Protein AF-A0A4Q3YI59-F1 (afdb_monomer)

Foldseek 3Di:
DDDQDQQDQPPVPPRHRCCVPVVVPPPPPPVQPPVVVLVVVLVVQLVVLLVVLQCLAQAQFDAFDWDDDPQKIWTDQAPDIDIDNLPLWVLVVLLVQLCVLLPVVLLVVQVPDDLVPHQLLVVLVVVVVVQVVVQVDDPSDDDDDFCFLSSLLNSLQSVLLSLQRRADVSVVVSNVLSVQCSDPDQQSNQQSSVLSVVSSLLNSLPWHWDAPVSDDDPFFAAGIWTADVVPRAIEGEHEEEDRPPDDPPPDPDDPPQLVLQCLLVQVVVRLLGDDDHAYEYEYESADLDDDDPVPLCDRNNVSNVCSLQVCLCPADPVRHGRDKHWYKYWYQNSSVGRGDGPRFIDIFIAINPPQLGGPPHDDPALVSVVVSCVVCVSVVSSVVSSVRHRDNGTHRRSDQNCVSVQPPHDPAAAQQDWDWDDPVPRHTFIWGFHDWDADLVQQKIWTWTQGPVRDTDIDIDHHDPSLSVSCVSSVQCSNSGGDDDDDDQDDLNSQLVVQCVVPQPPDLVVLLVVCVVPPCSVVSVVDDSNVSSSVSSSVVSVVVVVVVVVVVVVVVPPPPD

Solvent-accessible surface area (backbone atoms only — not comparable to full-atom values): 31770 Å² total; per-residue (Å²): 134,83,84,81,54,63,80,37,75,28,91,86,72,76,82,37,37,15,46,76,47,91,55,33,73,72,78,72,71,64,75,64,49,72,67,56,51,49,49,54,55,47,53,52,38,32,52,51,15,38,50,52,40,25,34,56,39,63,20,63,33,87,72,69,47,66,52,78,56,96,79,23,34,36,39,55,44,51,95,45,79,46,75,39,73,78,45,87,37,36,57,49,44,30,55,54,51,39,50,56,67,62,30,60,70,57,50,52,59,38,66,73,41,59,68,90,75,25,55,69,68,58,35,22,47,54,49,33,52,49,56,58,57,75,68,67,66,60,93,90,57,91,80,86,76,84,68,21,13,15,42,47,54,43,49,48,53,20,46,22,47,46,48,39,20,42,43,83,78,27,44,65,54,33,55,51,39,45,53,34,56,67,42,90,49,64,62,51,20,48,42,37,52,52,44,37,51,53,54,32,45,41,31,27,40,38,35,49,78,47,61,48,75,82,51,95,67,98,61,66,65,39,56,28,38,39,29,36,77,92,80,65,52,54,28,27,32,30,68,41,60,57,67,82,79,86,68,86,75,94,53,98,61,81,76,60,64,57,74,69,54,48,49,37,65,48,49,56,59,49,61,71,41,52,68,95,43,55,38,32,39,41,36,37,47,64,42,74,74,78,83,57,95,90,50,89,73,44,71,69,52,39,38,44,50,52,32,49,62,73,43,70,82,46,58,44,97,86,67,47,67,60,75,54,28,44,36,36,41,35,29,54,20,14,79,72,35,46,78,41,72,79,54,52,82,44,75,45,59,35,38,40,86,38,84,75,42,43,87,85,50,82,67,95,44,68,64,52,49,53,52,36,49,61,76,40,40,68,60,52,42,37,54,49,28,56,71,59,41,66,62,78,49,53,45,58,77,37,60,61,66,46,68,79,72,45,86,89,53,83,78,78,69,39,58,73,42,75,43,80,37,78,67,83,83,87,49,70,43,64,22,30,28,74,45,72,51,72,45,76,91,81,34,32,33,44,33,37,22,41,31,90,88,68,51,75,48,77,50,74,43,84,50,54,75,54,53,49,52,41,31,74,76,35,60,38,35,54,36,46,30,70,48,92,68,90,76,85,60,83,48,68,66,45,33,26,51,56,40,33,74,72,42,57,84,54,52,52,69,56,54,49,58,76,41,66,86,43,93,57,43,77,63,58,72,71,53,53,52,64,60,47,32,47,54,51,21,47,54,50,30,50,51,57,50,54,50,54,53,51,55,51,57,56,64,76,68,51,92,89,115

Nearest PDB structures (foldseek):
  8jvz-assembly2_B  TM=8.384E-01  e=2.147E-02  synthetic construct
  5vyw-assembly1_C  TM=3.481E-01  e=7.918E-02  Lactococcus lactis
  5vyw-assembly1_B  TM=2.806E-01  e=1.202E-01  Lactococcus lactis
  7zz3-assembly1_C  TM=2.684E-01  e=2.026E-01  Lactococcus lactis

Sequence (561 aa):
MGKVGRNQACKCGSGKRYKHCCGKVMETTSSLSPEFNIGIQQSRREMEALRHRREQQQGFGRPIISNEVAGRRVVAVGKRLYHSAKWHTFHDFLREYLLGSLGPDWVNAEQAKPVKERHPILRWYAQAVKTAKELQAAEGAMISGPMTGAIQAFLNLGYNIYLIAHHGDGQAMADIYLRRLRSARTDDFIGALFETYAAAAFLKAGFELTYEETARHSTTCVEFVAKWPKTGECFSVEVKSRVHEGGPSVSDEPPNEVKRLRVGTKLVKALSKNASHTRVVMIEVNIPDRLTEQHKLEGWTLAALAQIRGNETAIQADGSLYPPAYVFVTNHSFHNDLNGTGGNLQALATGFRIEDFGPDVRYSGYGAVLAARERHSAMMALIESIKTHYEIPTTFNGELPGSLFASGILPPLRIGQRYLIPDGDGGEVAGRLISATVEQETRLAYGIYELADGRKVIATNPLSEQEIEDYRRYPATYFGVLVNTVEKAHTFVEKCDFLFNTYQHSTREKLLGFLANASDLENLRTLEQRELAIIFCERMANSMQTEAEKSKKSNEFDPDR

Secondary structure (DSSP, 8-state):
-PPPPTTSBPTTSSSSBGGGTTT----------HHHHHHHHHHHHHHHHHHHHHHHHH-SSSPPEEEEETTEEEEEETTEEEEESS-SSHHHHHHHHHHHHH-HHHHHHHHTS-GGGS-HHHHHHHHHHHHHHHTTPPTT-------BHHHHHHHHHHHHHHHHHHSTTTHHHHHHHHHHTT-S-HHHHHHHHHHHHHHHHHHHTT-EEEEGGGS--SS---SEEEE-TTT--EEEEEEEE----------SSPP-HHHHH-HHHHHHHHHTS--SSEEEEEEE---S----TT-TT-HHHHHHHHHHHHTTT-B-TTSPBPPPEEEEEEEEGGGT-SS-B---EEEEEEEES-TTSSTT---SSHHHHHHHHHHTHHHHHHHHHHHHS-SPPSSSSS--GGGGT-TTSPPPP-TT-EEEEE-SSS-EEEEEEEEEEEETTTTEEEEEEEETTS-EEEEEEEPPHHHHHHHHHSTTTTTSS---------SHHHHHHHHHHHHTTS-HHHHHHHTTT-TTHHHHTTS-HHHHHHHHHHHHHHHHHHHHHHHHHHHTT-TT-

Structure (mmCIF, N/CA/C/O backbone):
data_AF-A0A4Q3YI59-F1
#
_entry.id   AF-A0A4Q3YI59-F1
#
loop_
_atom_site.group_PDB
_atom_site.id
_atom_site.type_symbol
_atom_site.label_atom_id
_atom_site.label_alt_id
_atom_site.label_comp_id
_atom_site.label_asym_id
_atom_site.label_entity_id
_atom_site.label_seq_id
_atom_site.pdbx_PDB_ins_code
_atom_site.Cartn_x
_atom_site.Cartn_y
_atom_site.Cartn_z
_atom_site.occupancy
_atom_site.B_iso_or_equiv
_atom_site.auth_seq_id
_atom_site.auth_comp_id
_atom_site.auth_asym_id
_atom_site.auth_atom_id
_atom_site.pdbx_PDB_model_num
ATOM 1 N N . MET A 1 1 ? -60.946 -21.778 -13.168 1.00 45.41 1 MET A N 1
ATOM 2 C CA . MET A 1 1 ? -61.173 -20.559 -12.353 1.00 45.41 1 MET A CA 1
ATOM 3 C C . MET A 1 1 ? -60.005 -19.598 -12.554 1.00 45.41 1 MET A C 1
ATOM 5 O O . MET A 1 1 ? -58.875 -19.981 -12.285 1.00 45.41 1 MET A O 1
ATOM 9 N N . GLY A 1 2 ? -60.245 -18.395 -13.086 1.00 51.94 2 GLY A N 1
ATOM 10 C CA . GLY A 1 2 ? -59.177 -17.432 -13.400 1.00 51.94 2 GLY A CA 1
ATOM 11 C C . GLY A 1 2 ? -58.513 -16.833 -12.152 1.00 51.94 2 GLY A C 1
ATOM 12 O O . GLY A 1 2 ? -59.209 -16.465 -11.200 1.00 51.94 2 GLY A O 1
ATOM 13 N N . LYS A 1 3 ? -57.174 -16.733 -12.162 1.00 63.88 3 LYS A N 1
ATOM 14 C CA . LYS A 1 3 ? -56.370 -16.081 -11.111 1.00 63.88 3 LYS A CA 1
ATOM 15 C C . LYS A 1 3 ? -56.792 -14.611 -10.977 1.00 63.88 3 LYS A C 1
ATOM 17 O O . LYS A 1 3 ? -56.779 -13.875 -11.958 1.00 63.88 3 LYS A O 1
ATOM 22 N N . VAL A 1 4 ? -57.172 -14.187 -9.771 1.00 77.00 4 VAL A N 1
ATOM 23 C CA . VAL A 1 4 ? -57.539 -12.789 -9.484 1.00 77.00 4 VAL A CA 1
ATOM 24 C C . VAL A 1 4 ? -56.286 -11.921 -9.507 1.00 77.00 4 VAL A C 1
ATOM 26 O O . VAL A 1 4 ? -55.299 -12.232 -8.839 1.00 77.00 4 VAL A O 1
ATOM 29 N N . GLY A 1 5 ? -56.318 -10.830 -10.271 1.00 77.81 5 GLY A N 1
ATOM 30 C CA . GLY A 1 5 ? -55.197 -9.900 -10.367 1.00 77.81 5 GLY A CA 1
ATOM 31 C C . GLY A 1 5 ? -54.966 -9.149 -9.053 1.00 77.81 5 GLY A C 1
ATOM 32 O O . GLY A 1 5 ? -55.907 -8.687 -8.412 1.00 77.81 5 GLY A O 1
ATOM 33 N N . ARG A 1 6 ? -53.699 -8.957 -8.664 1.00 82.06 6 ARG A N 1
ATOM 34 C CA . ARG A 1 6 ? -53.288 -8.362 -7.374 1.00 82.06 6 ARG A CA 1
ATOM 35 C C . ARG A 1 6 ? -53.929 -6.988 -7.070 1.00 82.06 6 ARG A C 1
ATOM 37 O O . ARG A 1 6 ? -54.169 -6.669 -5.906 1.00 82.06 6 ARG A O 1
ATOM 44 N N . ASN A 1 7 ? -54.230 -6.190 -8.098 1.00 86.19 7 ASN A N 1
ATOM 45 C CA . ASN A 1 7 ? -54.866 -4.868 -7.976 1.00 86.19 7 ASN A CA 1
ATOM 46 C C . ASN A 1 7 ? -56.390 -4.863 -8.221 1.00 86.19 7 ASN A C 1
ATOM 48 O O . ASN A 1 7 ? -56.994 -3.800 -8.101 1.00 86.19 7 ASN A O 1
ATOM 52 N N . GLN A 1 8 ? -57.011 -5.999 -8.554 1.00 88.38 8 GLN A N 1
ATOM 53 C CA . GLN A 1 8 ? -58.461 -6.091 -8.771 1.00 88.38 8 GLN A CA 1
ATOM 54 C C . GLN A 1 8 ? -59.232 -6.061 -7.446 1.00 88.38 8 GLN A C 1
ATOM 56 O O . GLN A 1 8 ? -58.658 -6.307 -6.383 1.00 88.38 8 GLN A O 1
ATOM 61 N N . ALA A 1 9 ? -60.530 -5.760 -7.501 1.00 87.19 9 ALA A N 1
ATOM 62 C CA . ALA A 1 9 ? -61.409 -5.816 -6.337 1.00 87.19 9 ALA A CA 1
ATOM 63 C C . ALA A 1 9 ? -61.421 -7.227 -5.724 1.00 87.19 9 ALA A C 1
ATOM 65 O O . ALA A 1 9 ? -61.448 -8.238 -6.430 1.00 87.19 9 ALA A O 1
ATOM 66 N N . CYS A 1 10 ? -61.357 -7.298 -4.396 1.00 83.75 10 CYS A N 1
ATOM 67 C CA . CYS A 1 10 ? -61.338 -8.561 -3.677 1.00 83.75 10 CYS A CA 1
ATOM 68 C C . CYS A 1 10 ? -62.706 -9.250 -3.765 1.00 83.75 10 CYS A C 1
ATOM 70 O O . CYS A 1 10 ? -63.736 -8.638 -3.489 1.00 83.75 10 CYS A O 1
ATOM 72 N N . LYS A 1 11 ? -62.717 -10.549 -4.085 1.00 87.75 11 LYS A N 1
ATOM 73 C CA . LYS A 1 11 ? -63.950 -11.335 -4.271 1.00 87.75 11 LYS A CA 1
ATOM 74 C C . LYS A 1 11 ? -64.749 -11.594 -2.987 1.00 87.75 11 LYS A C 1
ATOM 76 O O . LYS A 1 11 ? -65.856 -12.102 -3.075 1.00 87.75 11 LYS A O 1
ATOM 81 N N . CYS A 1 12 ? -64.224 -11.240 -1.814 1.00 84.44 12 CYS A N 1
ATOM 82 C CA . CYS A 1 12 ? -64.929 -11.396 -0.537 1.00 84.44 12 CYS A CA 1
ATOM 83 C C . CYS A 1 12 ? -65.966 -10.294 -0.249 1.00 84.44 12 CYS A C 1
ATOM 85 O O . CYS A 1 12 ? -66.532 -10.273 0.837 1.00 84.44 12 CYS A O 1
ATOM 87 N N . GLY A 1 13 ? -66.179 -9.348 -1.173 1.00 79.94 13 GLY A N 1
ATOM 88 C CA . GLY A 1 13 ? -67.168 -8.275 -1.009 1.00 79.94 13 GLY A CA 1
ATOM 89 C C . GLY A 1 13 ? -66.713 -7.107 -0.126 1.00 79.94 13 GLY A C 1
ATOM 90 O O . GLY A 1 13 ? -67.493 -6.205 0.142 1.00 79.94 13 GLY A O 1
ATOM 91 N N . SER A 1 14 ? -65.444 -7.064 0.290 1.00 83.06 14 SER A N 1
ATOM 92 C CA . SER A 1 14 ? -64.923 -6.032 1.205 1.00 83.06 14 SER A CA 1
ATOM 93 C C . SER A 1 14 ? -64.719 -4.639 0.591 1.00 83.06 14 SER A C 1
ATOM 95 O O . SER A 1 14 ? -64.258 -3.734 1.285 1.00 83.06 14 SER A O 1
ATOM 97 N N . GLY A 1 15 ? -64.941 -4.468 -0.717 1.00 81.81 15 GLY A N 1
ATOM 98 C CA . GLY A 1 15 ? -64.668 -3.222 -1.452 1.00 81.81 15 GLY A CA 1
ATOM 99 C C . GLY A 1 15 ? -63.179 -2.862 -1.611 1.00 81.81 15 GLY A C 1
ATOM 100 O O . GLY A 1 15 ? -62.844 -1.899 -2.297 1.00 81.81 15 GLY A O 1
ATOM 101 N N . LYS A 1 16 ? -62.251 -3.629 -1.020 1.00 86.69 16 LYS A N 1
ATOM 102 C CA . LYS A 1 16 ? -60.798 -3.386 -1.085 1.00 86.69 16 LYS A CA 1
ATOM 103 C C . LYS A 1 16 ? -60.151 -4.102 -2.276 1.00 86.69 16 LYS A C 1
ATOM 105 O O . LYS A 1 16 ? -60.629 -5.139 -2.731 1.00 86.69 16 LYS A O 1
ATOM 110 N N . ARG A 1 17 ? -59.001 -3.598 -2.749 1.00 86.31 17 ARG A N 1
ATOM 111 C CA . ARG A 1 17 ? -58.145 -4.314 -3.723 1.00 86.31 17 ARG A CA 1
ATOM 112 C C . ARG A 1 17 ? -57.607 -5.613 -3.107 1.00 86.31 17 ARG A C 1
ATOM 114 O O . ARG A 1 17 ? -57.258 -5.622 -1.927 1.00 86.31 17 ARG A O 1
ATOM 121 N N . TYR A 1 18 ? -57.484 -6.681 -3.900 1.00 83.88 18 TYR A N 1
ATOM 122 C CA . TYR A 1 18 ? -57.118 -8.032 -3.451 1.00 83.88 18 TYR A CA 1
ATOM 123 C C . TYR A 1 18 ? -55.855 -8.044 -2.574 1.00 83.88 18 TYR A C 1
ATOM 125 O O . TYR A 1 18 ? -55.892 -8.588 -1.473 1.00 83.88 18 TYR A O 1
ATOM 133 N N . LYS A 1 19 ? -54.784 -7.336 -2.970 1.00 83.25 19 LYS A N 1
ATOM 134 C CA . LYS A 1 19 ? -53.527 -7.215 -2.192 1.00 83.25 19 LYS A CA 1
ATOM 135 C C . LYS A 1 19 ? -53.633 -6.536 -0.822 1.00 83.25 19 LYS A C 1
ATOM 137 O O . LYS A 1 19 ? -52.689 -6.596 -0.047 1.00 83.25 19 LYS A O 1
ATOM 142 N N . HIS A 1 20 ? -54.731 -5.841 -0.546 1.00 81.81 20 HIS A N 1
ATOM 143 C CA . HIS A 1 20 ? -54.987 -5.161 0.727 1.00 81.81 20 HIS A CA 1
ATOM 144 C C . HIS A 1 20 ? -56.126 -5.832 1.514 1.00 81.81 20 HIS A C 1
ATOM 146 O O . HIS A 1 20 ? -56.619 -5.265 2.489 1.00 81.81 20 HIS A O 1
ATOM 152 N N . CYS A 1 21 ? -56.562 -7.022 1.086 1.00 85.31 21 CYS A N 1
ATOM 153 C CA . CYS A 1 21 ? -57.615 -7.810 1.720 1.00 85.31 21 CYS A CA 1
ATOM 154 C C . CYS A 1 21 ? -57.213 -9.294 1.776 1.00 85.31 21 CYS A C 1
ATOM 156 O O . CYS A 1 21 ? -56.219 -9.605 2.413 1.00 85.31 21 CYS A O 1
ATOM 158 N N . CYS A 1 22 ? -57.920 -10.213 1.112 1.00 79.94 22 CYS A N 1
ATOM 159 C CA . CYS A 1 22 ? -57.625 -11.652 1.181 1.00 79.94 22 CYS A CA 1
ATOM 160 C C . CYS A 1 22 ? -56.297 -12.049 0.516 1.00 79.94 22 CYS A C 1
ATOM 162 O O . CYS A 1 22 ? -55.749 -13.097 0.824 1.00 79.94 22 CYS A O 1
ATOM 164 N N . GLY A 1 23 ? -55.780 -11.220 -0.393 1.00 73.56 23 GLY A N 1
ATOM 165 C CA . GLY A 1 23 ? -54.437 -11.348 -0.960 1.00 73.56 23 GLY A CA 1
ATOM 166 C C . GLY A 1 23 ? -53.395 -10.496 -0.239 1.00 73.56 23 GLY A C 1
ATOM 167 O O . GLY A 1 23 ? -52.283 -10.346 -0.750 1.00 73.56 23 GLY A O 1
ATOM 168 N N . LYS A 1 24 ? -53.750 -9.884 0.901 1.00 70.56 24 LYS A N 1
ATOM 169 C CA . LYS A 1 24 ? -52.776 -9.277 1.802 1.00 70.56 24 LYS A CA 1
ATOM 170 C C . LYS A 1 24 ? -51.967 -10.435 2.360 1.00 70.56 24 LYS A C 1
ATOM 172 O O . LYS A 1 24 ? -52.458 -11.190 3.192 1.00 70.56 24 LYS A O 1
ATOM 177 N N . VAL A 1 25 ? -50.740 -10.584 1.865 1.00 57.12 25 VAL A N 1
ATOM 178 C CA . VAL A 1 25 ? -49.710 -11.317 2.595 1.00 57.12 25 VAL A CA 1
ATOM 179 C C . VAL A 1 25 ? -49.698 -10.633 3.950 1.00 57.12 25 VAL A C 1
ATOM 181 O O . VAL A 1 25 ? -49.393 -9.440 4.021 1.00 57.12 25 VAL A O 1
ATOM 184 N N . MET A 1 26 ? -50.185 -11.316 4.990 1.00 49.00 26 MET A N 1
ATOM 185 C CA . MET A 1 26 ? -49.885 -10.871 6.336 1.00 49.00 26 MET A CA 1
ATOM 186 C C . MET A 1 26 ? -48.372 -10.752 6.320 1.00 49.00 26 MET A C 1
ATOM 188 O O . MET A 1 26 ? -47.682 -11.747 6.105 1.00 49.00 26 MET A O 1
ATOM 192 N N . GLU A 1 27 ? -47.858 -9.533 6.459 1.00 45.59 27 GLU A N 1
ATOM 193 C CA . GLU A 1 27 ? -46.579 -9.385 7.113 1.00 45.59 27 GLU A CA 1
ATOM 194 C C . GLU A 1 27 ? -46.813 -10.062 8.456 1.00 45.59 27 GLU A C 1
ATOM 196 O O . GLU A 1 27 ? -47.285 -9.464 9.417 1.00 45.59 27 GLU A O 1
ATOM 201 N N . THR A 1 28 ? -46.545 -11.363 8.508 1.00 42.84 28 THR A N 1
ATOM 202 C CA . THR A 1 28 ? -45.880 -11.922 9.652 1.00 42.84 28 THR A CA 1
ATOM 203 C C . THR A 1 28 ? -44.616 -11.086 9.765 1.00 42.84 28 THR A C 1
ATOM 205 O O . THR A 1 28 ? -43.535 -11.487 9.349 1.00 42.84 28 THR A O 1
ATOM 208 N N . THR A 1 29 ? -44.744 -9.919 10.392 1.00 43.03 29 THR A N 1
ATOM 209 C CA . THR A 1 29 ? -43.855 -9.573 11.478 1.00 43.03 29 THR A CA 1
ATOM 210 C C . THR A 1 29 ? -43.982 -10.723 12.475 1.00 43.03 29 THR A C 1
ATOM 212 O O . THR A 1 29 ? -44.585 -10.592 13.535 1.00 43.03 29 THR A O 1
ATOM 215 N N . SER A 1 30 ? -43.448 -11.900 12.122 1.00 47.31 30 SER A N 1
ATOM 216 C CA . SER A 1 30 ? -42.771 -12.697 13.114 1.00 47.31 30 SER A CA 1
ATOM 217 C C . SER A 1 30 ? -41.765 -11.702 13.650 1.00 47.31 30 SER A C 1
ATOM 219 O O . SER A 1 30 ? -40.824 -11.335 12.941 1.00 47.31 30 SER A O 1
ATOM 221 N N . SER A 1 31 ? -42.053 -11.132 14.817 1.00 50.84 31 SER A N 1
ATOM 222 C CA . SER A 1 31 ? -41.021 -10.526 15.631 1.00 50.84 31 SER A CA 1
ATOM 223 C C . SER A 1 31 ? -39.961 -11.609 15.717 1.00 50.84 31 SER A C 1
ATOM 225 O O . SER A 1 31 ? -40.160 -12.620 16.394 1.00 50.84 31 SER A O 1
ATOM 227 N N . LEU A 1 32 ? -38.934 -11.488 14.879 1.00 55.88 32 LEU A N 1
ATOM 228 C CA . LEU A 1 32 ? -37.821 -12.413 14.869 1.00 55.88 32 LEU A CA 1
ATOM 229 C C . LEU A 1 32 ? -37.371 -12.514 16.322 1.00 55.88 32 LEU A C 1
ATOM 231 O O . LEU A 1 32 ? -37.331 -11.483 17.007 1.00 55.88 32 LEU A O 1
ATOM 235 N N . SER A 1 33 ? -37.135 -13.730 16.818 1.00 71.31 33 SER A N 1
ATOM 236 C CA . SER A 1 33 ? -36.744 -13.878 18.217 1.00 71.31 33 SER A CA 1
ATOM 237 C C . SER A 1 33 ? -35.526 -12.984 18.496 1.00 71.31 33 SER A C 1
ATOM 239 O O . SER A 1 33 ? -34.732 -12.725 17.578 1.00 71.31 33 SER A O 1
ATOM 241 N N . PRO A 1 34 ? -35.364 -12.468 19.725 1.00 73.75 34 PRO A N 1
ATOM 242 C CA . PRO A 1 34 ? -34.174 -11.709 20.096 1.00 73.75 34 PRO A CA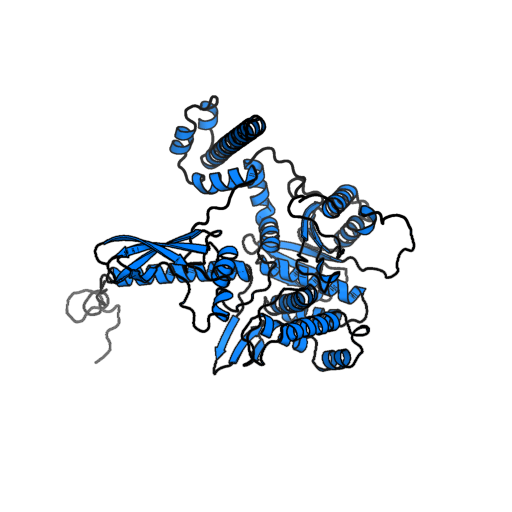 1
ATOM 243 C C . PRO A 1 34 ? -32.877 -12.403 19.648 1.00 73.75 34 PRO A C 1
ATOM 245 O O . PRO A 1 34 ? -31.994 -11.752 19.097 1.00 73.75 34 PRO A O 1
ATOM 248 N N . GLU A 1 35 ? -32.810 -13.734 19.749 1.00 75.88 35 GLU A N 1
ATOM 249 C CA . GLU A 1 35 ? -31.688 -14.563 19.295 1.00 75.88 35 GLU A CA 1
ATOM 250 C C . GLU A 1 35 ? -31.458 -14.486 17.782 1.00 75.88 35 GLU A C 1
ATOM 252 O O . GLU A 1 35 ? -30.315 -14.380 17.337 1.00 75.88 35 GLU A O 1
ATOM 257 N N . PHE A 1 36 ? -32.522 -14.502 16.977 1.00 76.75 36 PHE A N 1
ATOM 258 C CA . PHE A 1 36 ? -32.402 -14.396 15.525 1.00 76.75 36 PHE A CA 1
ATOM 259 C C . PHE A 1 36 ? -31.937 -12.998 15.092 1.00 76.75 36 PHE A C 1
ATOM 261 O O . PHE A 1 36 ? -31.089 -12.869 14.208 1.00 76.75 36 PHE A O 1
ATOM 268 N N . ASN A 1 37 ? -32.430 -11.940 15.746 1.00 78.81 37 ASN A N 1
ATOM 269 C CA . ASN A 1 37 ? -31.964 -10.572 15.495 1.00 78.81 37 ASN A CA 1
ATOM 270 C C . ASN A 1 37 ? -30.491 -10.385 15.887 1.00 78.81 37 ASN A C 1
ATOM 272 O O . ASN A 1 37 ? -29.738 -9.763 15.134 1.00 78.81 37 ASN A O 1
ATOM 276 N N . ILE A 1 38 ? -30.071 -10.958 17.021 1.00 80.69 38 ILE A N 1
ATOM 277 C CA . ILE A 1 38 ? -28.662 -10.997 17.435 1.00 80.69 38 ILE A CA 1
ATOM 278 C C . ILE A 1 38 ? -27.824 -11.713 16.368 1.00 80.69 38 ILE A C 1
ATOM 280 O O . ILE A 1 38 ? -26.792 -11.185 15.965 1.00 80.69 38 ILE A O 1
ATOM 284 N N . GLY A 1 39 ? -28.289 -12.853 15.845 1.00 83.50 39 GLY A N 1
ATOM 285 C CA . GLY A 1 39 ? -27.609 -13.586 14.772 1.00 83.50 39 GLY A CA 1
ATOM 286 C C . GLY A 1 39 ? -27.416 -12.763 13.491 1.00 83.50 39 GLY A C 1
ATOM 287 O O . GLY A 1 39 ? -26.325 -12.752 12.923 1.00 83.50 39 GLY A O 1
ATOM 288 N N . ILE A 1 40 ? -28.433 -12.004 13.062 1.00 85.44 40 ILE A N 1
ATOM 289 C CA . ILE A 1 40 ? -28.316 -11.103 11.900 1.00 85.44 40 ILE A CA 1
ATOM 290 C C . ILE A 1 40 ? -27.303 -9.985 12.163 1.00 85.44 40 ILE A C 1
ATOM 292 O O . ILE A 1 40 ? -26.471 -9.692 11.302 1.00 85.44 40 ILE A O 1
ATOM 296 N N . GLN A 1 41 ? -27.382 -9.327 13.323 1.00 86.44 41 GLN A N 1
ATOM 297 C CA . GLN A 1 41 ? -26.454 -8.247 13.671 1.00 86.44 41 GLN A CA 1
ATOM 298 C C . GLN A 1 41 ? -25.014 -8.757 13.756 1.00 86.44 41 GLN A C 1
ATOM 300 O O . GLN A 1 41 ? -24.104 -8.096 13.258 1.00 86.44 41 G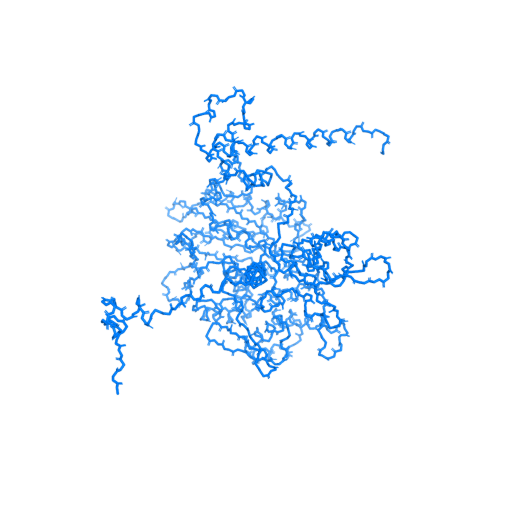LN A O 1
ATOM 305 N N . GLN A 1 42 ? -24.825 -9.945 14.323 1.00 88.06 42 GLN A N 1
ATOM 306 C CA . GLN A 1 42 ? -23.535 -10.611 14.411 1.00 88.06 42 GLN A CA 1
ATOM 307 C C . GLN A 1 42 ? -22.964 -10.906 13.019 1.00 88.06 42 GLN A C 1
ATOM 309 O O . GLN A 1 42 ? -21.855 -10.480 12.716 1.00 88.06 42 GLN A O 1
ATOM 314 N N . SER A 1 43 ? -23.749 -11.524 12.132 1.00 88.62 43 SER A N 1
ATOM 315 C CA . SER A 1 43 ? -23.317 -11.815 10.759 1.00 88.62 43 SER A CA 1
ATOM 316 C C . SER A 1 43 ? -22.923 -10.548 9.986 1.00 88.62 43 SER A C 1
ATOM 318 O O . SER A 1 43 ? -21.939 -10.548 9.247 1.00 88.62 43 SER A O 1
ATOM 320 N N . ARG A 1 44 ? -23.635 -9.429 10.193 1.00 89.06 44 ARG A N 1
ATOM 321 C CA . ARG A 1 44 ? -23.263 -8.130 9.604 1.00 89.06 44 ARG A CA 1
ATOM 322 C C . ARG A 1 44 ? -21.909 -7.629 10.107 1.00 89.06 44 ARG A C 1
ATOM 324 O O . ARG A 1 44 ? -21.095 -7.217 9.286 1.00 89.06 44 ARG A O 1
ATOM 331 N N . ARG A 1 45 ? -21.666 -7.687 11.421 1.00 90.88 45 ARG A N 1
ATOM 332 C CA . ARG A 1 45 ? -20.385 -7.281 12.031 1.00 90.88 45 ARG A CA 1
ATOM 333 C C . ARG A 1 45 ? -19.224 -8.152 11.554 1.00 90.88 45 ARG A C 1
ATOM 335 O O . ARG A 1 45 ? -18.142 -7.634 11.300 1.00 90.88 45 ARG A O 1
ATOM 342 N N . GLU A 1 46 ? -19.458 -9.452 11.385 1.00 90.81 46 GLU A N 1
ATOM 343 C CA . GLU A 1 46 ? -18.463 -10.389 10.853 1.00 90.81 46 GLU A CA 1
ATOM 344 C C . GLU A 1 46 ? -18.120 -10.095 9.389 1.00 90.81 46 GLU A C 1
ATOM 346 O O . GLU A 1 46 ? -16.947 -10.063 9.018 1.00 90.81 46 GLU A O 1
ATOM 351 N N . MET A 1 47 ? -19.129 -9.816 8.558 1.00 90.31 47 MET A N 1
ATOM 352 C CA . MET A 1 47 ? -18.916 -9.422 7.163 1.00 90.31 47 MET A CA 1
ATOM 353 C C . MET A 1 47 ? -18.157 -8.096 7.044 1.00 90.31 47 MET A C 1
ATOM 355 O O . MET A 1 47 ? -17.290 -7.957 6.180 1.00 90.31 47 MET A O 1
ATOM 359 N N . GLU A 1 48 ? -18.463 -7.126 7.905 1.00 93.00 48 GLU A N 1
ATOM 360 C CA . GLU A 1 48 ? -17.756 -5.846 7.966 1.00 93.00 48 GLU A CA 1
ATOM 361 C C . GLU A 1 48 ? -16.289 -6.029 8.375 1.00 93.00 48 GLU A C 1
ATOM 363 O O . GLU A 1 48 ? -15.399 -5.520 7.694 1.00 93.00 48 GLU A O 1
ATOM 368 N N . ALA A 1 49 ? -16.022 -6.826 9.413 1.00 92.44 49 ALA A N 1
ATOM 369 C CA . ALA A 1 49 ? -14.664 -7.132 9.853 1.00 92.44 49 ALA A CA 1
ATOM 370 C C . ALA A 1 49 ? -13.858 -7.885 8.787 1.00 92.44 49 ALA A C 1
ATOM 372 O O . ALA A 1 49 ? -12.697 -7.555 8.548 1.00 92.44 49 ALA A O 1
ATOM 373 N N . LEU A 1 50 ? -14.470 -8.857 8.101 1.00 91.88 50 LEU A N 1
ATOM 374 C CA . LEU A 1 50 ? -13.827 -9.574 6.999 1.00 91.88 50 LEU A CA 1
ATOM 375 C C . LEU A 1 50 ? -13.502 -8.632 5.837 1.00 91.88 50 LEU A C 1
ATOM 377 O O . LEU A 1 50 ? -12.398 -8.680 5.295 1.00 91.88 50 LEU A O 1
ATOM 381 N N . ARG A 1 51 ? -14.438 -7.748 5.468 1.00 92.88 51 ARG A N 1
ATOM 382 C CA . ARG A 1 51 ? -14.201 -6.738 4.434 1.00 92.88 51 ARG A CA 1
ATOM 383 C C . ARG A 1 51 ? -13.051 -5.810 4.823 1.00 92.88 51 ARG A C 1
ATOM 385 O O . ARG A 1 51 ? -12.184 -5.579 3.986 1.00 92.88 51 ARG A O 1
ATOM 392 N N . HIS A 1 52 ? -13.039 -5.321 6.062 1.00 92.94 52 HIS A N 1
ATOM 393 C CA . HIS A 1 52 ? -11.992 -4.443 6.579 1.00 92.94 52 HIS A CA 1
ATOM 394 C C . HIS A 1 52 ? -10.624 -5.133 6.556 1.00 92.94 52 HIS A C 1
ATOM 396 O O . HIS A 1 52 ? -9.665 -4.584 6.022 1.00 92.94 52 HIS A O 1
ATOM 402 N N . ARG A 1 53 ? -10.538 -6.380 7.038 1.00 93.00 53 ARG A N 1
ATOM 403 C CA . ARG A 1 53 ? -9.286 -7.148 7.012 1.00 93.00 53 ARG A CA 1
ATOM 404 C C . ARG A 1 53 ? -8.811 -7.427 5.590 1.00 93.00 53 ARG A C 1
ATOM 406 O O . ARG A 1 53 ? -7.625 -7.308 5.303 1.00 93.00 53 ARG A O 1
ATOM 413 N N . ARG A 1 54 ? -9.726 -7.773 4.682 1.00 94.50 54 ARG A N 1
ATOM 414 C CA . ARG A 1 54 ? -9.410 -7.945 3.259 1.00 94.50 54 ARG A CA 1
ATOM 415 C C . ARG A 1 54 ? -8.845 -6.657 2.664 1.00 94.50 54 ARG A C 1
ATOM 417 O O . ARG A 1 54 ? -7.870 -6.737 1.930 1.00 94.50 54 ARG A O 1
ATOM 424 N N . GLU A 1 55 ? -9.440 -5.502 2.958 1.00 94.56 55 GLU A N 1
ATOM 425 C CA . GLU A 1 55 ? -8.930 -4.200 2.505 1.00 94.56 55 GLU A CA 1
ATOM 426 C C . GLU A 1 55 ? -7.533 -3.935 3.075 1.00 94.56 55 GLU A C 1
ATOM 428 O O . GLU A 1 55 ? -6.634 -3.630 2.305 1.00 94.56 55 GLU A O 1
ATOM 433 N N . GLN A 1 56 ? -7.308 -4.194 4.365 1.00 92.25 56 GLN A N 1
ATOM 434 C CA . GLN A 1 56 ? -5.988 -4.077 4.993 1.00 92.25 56 GLN A CA 1
ATOM 435 C C . GLN A 1 56 ? -4.939 -5.030 4.386 1.00 92.25 56 GLN A C 1
ATOM 437 O O . GLN A 1 56 ? -3.764 -4.693 4.316 1.00 92.25 56 GLN A O 1
ATOM 442 N N . GLN A 1 57 ? -5.335 -6.228 3.944 1.00 92.62 57 GLN A N 1
ATOM 443 C CA . GLN A 1 57 ? -4.422 -7.188 3.312 1.00 92.62 57 GLN A CA 1
ATOM 444 C C . GLN A 1 57 ? -4.160 -6.873 1.834 1.00 92.62 57 GLN A C 1
ATOM 446 O O . GLN A 1 57 ? -3.029 -6.951 1.369 1.00 92.62 57 GLN A O 1
ATOM 451 N N . GLN A 1 58 ? -5.212 -6.584 1.068 1.00 95.06 58 GLN A N 1
ATOM 452 C CA . GLN A 1 58 ? -5.185 -6.581 -0.401 1.00 95.06 58 GLN A CA 1
ATOM 453 C C . GLN A 1 58 ? -5.204 -5.169 -1.004 1.00 95.06 58 GLN A C 1
ATOM 455 O O . GLN A 1 58 ? -4.946 -5.010 -2.198 1.00 95.06 58 GLN A O 1
ATOM 460 N N . GLY A 1 59 ? -5.504 -4.151 -0.201 1.00 95.62 59 GLY A N 1
ATOM 461 C CA . GLY A 1 59 ? -5.782 -2.794 -0.644 1.00 95.62 59 GLY A CA 1
ATOM 462 C C . GLY A 1 59 ? -7.234 -2.570 -1.075 1.00 95.62 59 GLY A C 1
ATOM 463 O O . GLY A 1 59 ? -8.115 -3.430 -0.967 1.00 95.62 59 GLY A O 1
ATOM 464 N N . PHE A 1 60 ? -7.477 -1.371 -1.597 1.00 95.75 60 PHE A N 1
ATOM 465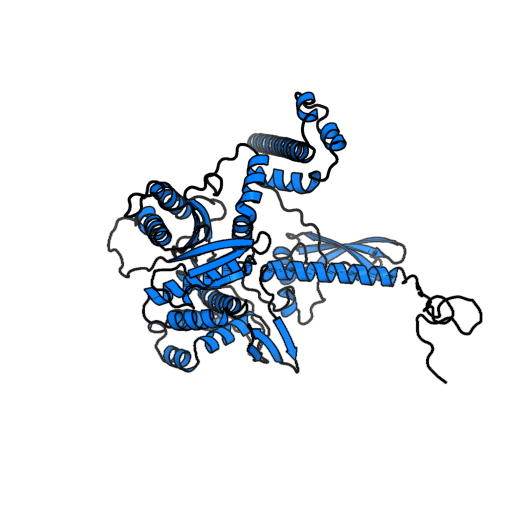 C CA . PHE A 1 60 ? -8.790 -0.885 -2.030 1.00 95.75 60 PHE A CA 1
ATOM 466 C C . PHE A 1 60 ? -9.128 -1.230 -3.482 1.00 95.75 60 PHE A C 1
ATOM 468 O O . PHE A 1 60 ? -10.234 -0.944 -3.943 1.00 95.75 60 PHE A O 1
ATOM 475 N N . GLY A 1 61 ? -8.187 -1.846 -4.198 1.00 92.56 61 GLY A N 1
ATOM 476 C CA . GLY A 1 61 ? -8.414 -2.382 -5.530 1.00 92.56 61 GLY A CA 1
ATOM 477 C C . GLY A 1 61 ? -9.436 -3.522 -5.552 1.00 92.56 61 GLY A C 1
ATOM 478 O O . GLY A 1 61 ? -10.013 -3.945 -4.540 1.00 92.56 61 GLY A O 1
ATOM 479 N N . ARG A 1 62 ? -9.652 -4.053 -6.752 1.00 93.94 62 ARG A N 1
ATOM 480 C CA . ARG A 1 62 ? -10.471 -5.236 -6.985 1.00 93.94 62 ARG A CA 1
ATOM 481 C C . ARG A 1 62 ? -9.922 -6.407 -6.147 1.00 93.94 62 ARG A C 1
ATOM 483 O O . ARG A 1 62 ? -8.731 -6.705 -6.245 1.00 93.94 62 ARG A O 1
ATOM 490 N N . PRO A 1 63 ? -10.769 -7.060 -5.328 1.00 95.19 63 PRO A N 1
ATOM 491 C CA . PRO A 1 63 ? -10.343 -8.140 -4.442 1.00 95.19 63 PRO A CA 1
ATOM 492 C C . PRO A 1 63 ? -9.800 -9.331 -5.220 1.00 95.19 63 PRO A C 1
ATOM 494 O O . PRO A 1 63 ? -10.175 -9.553 -6.371 1.00 95.19 63 PRO A O 1
ATOM 497 N N . ILE A 1 64 ? -9.009 -10.168 -4.554 1.00 97.12 64 ILE A N 1
ATOM 498 C CA . ILE A 1 64 ? -8.673 -11.488 -5.082 1.00 97.12 64 ILE A CA 1
ATOM 499 C C . ILE A 1 64 ? -9.960 -12.308 -5.233 1.00 97.12 64 ILE A C 1
ATOM 501 O O . ILE A 1 64 ? -10.693 -12.537 -4.272 1.00 97.12 64 ILE A O 1
ATOM 505 N N . ILE A 1 65 ? -10.244 -12.750 -6.460 1.00 96.25 65 ILE A N 1
ATOM 506 C CA . ILE A 1 65 ? -11.421 -13.567 -6.772 1.00 96.25 65 ILE A CA 1
ATOM 507 C C . ILE A 1 65 ? -10.973 -15.019 -6.865 1.00 96.25 65 ILE A C 1
ATOM 509 O O . ILE A 1 65 ? -10.283 -15.408 -7.810 1.00 96.25 65 ILE A O 1
ATOM 513 N N . SER A 1 66 ? -11.364 -15.817 -5.876 1.00 96.75 6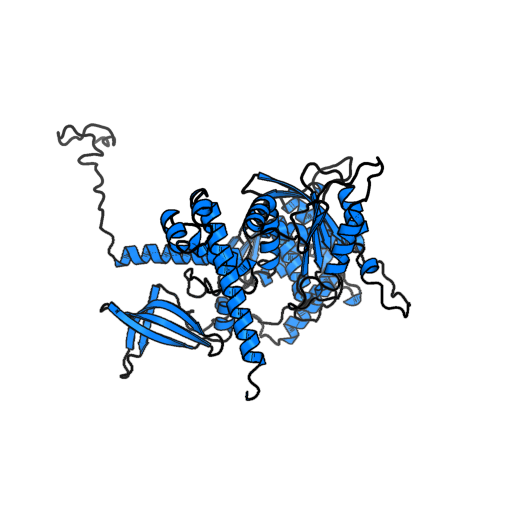6 SER A N 1
ATOM 514 C CA . SER A 1 66 ? -10.925 -17.201 -5.737 1.00 96.75 66 SER A CA 1
ATOM 515 C C . SER A 1 66 ? -11.987 -18.068 -5.066 1.00 96.75 66 SER A C 1
ATOM 517 O O . SER A 1 66 ? -12.743 -17.578 -4.227 1.00 96.75 66 SER A O 1
ATOM 519 N N . ASN A 1 67 ? -12.051 -19.351 -5.430 1.00 95.25 67 ASN A N 1
ATOM 520 C CA . ASN A 1 67 ? -12.923 -20.342 -4.793 1.00 95.25 67 ASN A CA 1
ATOM 521 C C . ASN A 1 67 ? -12.325 -21.757 -4.893 1.00 95.25 67 ASN A C 1
ATOM 523 O O . ASN A 1 67 ? -11.476 -22.008 -5.749 1.00 95.25 67 ASN A O 1
ATOM 527 N N . GLU A 1 68 ? -12.766 -22.685 -4.047 1.00 93.75 68 GLU A N 1
ATOM 528 C CA . GLU A 1 68 ? -12.449 -24.110 -4.180 1.00 93.75 68 GLU A CA 1
ATOM 529 C C . GLU A 1 68 ? -13.594 -24.856 -4.858 1.00 93.75 68 GLU A C 1
ATOM 531 O O . GLU A 1 68 ? -14.749 -24.779 -4.444 1.00 93.75 68 GLU A O 1
ATOM 536 N N . VAL A 1 69 ? -13.270 -25.596 -5.917 1.00 92.56 69 VAL A N 1
ATOM 537 C CA . VAL A 1 69 ? -14.228 -26.398 -6.682 1.00 92.56 69 VAL A CA 1
ATOM 538 C C . VAL A 1 69 ? -13.611 -27.767 -6.934 1.00 92.56 69 VAL A C 1
ATOM 540 O O . VAL A 1 69 ? -12.535 -27.864 -7.520 1.00 92.56 69 VAL A O 1
ATOM 543 N N . ALA A 1 70 ? -14.287 -28.829 -6.482 1.00 91.50 70 ALA A N 1
ATOM 544 C CA . ALA A 1 70 ? -13.853 -30.221 -6.656 1.00 91.50 70 ALA A CA 1
ATOM 545 C C . ALA A 1 70 ? -12.388 -30.478 -6.227 1.00 91.50 70 ALA A C 1
ATOM 547 O O . ALA A 1 70 ? -11.616 -31.104 -6.952 1.00 91.50 70 ALA A O 1
ATOM 548 N N . GLY A 1 71 ? -11.989 -29.948 -5.064 1.00 91.06 71 GLY A N 1
ATOM 549 C CA . GLY A 1 71 ? -10.633 -30.114 -4.522 1.00 91.06 71 GLY A CA 1
ATOM 550 C C . GLY A 1 71 ? -9.550 -29.312 -5.253 1.00 91.06 71 GLY A C 1
ATOM 551 O O . GLY A 1 71 ? -8.363 -29.578 -5.081 1.00 91.06 71 GLY A O 1
ATOM 552 N N . ARG A 1 72 ? -9.932 -28.343 -6.095 1.00 95.69 72 ARG A N 1
ATOM 553 C CA . ARG A 1 72 ? -9.006 -27.446 -6.791 1.00 95.69 72 ARG A CA 1
ATOM 554 C C . ARG A 1 72 ? -9.316 -26.000 -6.451 1.00 95.69 72 ARG A C 1
ATOM 556 O O . ARG A 1 72 ? -10.465 -25.570 -6.518 1.00 95.69 72 ARG A O 1
ATOM 563 N N . ARG A 1 73 ? -8.271 -25.232 -6.173 1.00 96.62 73 ARG A N 1
ATOM 564 C CA . ARG A 1 73 ? -8.344 -23.780 -6.050 1.00 96.62 73 ARG A CA 1
ATOM 565 C C . ARG A 1 73 ? -8.459 -23.178 -7.446 1.00 96.62 73 ARG A C 1
ATOM 567 O O . ARG A 1 73 ? -7.628 -23.471 -8.302 1.00 96.62 73 ARG A O 1
ATOM 574 N N . VAL A 1 74 ? -9.469 -22.347 -7.674 1.00 97.94 74 VAL A N 1
ATOM 575 C CA . VAL A 1 74 ? -9.693 -21.585 -8.910 1.00 97.94 74 VAL A CA 1
ATOM 576 C C . VAL A 1 74 ? -9.501 -20.106 -8.603 1.00 97.94 74 VAL A C 1
ATOM 578 O O . VAL A 1 74 ? -10.108 -19.602 -7.664 1.00 97.94 74 VAL A O 1
ATOM 581 N N . VAL A 1 75 ? -8.688 -19.408 -9.394 1.00 98.25 75 VAL A N 1
ATOM 582 C CA . VAL A 1 75 ? -8.381 -17.978 -9.241 1.00 98.25 75 VAL A CA 1
ATOM 583 C C . VAL A 1 75 ? -8.685 -17.257 -10.549 1.00 98.25 75 VAL A C 1
ATOM 585 O O . VAL A 1 75 ? -8.244 -17.686 -11.618 1.00 98.25 75 VAL A O 1
ATOM 588 N N . ALA A 1 76 ? -9.429 -16.155 -10.479 1.00 97.31 76 ALA A N 1
ATOM 589 C CA . ALA A 1 76 ? -9.711 -15.319 -11.639 1.00 97.31 76 ALA A CA 1
ATOM 590 C C . ALA A 1 76 ? -8.694 -14.177 -11.764 1.00 97.31 76 ALA A C 1
ATOM 592 O O . ALA A 1 76 ? -8.447 -13.433 -10.815 1.00 97.31 76 ALA A O 1
ATOM 593 N N . VAL A 1 77 ? -8.153 -13.987 -12.966 1.00 97.50 77 VAL A N 1
ATOM 594 C CA . VAL A 1 77 ? -7.273 -12.867 -13.319 1.00 97.50 77 VAL A CA 1
ATOM 595 C C . VAL A 1 77 ? -7.865 -12.159 -14.528 1.00 97.50 77 VAL A C 1
ATOM 597 O O . VAL A 1 77 ? -7.823 -12.671 -15.648 1.00 97.50 77 VAL A O 1
ATOM 600 N N . GLY A 1 78 ? -8.482 -11.001 -14.299 1.00 94.25 78 GLY A N 1
ATOM 601 C CA . GLY A 1 78 ? -9.181 -10.264 -15.346 1.00 94.25 78 GLY A CA 1
ATOM 602 C C . GLY A 1 78 ? -10.325 -11.103 -15.918 1.00 94.25 78 GLY A C 1
ATOM 603 O O . GLY A 1 78 ? -11.325 -11.336 -15.238 1.00 94.25 78 GLY A O 1
ATOM 604 N N . LYS A 1 79 ? -10.162 -11.565 -17.163 1.00 93.31 79 LYS A N 1
ATOM 605 C CA . LYS A 1 79 ? -11.112 -12.436 -17.885 1.00 93.31 79 LYS A CA 1
ATOM 606 C C . LYS A 1 79 ? -10.652 -13.906 -17.958 1.00 93.31 79 LYS A C 1
ATOM 608 O O . LYS A 1 79 ? -11.326 -14.720 -18.579 1.00 93.31 79 LYS A O 1
ATOM 613 N N . ARG A 1 80 ? -9.501 -14.250 -17.367 1.00 95.06 80 ARG A N 1
ATOM 614 C CA . ARG A 1 80 ? -8.893 -15.593 -17.397 1.00 95.06 80 ARG A CA 1
ATOM 615 C C . ARG A 1 80 ? -9.116 -16.323 -16.070 1.00 95.06 80 ARG A C 1
ATOM 617 O O . ARG A 1 80 ? -9.138 -15.694 -15.013 1.00 95.06 80 ARG A O 1
ATOM 624 N N . LEU A 1 81 ? -9.244 -17.648 -16.126 1.00 96.31 81 LEU A N 1
ATOM 625 C CA . LEU A 1 81 ? -9.338 -18.522 -14.953 1.00 96.31 81 LEU A CA 1
ATOM 626 C C . LEU A 1 81 ? -8.120 -19.440 -14.888 1.00 96.31 81 LEU A C 1
ATOM 628 O O . LEU A 1 81 ? -7.7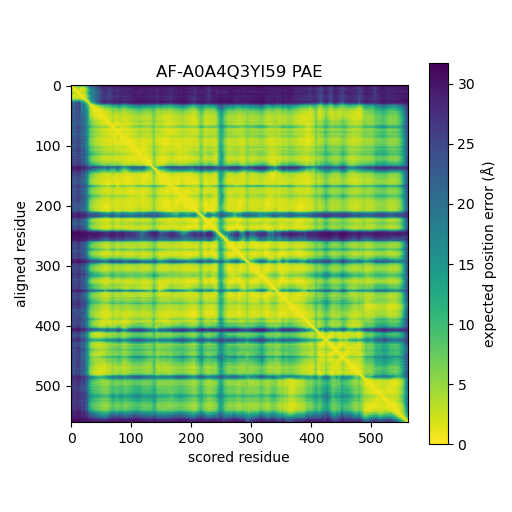55 -20.077 -15.874 1.00 96.31 81 LEU A O 1
ATOM 632 N N . TYR A 1 82 ? -7.531 -19.527 -13.706 1.00 97.69 82 TYR A N 1
ATOM 633 C CA . TYR A 1 82 ? -6.394 -20.379 -13.385 1.00 97.69 82 TYR A CA 1
ATOM 634 C C . TYR A 1 82 ? -6.829 -21.361 -12.303 1.00 97.69 82 TYR A C 1
ATOM 636 O O . TYR A 1 82 ? -7.666 -21.015 -11.470 1.00 97.69 82 TYR A O 1
ATOM 644 N N . HIS A 1 83 ? -6.308 -22.589 -12.305 1.00 97.19 83 HIS A N 1
ATOM 645 C CA . HIS A 1 83 ? -6.721 -23.580 -11.313 1.00 97.19 83 HIS A CA 1
ATOM 646 C C . HIS A 1 83 ? -5.648 -24.627 -10.999 1.00 97.19 83 HIS A C 1
ATOM 648 O O . HIS A 1 83 ? -5.048 -25.203 -11.905 1.00 97.19 83 HIS A O 1
ATOM 654 N N . SER A 1 84 ? -5.478 -24.957 -9.719 1.00 96.56 84 SER A N 1
ATOM 655 C CA . SER A 1 84 ? -4.548 -25.992 -9.255 1.00 96.56 84 SER A CA 1
ATOM 656 C C . SER A 1 84 ? -5.026 -26.618 -7.948 1.00 96.56 84 SER A C 1
ATOM 658 O O . SER A 1 84 ? -5.664 -25.962 -7.130 1.00 96.56 84 SER A O 1
ATOM 660 N N . ALA A 1 85 ? -4.704 -27.894 -7.737 1.00 94.38 85 ALA A N 1
ATOM 661 C CA . ALA A 1 85 ? -4.906 -28.564 -6.448 1.00 94.38 85 ALA A CA 1
ATOM 662 C C . ALA A 1 85 ? -3.796 -28.233 -5.431 1.00 94.38 85 ALA A C 1
ATOM 664 O O . ALA A 1 85 ? -3.916 -28.573 -4.263 1.00 94.38 85 ALA A O 1
ATOM 665 N N . LYS A 1 86 ? -2.708 -27.587 -5.878 1.00 92.06 86 LYS A N 1
ATOM 666 C CA . LYS A 1 86 ? -1.508 -27.312 -5.071 1.00 92.06 86 LYS A CA 1
ATOM 667 C C . LYS A 1 86 ? -1.472 -25.901 -4.477 1.00 92.06 86 LYS A C 1
ATOM 669 O O . LYS A 1 86 ? -0.475 -25.524 -3.871 1.00 92.06 86 LYS A O 1
ATOM 674 N N . TRP A 1 87 ? -2.497 -25.082 -4.717 1.00 93.81 87 TRP A N 1
ATOM 675 C CA . TRP A 1 87 ? -2.535 -23.707 -4.214 1.00 93.81 87 TRP A CA 1
ATOM 676 C C . TRP A 1 87 ? -3.266 -23.651 -2.881 1.00 93.81 87 TRP A C 1
ATOM 678 O O . TRP A 1 87 ? -4.486 -23.482 -2.839 1.00 93.81 87 TRP A O 1
ATOM 688 N N . HIS A 1 88 ? -2.493 -23.780 -1.807 1.00 89.38 88 HIS A N 1
ATOM 689 C CA . HIS A 1 88 ? -2.976 -23.610 -0.438 1.00 89.38 88 HIS A CA 1
ATOM 690 C C . HIS A 1 88 ? -2.921 -22.138 -0.022 1.00 89.38 88 HIS A C 1
ATOM 692 O O . HIS A 1 88 ? -3.830 -21.639 0.636 1.00 89.38 88 HIS A O 1
ATOM 698 N N . THR A 1 89 ? -1.895 -21.421 -0.483 1.00 92.44 89 THR A N 1
ATOM 699 C CA . THR A 1 89 ? -1.698 -19.990 -0.229 1.00 92.44 89 THR A CA 1
ATOM 700 C C . THR A 1 89 ? -1.794 -19.175 -1.516 1.00 92.44 89 THR A C 1
ATOM 702 O O . THR A 1 89 ? -1.617 -19.689 -2.626 1.00 92.44 89 THR A O 1
ATOM 705 N N . PHE A 1 90 ? -2.020 -17.867 -1.388 1.00 95.94 90 PHE A N 1
ATOM 706 C CA . PHE A 1 90 ? -1.927 -16.965 -2.535 1.00 95.94 90 PHE A CA 1
ATOM 707 C C . PHE A 1 90 ? -0.495 -16.908 -3.092 1.00 95.94 90 PHE A C 1
ATOM 709 O O . PHE A 1 90 ? -0.313 -16.779 -4.301 1.00 95.94 90 PHE A O 1
ATOM 716 N N . HIS A 1 91 ? 0.527 -17.104 -2.251 1.00 95.06 91 HIS A N 1
ATOM 717 C CA . HIS A 1 91 ? 1.928 -17.177 -2.684 1.00 95.06 91 HIS A CA 1
ATOM 718 C C . HIS A 1 91 ? 2.192 -18.371 -3.615 1.00 95.06 91 HIS A C 1
ATOM 720 O O . HIS A 1 91 ? 2.945 -18.230 -4.581 1.00 95.06 91 HIS A O 1
ATOM 726 N N . ASP A 1 92 ? 1.539 -19.518 -3.389 1.00 94.06 92 ASP A N 1
ATOM 727 C CA . ASP A 1 92 ? 1.626 -20.673 -4.295 1.00 94.06 92 ASP A CA 1
ATOM 728 C C . ASP A 1 92 ? 1.093 -20.346 -5.685 1.00 94.06 92 ASP A C 1
ATOM 730 O O . ASP A 1 92 ? 1.741 -20.653 -6.691 1.00 94.06 92 ASP A O 1
ATOM 734 N N . PHE A 1 93 ? -0.064 -19.680 -5.726 1.00 97.75 93 PHE A N 1
ATOM 735 C CA . PHE A 1 93 ? -0.649 -19.193 -6.966 1.00 97.75 93 PHE A CA 1
ATOM 736 C C . PHE A 1 93 ? 0.279 -18.188 -7.654 1.00 97.75 93 PHE A C 1
ATOM 738 O O . PHE A 1 93 ? 0.587 -18.372 -8.828 1.00 97.75 93 PHE A O 1
ATOM 745 N N . LEU A 1 94 ? 0.769 -17.162 -6.947 1.00 98.19 94 LEU A N 1
ATOM 746 C CA . LEU A 1 94 ? 1.625 -16.121 -7.531 1.00 98.19 94 LEU A CA 1
ATOM 747 C C . LEU A 1 94 ? 2.899 -16.696 -8.156 1.00 98.19 94 LEU A C 1
ATOM 749 O O . LEU A 1 94 ? 3.314 -16.249 -9.228 1.00 98.19 94 LEU A O 1
ATOM 753 N N . ARG A 1 95 ? 3.500 -17.704 -7.513 1.00 95.94 95 ARG A N 1
ATOM 754 C CA . ARG A 1 95 ? 4.693 -18.385 -8.026 1.00 95.94 95 ARG A CA 1
ATOM 755 C C . ARG A 1 95 ? 4.428 -19.051 -9.372 1.00 95.94 95 ARG A C 1
ATOM 757 O O . ARG A 1 95 ? 5.183 -18.834 -10.319 1.00 95.94 95 ARG A O 1
ATOM 764 N N . GLU A 1 96 ? 3.375 -19.858 -9.460 1.00 96.50 96 GLU A N 1
ATOM 765 C CA . GLU A 1 96 ? 3.020 -20.560 -10.698 1.00 96.50 96 GLU A CA 1
ATOM 766 C C . GLU A 1 96 ? 2.513 -19.586 -11.770 1.00 96.50 96 GLU A C 1
ATOM 768 O O . GLU A 1 96 ? 2.911 -19.678 -12.932 1.00 96.50 96 GLU A O 1
ATOM 773 N N . TYR A 1 97 ? 1.707 -18.602 -11.368 1.00 98.25 97 TYR A N 1
ATOM 774 C CA . TYR A 1 97 ? 1.164 -17.567 -12.238 1.00 98.25 97 TYR A CA 1
ATOM 775 C C . TYR A 1 97 ? 2.268 -16.751 -12.916 1.00 98.25 97 TYR A C 1
ATOM 777 O O . TYR A 1 97 ? 2.220 -16.572 -14.134 1.00 98.25 97 TYR A O 1
ATOM 785 N N . LEU A 1 98 ? 3.285 -16.293 -12.174 1.00 98.31 98 LEU A N 1
ATOM 786 C CA . LEU A 1 98 ? 4.386 -15.521 -12.752 1.00 98.31 98 LEU A CA 1
ATOM 787 C C . LEU A 1 98 ? 5.209 -16.359 -13.739 1.00 98.31 98 LEU A C 1
ATOM 789 O O . LEU A 1 98 ? 5.468 -15.902 -14.852 1.00 98.31 98 LEU A O 1
ATOM 793 N N . LEU A 1 99 ? 5.592 -17.587 -13.368 1.00 97.62 99 LEU A N 1
ATOM 794 C CA . LEU A 1 99 ? 6.353 -18.474 -14.258 1.00 97.62 99 LEU A CA 1
ATOM 795 C C . LEU A 1 99 ? 5.570 -18.797 -15.537 1.00 97.62 99 LEU A C 1
ATOM 797 O O . LEU A 1 99 ? 6.126 -18.719 -16.630 1.00 97.62 99 LEU A O 1
ATOM 801 N N . GLY A 1 100 ? 4.274 -19.097 -15.413 1.00 97.25 100 GLY A N 1
ATOM 802 C CA . GLY A 1 100 ? 3.399 -19.321 -16.562 1.00 97.25 100 GLY A CA 1
ATOM 803 C C . GLY A 1 100 ? 3.266 -18.079 -17.447 1.00 97.25 100 GLY A C 1
ATOM 804 O O . GLY A 1 100 ? 3.326 -18.186 -18.670 1.00 97.25 100 GLY A O 1
ATOM 805 N N . SER A 1 101 ? 3.164 -16.895 -16.838 1.00 97.50 101 SER A N 1
ATOM 806 C CA . SER A 1 101 ? 3.019 -15.615 -17.547 1.00 97.50 101 SER A CA 1
ATOM 807 C C . SER A 1 101 ? 4.286 -15.188 -18.298 1.00 97.50 101 SER A C 1
ATOM 809 O O . SER A 1 101 ? 4.195 -14.581 -19.362 1.00 97.50 101 SER A O 1
ATOM 811 N N . LEU A 1 102 ? 5.477 -15.531 -17.795 1.00 97.62 102 LEU A N 1
ATOM 812 C CA . LEU A 1 102 ? 6.749 -15.306 -18.503 1.00 97.62 102 LEU A CA 1
ATOM 813 C C . LEU A 1 102 ? 6.902 -16.216 -19.740 1.00 97.62 102 LEU A C 1
ATOM 815 O O . LEU A 1 102 ? 7.679 -15.919 -20.653 1.00 97.62 102 LEU A O 1
ATOM 819 N N . GLY A 1 103 ? 6.122 -17.293 -19.805 1.00 96.44 103 GLY A N 1
ATOM 820 C CA . GLY A 1 103 ? 6.127 -18.267 -20.887 1.00 96.44 103 GLY A CA 1
ATOM 821 C C . GLY A 1 103 ? 7.058 -19.448 -20.580 1.00 96.44 103 GLY A C 1
ATOM 822 O O . GLY A 1 103 ? 8.241 -19.236 -20.294 1.00 96.44 103 GLY A O 1
ATOM 823 N N . PRO A 1 104 ? 6.558 -20.695 -20.665 1.00 94.56 104 PRO A N 1
ATOM 824 C CA . PRO A 1 104 ? 7.292 -21.883 -20.228 1.00 94.56 104 PRO A CA 1
ATOM 825 C C . PRO A 1 104 ? 8.600 -22.094 -20.997 1.00 94.56 104 PRO A C 1
ATOM 827 O O . PRO A 1 104 ? 9.606 -22.430 -20.382 1.00 94.56 104 PRO A O 1
ATOM 830 N N . ASP A 1 105 ? 8.629 -21.827 -22.304 1.00 97.19 105 ASP A N 1
ATOM 831 C CA . ASP A 1 105 ? 9.837 -21.999 -23.122 1.00 97.19 105 ASP A CA 1
ATOM 832 C C . ASP A 1 105 ? 10.972 -21.074 -22.672 1.00 97.19 105 ASP A C 1
ATOM 834 O O . ASP A 1 105 ? 12.116 -21.505 -22.535 1.00 97.19 105 ASP A O 1
ATOM 838 N N . TRP A 1 106 ? 10.649 -19.810 -22.375 1.00 97.88 106 TRP A N 1
ATOM 839 C CA . TRP A 1 106 ? 11.627 -18.845 -21.874 1.00 97.88 106 TRP A CA 1
ATOM 840 C C . TRP A 1 106 ? 12.122 -19.239 -20.480 1.00 97.88 106 TRP A C 1
ATOM 842 O O . TRP A 1 106 ? 13.325 -19.243 -20.229 1.00 97.88 106 TRP A O 1
ATOM 852 N N . VAL A 1 107 ? 11.209 -19.640 -19.589 1.00 97.69 107 VAL A N 1
ATOM 853 C CA . VAL A 1 107 ? 11.561 -20.110 -18.240 1.00 97.69 107 VAL A CA 1
ATOM 854 C C . VAL A 1 107 ? 12.477 -21.333 -18.308 1.00 97.69 107 VAL A C 1
ATOM 856 O O . VAL A 1 107 ? 13.498 -21.359 -17.623 1.00 97.69 107 VAL A O 1
ATOM 859 N N . ASN A 1 108 ? 12.156 -22.321 -19.143 1.00 97.31 108 ASN A N 1
ATOM 860 C CA . ASN A 1 108 ? 12.955 -23.536 -19.307 1.00 97.31 108 ASN A CA 1
ATOM 861 C C . ASN A 1 108 ? 14.345 -23.223 -19.879 1.00 97.31 108 ASN A C 1
ATOM 863 O O . ASN A 1 108 ? 15.345 -23.735 -19.373 1.00 97.31 108 ASN A O 1
ATOM 867 N N . ALA A 1 109 ? 14.423 -22.335 -20.875 1.00 97.69 109 ALA A N 1
ATOM 868 C CA . ALA A 1 109 ? 15.691 -21.885 -21.443 1.00 97.69 109 ALA A CA 1
ATOM 869 C C . ALA A 1 109 ? 16.572 -21.171 -20.403 1.00 97.69 109 ALA A C 1
ATOM 871 O O . ALA A 1 109 ? 17.774 -21.422 -20.338 1.00 97.69 109 ALA A O 1
ATOM 872 N N . GLU A 1 110 ? 15.993 -20.322 -19.548 1.00 97.44 110 GLU A N 1
ATOM 873 C CA . GLU A 1 110 ? 16.724 -19.692 -18.445 1.00 97.44 110 GLU A CA 1
ATOM 874 C C . GLU A 1 110 ? 17.148 -20.705 -17.374 1.00 97.44 110 GLU A C 1
ATOM 876 O O . GLU A 1 110 ? 18.268 -20.645 -16.874 1.00 97.44 110 GLU A O 1
ATOM 881 N N . GLN A 1 111 ? 16.300 -21.673 -17.019 1.00 96.06 111 GLN A N 1
ATOM 882 C CA . GLN A 1 111 ? 16.650 -22.690 -16.022 1.00 96.06 111 GLN A CA 1
ATOM 883 C C . GLN A 1 111 ? 17.789 -23.612 -16.477 1.00 96.06 111 GLN A C 1
ATOM 885 O O . GLN A 1 111 ? 18.559 -24.067 -15.628 1.00 96.06 111 GLN A O 1
ATOM 890 N N . ALA A 1 112 ? 17.945 -23.837 -17.783 1.00 97.12 112 ALA A N 1
ATOM 891 C CA . ALA A 1 112 ? 19.062 -24.601 -18.337 1.00 97.12 112 ALA A CA 1
ATOM 892 C C . ALA A 1 112 ? 20.428 -23.908 -18.153 1.00 97.12 112 ALA A C 1
ATOM 894 O O . ALA A 1 112 ? 21.462 -24.575 -18.184 1.00 97.12 112 ALA A O 1
ATOM 895 N N . LYS A 1 113 ? 20.455 -22.588 -17.923 1.00 97.75 113 LYS A N 1
ATOM 896 C CA . LYS A 1 113 ? 21.696 -21.829 -17.706 1.00 97.75 113 LYS A CA 1
ATOM 897 C C . LYS A 1 113 ? 22.238 -22.006 -16.279 1.00 97.75 113 LYS A C 1
ATOM 899 O O . LYS A 1 113 ? 21.447 -22.171 -15.334 1.00 97.75 113 LYS A O 1
ATOM 904 N N . PRO A 1 114 ? 23.564 -21.872 -16.071 1.00 97.00 114 PRO A N 1
ATOM 905 C CA . PRO A 1 114 ? 24.147 -21.704 -14.742 1.00 97.00 114 PRO A CA 1
ATOM 906 C C . PRO A 1 114 ? 23.489 -20.544 -13.985 1.00 97.00 114 PRO A C 1
ATOM 908 O O . PRO A 1 114 ? 23.222 -19.498 -14.568 1.00 97.00 114 PRO A O 1
ATOM 911 N N . VAL A 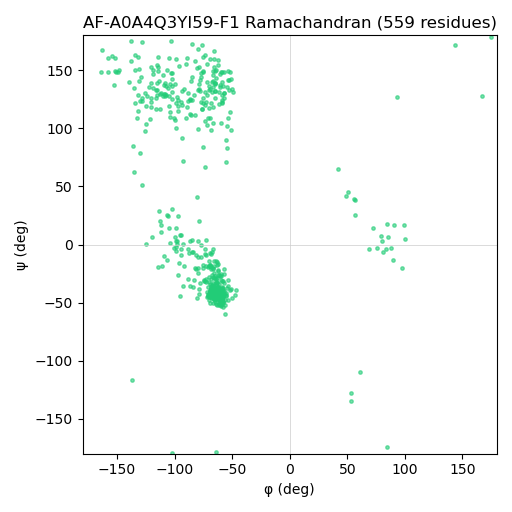1 115 ? 23.265 -20.684 -12.670 1.00 93.69 115 VAL A N 1
ATOM 912 C CA . VAL A 1 115 ? 22.501 -19.700 -11.865 1.00 93.69 115 VAL A CA 1
ATOM 913 C C . VAL A 1 115 ? 23.004 -18.261 -12.043 1.00 93.69 115 VAL A C 1
ATOM 915 O O . VAL A 1 115 ? 22.194 -17.346 -12.118 1.00 93.69 115 VAL A O 1
ATOM 918 N N . LYS A 1 116 ? 24.321 -18.045 -12.148 1.00 92.50 116 LYS A N 1
ATOM 919 C CA . LYS A 1 116 ? 24.911 -16.704 -12.315 1.00 92.50 116 LYS A CA 1
ATOM 920 C C . LYS A 1 116 ? 24.581 -16.044 -13.663 1.00 92.50 116 LYS A C 1
ATOM 922 O O . LYS A 1 116 ? 24.567 -14.821 -13.725 1.00 92.50 116 LYS A O 1
ATOM 927 N N . GLU A 1 117 ? 24.303 -16.838 -14.694 1.00 95.06 117 GLU A N 1
ATOM 928 C CA . GLU A 1 117 ? 24.000 -16.395 -16.065 1.00 95.06 117 GLU A CA 1
ATOM 929 C C . GLU A 1 117 ? 22.496 -16.263 -16.332 1.00 95.06 117 GLU A C 1
ATOM 931 O O . GLU A 1 117 ? 22.088 -15.755 -17.377 1.00 95.06 117 GLU A O 1
ATOM 936 N N . ARG A 1 118 ? 21.657 -16.725 -15.397 1.00 95.88 118 ARG A N 1
ATOM 937 C CA . ARG A 1 118 ? 20.203 -16.598 -15.503 1.00 95.88 118 ARG A CA 1
ATOM 938 C C . ARG A 1 118 ? 19.771 -15.142 -15.414 1.00 95.88 118 ARG A C 1
ATOM 940 O O . ARG A 1 118 ? 20.338 -14.349 -14.657 1.00 95.88 118 ARG A O 1
ATOM 947 N N . HIS A 1 119 ? 18.674 -14.839 -16.093 1.00 97.00 119 HIS A N 1
ATOM 948 C CA . HIS A 1 119 ? 17.938 -13.596 -15.938 1.00 97.00 119 HIS A CA 1
ATOM 949 C C . HIS A 1 119 ? 17.628 -13.314 -14.449 1.00 97.00 119 HIS A C 1
ATOM 951 O O . HIS A 1 119 ? 17.304 -14.257 -13.713 1.00 97.00 119 HIS A O 1
ATOM 957 N N . PRO A 1 120 ? 17.674 -12.047 -13.976 1.00 96.12 120 PRO A N 1
ATOM 958 C CA . PRO A 1 120 ? 17.464 -11.699 -12.566 1.00 96.12 120 PRO A CA 1
ATOM 959 C C . PRO A 1 120 ? 16.239 -12.350 -11.911 1.00 96.12 120 PRO A C 1
ATOM 961 O O . PRO A 1 120 ? 16.358 -12.912 -10.825 1.00 96.12 120 PRO A O 1
ATOM 964 N N . ILE A 1 121 ? 15.093 -12.379 -12.600 1.00 97.88 121 ILE A N 1
ATOM 965 C CA . ILE A 1 121 ? 13.861 -13.026 -12.106 1.00 97.88 121 ILE A CA 1
ATOM 966 C C . ILE A 1 121 ? 14.097 -14.503 -11.740 1.00 97.88 121 ILE A C 1
ATOM 968 O O . ILE A 1 121 ? 13.654 -14.981 -10.697 1.00 97.88 121 ILE A O 1
ATOM 972 N N . LEU A 1 122 ? 14.833 -15.232 -12.579 1.00 97.69 122 LEU A N 1
ATOM 973 C CA . LEU A 1 122 ? 15.110 -16.659 -12.403 1.00 97.69 122 LEU A CA 1
ATOM 974 C C . LEU A 1 122 ? 16.230 -16.910 -11.385 1.00 97.69 122 LEU A C 1
ATOM 976 O O . LEU A 1 122 ? 16.298 -17.995 -10.804 1.00 97.69 122 LEU A O 1
ATOM 980 N N . ARG A 1 123 ? 17.066 -15.902 -11.108 1.00 96.38 123 ARG A N 1
ATOM 981 C CA . ARG A 1 123 ? 17.984 -15.903 -9.961 1.00 96.38 123 ARG A CA 1
ATOM 982 C C . ARG A 1 123 ? 17.232 -15.748 -8.645 1.00 96.38 123 ARG A C 1
ATOM 984 O O . ARG A 1 123 ? 17.508 -16.507 -7.719 1.00 96.38 123 ARG A O 1
ATOM 991 N N . TRP A 1 124 ? 16.265 -14.828 -8.575 1.00 97.00 124 TRP A N 1
ATOM 992 C CA . TRP A 1 124 ? 15.389 -14.684 -7.407 1.00 97.00 124 TRP A CA 1
ATOM 993 C C . TRP A 1 124 ? 14.623 -15.979 -7.145 1.00 97.00 124 TRP A C 1
ATOM 995 O O . TRP A 1 124 ? 14.656 -16.494 -6.032 1.00 97.00 124 TRP A O 1
ATOM 1005 N N . TYR A 1 125 ? 14.035 -16.567 -8.192 1.00 96.25 125 TYR A N 1
ATOM 1006 C CA . TYR A 1 125 ? 13.343 -17.850 -8.095 1.00 96.25 125 TYR A CA 1
ATOM 1007 C C . TYR A 1 125 ? 14.249 -18.976 -7.579 1.00 96.25 125 TYR A C 1
ATOM 1009 O O . TYR A 1 125 ? 13.886 -19.686 -6.644 1.00 96.25 125 TYR A O 1
ATOM 1017 N N . ALA A 1 126 ? 15.448 -19.134 -8.153 1.00 94.81 126 ALA A N 1
ATOM 1018 C CA . ALA A 1 126 ? 16.384 -20.176 -7.734 1.00 94.81 126 ALA A CA 1
ATOM 1019 C C . ALA A 1 126 ? 16.794 -20.031 -6.259 1.00 94.81 126 ALA A C 1
ATOM 1021 O O . ALA A 1 126 ? 16.858 -21.028 -5.540 1.00 94.81 126 ALA A O 1
ATOM 1022 N N . GLN A 1 127 ? 17.031 -18.797 -5.806 1.00 93.94 127 GLN A N 1
ATOM 1023 C CA . GLN A 1 127 ? 17.362 -18.508 -4.413 1.00 93.94 127 GLN A CA 1
ATOM 1024 C C . GLN A 1 127 ? 16.167 -18.769 -3.481 1.00 93.94 127 GLN A C 1
ATOM 1026 O O . GLN A 1 127 ? 16.339 -19.417 -2.455 1.00 93.94 127 GLN A O 1
ATOM 1031 N N . ALA A 1 128 ? 14.955 -18.357 -3.862 1.00 90.50 128 ALA A N 1
ATOM 1032 C CA . ALA A 1 128 ? 13.734 -18.624 -3.100 1.00 90.50 128 ALA A CA 1
ATOM 1033 C C . ALA A 1 128 ? 13.473 -20.132 -2.928 1.00 90.50 128 ALA A C 1
ATOM 1035 O O . ALA A 1 128 ? 13.183 -20.596 -1.826 1.00 90.50 128 ALA A O 1
ATOM 1036 N N . VAL A 1 129 ? 13.640 -20.921 -3.998 1.00 88.94 129 VAL A N 1
ATOM 1037 C CA . VAL A 1 129 ? 13.519 -22.389 -3.945 1.00 88.94 129 VAL A CA 1
ATOM 1038 C C . VAL A 1 129 ? 14.589 -23.004 -3.045 1.00 88.94 129 VAL A C 1
ATOM 1040 O O . VAL A 1 129 ? 14.296 -23.949 -2.314 1.00 88.94 129 VAL A O 1
ATOM 1043 N N . LYS A 1 130 ? 15.823 -22.486 -3.079 1.00 90.31 130 LYS A N 1
ATOM 1044 C CA . LYS A 1 130 ? 16.896 -22.942 -2.189 1.00 90.31 130 LYS A CA 1
ATOM 1045 C C . LYS A 1 130 ? 16.523 -22.714 -0.720 1.00 90.31 130 LYS A C 1
ATOM 1047 O O . LYS A 1 130 ? 16.565 -23.670 0.046 1.00 90.31 130 LYS A O 1
ATOM 1052 N N . THR A 1 131 ? 16.080 -21.507 -0.362 1.00 87.00 131 THR A N 1
ATOM 1053 C CA . THR A 1 131 ? 15.626 -21.183 1.001 1.00 87.00 131 THR A CA 1
ATOM 1054 C C . THR A 1 131 ? 14.481 -22.094 1.448 1.00 87.00 131 THR A C 1
ATOM 1056 O O . THR A 1 131 ? 14.525 -22.639 2.545 1.00 87.00 131 THR A O 1
ATOM 1059 N N . ALA A 1 132 ? 13.487 -22.337 0.587 1.00 81.94 132 ALA A N 1
ATOM 1060 C CA . ALA A 1 132 ? 12.379 -23.237 0.913 1.00 81.94 132 ALA A CA 1
ATOM 1061 C C . ALA A 1 132 ? 12.836 -24.688 1.166 1.00 81.94 132 ALA A C 1
ATOM 1063 O O . ALA A 1 132 ? 12.310 -25.349 2.056 1.00 81.94 132 ALA A O 1
ATOM 1064 N N . LYS A 1 133 ? 13.832 -25.186 0.416 1.00 84.00 133 LYS A N 1
ATOM 1065 C CA . LYS A 1 133 ? 14.406 -26.530 0.622 1.00 84.00 133 LYS A CA 1
ATOM 1066 C C . LYS A 1 133 ? 15.196 -26.643 1.927 1.00 84.00 133 LYS A C 1
ATOM 1068 O O . LYS A 1 133 ? 15.146 -27.685 2.572 1.00 84.00 133 LYS A O 1
ATOM 1073 N N . GLU A 1 134 ? 15.922 -25.594 2.309 1.00 84.88 134 GLU A N 1
ATOM 1074 C CA . GLU A 1 134 ? 16.711 -25.557 3.550 1.00 84.88 134 GLU A CA 1
ATOM 1075 C C . GLU A 1 134 ? 15.834 -25.614 4.809 1.00 84.88 134 GLU A C 1
ATOM 1077 O O . GLU A 1 134 ? 16.283 -26.123 5.831 1.00 84.88 134 GLU A O 1
ATOM 1082 N N . LEU A 1 135 ? 14.568 -25.193 4.721 1.00 81.31 135 LEU A N 1
ATOM 1083 C CA . LEU A 1 135 ? 13.583 -25.298 5.806 1.00 81.31 135 LEU A CA 1
ATOM 1084 C C . LEU A 1 135 ? 13.071 -26.740 6.054 1.00 81.31 135 LEU A C 1
ATOM 1086 O O . LEU A 1 135 ? 12.210 -26.929 6.906 1.00 81.31 135 LEU A O 1
ATOM 1090 N N . GLN A 1 136 ? 13.601 -27.752 5.345 1.00 64.56 136 GLN A N 1
ATOM 1091 C CA . GLN A 1 136 ? 13.355 -29.196 5.548 1.00 64.56 136 GLN A CA 1
ATOM 1092 C C . GLN A 1 136 ? 11.876 -29.604 5.677 1.00 64.56 136 GLN A C 1
ATOM 1094 O O . GLN A 1 136 ? 11.511 -30.444 6.499 1.00 64.56 136 GLN A O 1
ATOM 1099 N N . ALA A 1 137 ? 11.002 -29.038 4.852 1.00 58.50 137 ALA A N 1
ATOM 1100 C CA . ALA A 1 137 ? 9.601 -29.433 4.867 1.00 58.50 137 ALA A CA 1
ATOM 1101 C C . ALA A 1 137 ? 9.381 -30.833 4.278 1.00 58.50 137 ALA A C 1
ATOM 1103 O O . ALA A 1 137 ? 9.952 -31.186 3.243 1.00 58.50 137 ALA A O 1
ATOM 1104 N N . ALA A 1 138 ? 8.490 -31.602 4.905 1.00 56.84 138 ALA A N 1
ATOM 1105 C CA . ALA A 1 138 ? 7.905 -32.784 4.285 1.00 56.84 138 ALA A CA 1
ATOM 1106 C C . ALA A 1 138 ? 7.141 -32.390 3.004 1.00 56.84 138 ALA A C 1
ATOM 1108 O O . ALA A 1 138 ? 6.551 -31.310 2.922 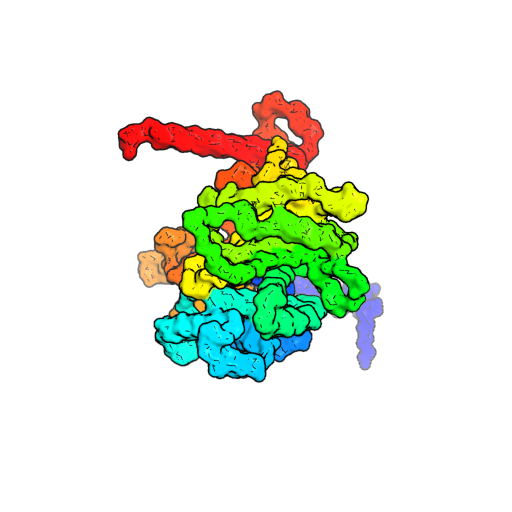1.00 56.84 138 ALA A O 1
ATOM 1109 N N . GLU A 1 139 ? 7.141 -33.264 1.997 1.00 53.19 139 GLU A N 1
ATOM 1110 C CA . GLU A 1 139 ? 6.449 -33.014 0.731 1.00 53.19 139 GLU A CA 1
ATOM 1111 C C . GLU A 1 139 ? 4.943 -32.791 0.968 1.00 53.19 139 GLU A C 1
ATOM 1113 O O . GLU A 1 139 ? 4.263 -33.628 1.554 1.00 53.19 139 GLU A O 1
ATOM 1118 N N . GLY A 1 140 ? 4.426 -31.634 0.539 1.00 56.91 140 GLY A N 1
ATOM 1119 C CA . GLY A 1 140 ? 3.018 -31.255 0.711 1.00 56.91 140 GLY A CA 1
ATOM 1120 C C . GLY A 1 140 ? 2.669 -30.547 2.028 1.00 56.91 140 GLY A C 1
ATOM 1121 O O . GLY A 1 140 ? 1.525 -30.125 2.181 1.00 56.91 140 GLY A O 1
ATOM 1122 N N . ALA A 1 141 ? 3.616 -30.362 2.954 1.00 63.97 141 ALA A N 1
ATOM 1123 C CA . ALA A 1 141 ? 3.385 -29.566 4.159 1.00 63.97 141 ALA A CA 1
ATOM 1124 C C . ALA A 1 141 ? 3.448 -28.055 3.862 1.00 63.97 141 ALA A C 1
ATOM 1126 O O . ALA A 1 141 ? 4.295 -27.596 3.092 1.00 63.97 141 ALA A O 1
ATOM 1127 N N . MET A 1 142 ? 2.572 -27.268 4.498 1.00 70.62 142 MET A N 1
ATOM 1128 C CA . MET A 1 142 ? 2.687 -25.807 4.486 1.00 70.62 142 MET A CA 1
ATOM 1129 C C . MET A 1 142 ? 3.924 -25.376 5.273 1.00 70.62 142 MET A C 1
ATOM 1131 O O . MET A 1 142 ? 4.147 -25.820 6.397 1.00 70.62 142 MET A O 1
ATOM 1135 N N . ILE A 1 143 ? 4.722 -24.499 4.667 1.00 72.00 143 ILE A N 1
ATOM 1136 C CA . ILE A 1 143 ? 5.997 -24.029 5.211 1.00 72.00 143 ILE A CA 1
ATOM 1137 C C . ILE A 1 143 ? 5.831 -22.569 5.609 1.00 72.00 143 ILE A C 1
ATOM 1139 O O . ILE A 1 143 ? 5.424 -21.748 4.788 1.00 72.00 143 ILE A O 1
ATOM 1143 N N . SER A 1 144 ? 6.184 -22.244 6.848 1.00 78.31 144 SER A N 1
ATOM 1144 C CA . SER A 1 144 ? 6.391 -20.864 7.281 1.00 78.31 144 SER A CA 1
ATOM 1145 C C . SER A 1 144 ? 7.890 -20.591 7.351 1.00 78.31 144 SER A C 1
ATOM 1147 O O . SER A 1 144 ? 8.664 -21.435 7.804 1.00 78.31 144 SER A O 1
ATOM 1149 N N . GLY A 1 145 ? 8.317 -19.432 6.861 1.00 80.75 145 GLY A N 1
ATOM 1150 C CA . GLY A 1 145 ? 9.725 -19.070 6.795 1.00 80.75 145 GLY A CA 1
ATOM 1151 C C . GLY A 1 145 ? 9.925 -17.572 6.588 1.00 80.75 145 GLY A C 1
ATOM 1152 O O . GLY A 1 145 ? 8.972 -16.853 6.275 1.00 80.75 145 GLY A O 1
ATOM 1153 N N . PRO A 1 146 ? 11.160 -17.080 6.766 1.00 84.94 146 PRO A N 1
ATOM 1154 C CA . PRO A 1 146 ? 11.453 -15.665 6.612 1.00 84.94 146 PRO A CA 1
ATOM 1155 C C . PRO A 1 146 ? 11.246 -15.197 5.164 1.00 84.94 146 PRO A C 1
ATOM 1157 O O . PRO A 1 146 ? 11.660 -15.859 4.211 1.00 84.94 146 PRO A O 1
ATOM 1160 N N . MET A 1 147 ? 10.665 -14.007 5.001 1.00 88.19 147 MET A N 1
ATOM 1161 C CA . MET A 1 147 ? 10.545 -13.321 3.712 1.00 88.19 147 MET A CA 1
ATOM 1162 C C . MET A 1 147 ? 11.906 -12.723 3.316 1.00 88.19 147 MET A C 1
ATOM 1164 O O . MET A 1 147 ? 12.198 -11.565 3.612 1.00 88.19 147 MET A O 1
ATOM 1168 N N . THR A 1 148 ? 12.774 -13.530 2.700 1.00 92.56 148 THR A N 1
ATOM 1169 C CA . THR A 1 148 ? 14.073 -13.057 2.188 1.00 92.56 148 THR A CA 1
ATOM 1170 C C . THR A 1 148 ? 13.889 -12.126 0.992 1.00 92.56 148 THR A C 1
ATOM 1172 O O . THR A 1 148 ? 12.870 -12.191 0.296 1.00 92.56 148 THR A O 1
ATOM 1175 N N . GLY A 1 149 ? 14.892 -11.300 0.684 1.00 92.62 149 GLY A N 1
ATOM 1176 C CA . GLY A 1 149 ? 14.808 -10.380 -0.453 1.00 92.62 149 GLY A CA 1
ATOM 1177 C C . GLY A 1 149 ? 14.557 -11.063 -1.805 1.00 92.62 149 GLY A C 1
ATOM 1178 O O . GLY A 1 149 ? 13.848 -10.517 -2.650 1.00 92.62 149 GLY A O 1
ATOM 1179 N N . ALA A 1 150 ? 15.046 -12.294 -2.004 1.00 94.50 150 ALA A N 1
ATOM 1180 C CA . ALA A 1 150 ? 14.737 -13.100 -3.186 1.00 94.50 150 ALA A CA 1
ATOM 1181 C C . ALA A 1 150 ? 13.254 -13.488 -3.276 1.00 94.50 150 ALA A C 1
ATOM 1183 O O . ALA A 1 150 ? 12.649 -13.356 -4.344 1.00 94.50 150 ALA A O 1
ATOM 1184 N N . ILE A 1 151 ? 12.670 -13.958 -2.168 1.00 94.00 151 ILE A N 1
ATOM 1185 C CA . ILE A 1 151 ? 11.250 -14.328 -2.105 1.00 94.00 151 ILE A CA 1
ATOM 1186 C C . ILE A 1 151 ? 10.398 -13.076 -2.329 1.00 94.00 151 ILE A C 1
ATOM 1188 O O . ILE A 1 151 ? 9.492 -13.085 -3.161 1.00 94.00 151 ILE A O 1
ATOM 1192 N N . GLN A 1 152 ? 10.745 -11.978 -1.658 1.00 93.69 152 GLN A N 1
ATOM 1193 C CA . GLN A 1 152 ? 10.039 -10.709 -1.755 1.00 93.69 152 GLN A CA 1
ATOM 1194 C C . GLN A 1 152 ? 10.074 -10.131 -3.170 1.00 93.69 152 GLN A C 1
ATOM 1196 O O . GLN A 1 152 ? 9.025 -9.745 -3.678 1.00 93.69 152 GLN A O 1
ATOM 1201 N N . ALA A 1 153 ? 11.235 -10.112 -3.834 1.00 95.38 153 ALA A N 1
ATOM 1202 C CA . ALA A 1 153 ? 11.358 -9.630 -5.210 1.00 95.38 153 ALA A CA 1
ATOM 1203 C C . ALA A 1 153 ? 10.530 -10.465 -6.192 1.00 95.38 153 ALA A C 1
ATOM 1205 O O . ALA A 1 153 ? 9.844 -9.918 -7.056 1.00 95.38 153 ALA A O 1
ATOM 1206 N N . PHE A 1 154 ? 10.572 -11.790 -6.048 1.00 97.19 154 PHE A N 1
ATOM 1207 C CA . PHE A 1 154 ? 9.855 -12.693 -6.938 1.00 97.19 154 PHE A CA 1
ATOM 1208 C C . PHE A 1 154 ? 8.334 -12.614 -6.744 1.00 97.19 154 PHE A C 1
ATOM 1210 O O . PHE A 1 154 ? 7.593 -12.465 -7.717 1.00 97.19 154 PHE A O 1
ATOM 1217 N N . LEU A 1 155 ? 7.860 -12.669 -5.495 1.00 96.31 155 LEU A N 1
ATOM 1218 C CA . LEU A 1 155 ? 6.431 -12.617 -5.196 1.00 96.31 155 LEU A CA 1
ATOM 1219 C C . LEU A 1 155 ? 5.831 -11.230 -5.447 1.00 96.31 155 LEU A C 1
ATOM 1221 O O . LEU A 1 155 ? 4.716 -11.168 -5.960 1.00 96.31 155 LEU A O 1
ATOM 1225 N N . ASN A 1 156 ? 6.549 -10.132 -5.170 1.00 96.38 156 ASN A N 1
ATOM 1226 C CA . ASN A 1 156 ? 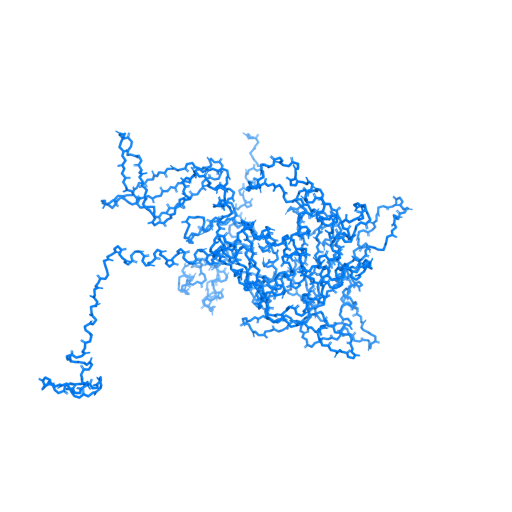6.063 -8.792 -5.518 1.00 96.38 156 ASN A CA 1
ATOM 1227 C C . ASN A 1 156 ? 5.898 -8.644 -7.026 1.00 96.38 156 ASN A C 1
ATOM 1229 O O . ASN A 1 156 ? 4.863 -8.160 -7.468 1.00 96.38 156 ASN A O 1
ATOM 1233 N N . LEU A 1 157 ? 6.857 -9.115 -7.831 1.00 98.12 157 LEU A N 1
ATOM 1234 C CA . LEU A 1 157 ? 6.703 -9.078 -9.283 1.00 98.12 157 LEU A CA 1
ATOM 1235 C C . LEU A 1 157 ? 5.475 -9.882 -9.736 1.00 98.12 157 LEU A C 1
ATOM 1237 O O . LEU A 1 157 ? 4.682 -9.399 -10.544 1.00 98.12 157 LEU A O 1
ATOM 1241 N N . GLY A 1 158 ? 5.284 -11.082 -9.179 1.00 98.38 158 GLY A N 1
ATOM 1242 C CA . GLY A 1 158 ? 4.104 -11.901 -9.457 1.00 98.38 158 GLY A CA 1
ATOM 1243 C C . GLY A 1 158 ? 2.807 -11.188 -9.083 1.00 98.38 158 GLY A C 1
ATOM 1244 O O . GLY A 1 158 ? 1.859 -11.180 -9.870 1.00 98.38 158 GLY A O 1
ATOM 1245 N N . TYR A 1 159 ? 2.777 -10.541 -7.916 1.00 98.31 159 TYR A N 1
ATOM 1246 C CA . TYR A 1 159 ? 1.607 -9.816 -7.440 1.00 98.31 159 TYR A CA 1
ATOM 1247 C C . TYR A 1 159 ? 1.331 -8.555 -8.261 1.00 98.31 159 TYR A C 1
ATOM 1249 O O . TYR A 1 159 ? 0.184 -8.314 -8.624 1.00 98.31 159 TYR A O 1
ATOM 1257 N N . ASN A 1 160 ? 2.360 -7.798 -8.643 1.00 98.19 160 ASN A N 1
ATOM 1258 C CA . ASN A 1 160 ? 2.217 -6.620 -9.493 1.00 98.19 160 ASN A CA 1
ATOM 1259 C C . ASN A 1 160 ? 1.614 -7.000 -10.853 1.00 98.19 160 ASN A C 1
ATOM 1261 O O . ASN A 1 160 ? 0.643 -6.385 -11.289 1.00 98.19 160 ASN A O 1
ATOM 1265 N N . ILE A 1 161 ? 2.129 -8.057 -11.496 1.00 98.56 161 ILE A N 1
ATOM 1266 C CA . ILE A 1 161 ? 1.582 -8.558 -12.767 1.00 98.56 161 ILE A CA 1
ATOM 1267 C C . ILE A 1 161 ? 0.154 -9.080 -12.594 1.00 98.56 161 ILE A C 1
ATOM 1269 O O . ILE A 1 161 ? -0.689 -8.848 -13.462 1.00 98.56 161 ILE A O 1
ATOM 1273 N N . TYR A 1 162 ? -0.147 -9.752 -11.478 1.00 98.56 162 TYR A N 1
ATOM 1274 C CA . TYR A 1 162 ? -1.515 -10.156 -11.152 1.00 98.56 162 TYR A CA 1
ATOM 1275 C C . TYR A 1 162 ? -2.432 -8.934 -11.043 1.00 98.56 162 TYR A C 1
ATOM 1277 O O . TYR A 1 162 ? -3.461 -8.898 -11.709 1.00 98.56 162 TYR A O 1
ATOM 1285 N N . LEU A 1 163 ? -2.054 -7.921 -10.258 1.00 98.06 163 LEU A N 1
ATOM 1286 C CA . LEU A 1 163 ? -2.852 -6.715 -10.041 1.00 98.06 163 LEU A CA 1
ATOM 1287 C C . LEU A 1 163 ? -3.121 -5.996 -11.362 1.00 98.06 163 LEU A C 1
ATOM 1289 O O . LEU A 1 163 ? -4.279 -5.725 -11.670 1.00 98.06 163 LEU A O 1
ATOM 1293 N N . ILE A 1 164 ? -2.088 -5.761 -12.170 1.00 97.94 164 ILE A N 1
ATOM 1294 C CA . ILE A 1 164 ? -2.212 -5.092 -13.471 1.00 97.94 164 ILE A CA 1
ATOM 1295 C C . ILE A 1 164 ? -3.160 -5.871 -14.391 1.00 97.94 164 ILE A C 1
ATOM 1297 O O . ILE A 1 164 ? -4.092 -5.294 -14.941 1.00 97.94 164 ILE A O 1
ATOM 1301 N N . ALA A 1 165 ? -2.994 -7.191 -14.514 1.00 97.62 165 ALA A N 1
ATOM 1302 C CA . ALA A 1 165 ? -3.866 -8.013 -15.356 1.00 97.62 165 ALA A CA 1
ATOM 1303 C C . ALA A 1 165 ? -5.304 -8.139 -14.813 1.00 97.62 165 ALA A C 1
ATOM 1305 O O . ALA A 1 165 ? -6.251 -8.327 -15.580 1.00 97.62 165 ALA A O 1
ATOM 1306 N N . HIS A 1 166 ? -5.479 -8.069 -13.491 1.00 97.19 166 HIS A N 1
ATOM 1307 C CA . HIS A 1 166 ? -6.759 -8.286 -12.820 1.00 97.19 166 HIS A CA 1
ATOM 1308 C C . HIS A 1 166 ? -7.683 -7.054 -12.835 1.00 97.19 166 HIS A C 1
ATOM 1310 O O . HIS A 1 166 ? -8.907 -7.196 -12.692 1.00 97.19 166 HIS A O 1
ATOM 1316 N N . HIS A 1 167 ? -7.123 -5.858 -13.037 1.00 94.56 167 HIS A N 1
ATOM 1317 C CA . HIS A 1 167 ? -7.847 -4.588 -12.994 1.00 94.56 167 HIS A CA 1
ATOM 1318 C C . HIS A 1 167 ? -8.147 -4.033 -14.391 1.00 94.56 167 HIS A C 1
ATOM 1320 O O . HIS A 1 167 ? -7.263 -3.918 -15.238 1.00 94.56 167 HIS A O 1
ATOM 1326 N N . GLY A 1 168 ? -9.409 -3.645 -14.614 1.00 84.31 168 GLY A N 1
ATOM 1327 C CA . GLY A 1 168 ? -9.863 -3.062 -15.880 1.00 84.31 168 GLY A CA 1
ATOM 1328 C C . GLY A 1 168 ? -9.513 -3.933 -17.092 1.00 84.31 168 GLY A C 1
ATOM 1329 O O . GLY A 1 168 ? -9.669 -5.155 -17.056 1.00 84.31 168 GLY A O 1
ATOM 1330 N N . ASP A 1 169 ? -9.005 -3.300 -18.149 1.00 81.25 169 ASP A N 1
ATOM 1331 C CA . ASP A 1 169 ? -8.463 -3.965 -19.342 1.00 81.25 169 ASP A CA 1
ATOM 1332 C C . ASP A 1 169 ? -6.922 -4.099 -19.295 1.00 81.25 169 ASP A C 1
ATOM 1334 O O . ASP A 1 169 ? -6.257 -4.231 -20.325 1.00 81.25 169 ASP A O 1
ATOM 1338 N N . GLY A 1 170 ? -6.331 -4.109 -18.094 1.00 92.06 170 GLY A N 1
ATOM 1339 C CA . GLY A 1 170 ? -4.879 -4.101 -17.883 1.00 92.06 170 GLY A CA 1
ATOM 1340 C C . GLY A 1 170 ? -4.126 -5.356 -18.345 1.00 92.06 170 GLY A C 1
ATOM 1341 O O . GLY A 1 170 ? -2.897 -5.363 -18.335 1.00 92.06 170 GLY A O 1
ATOM 1342 N N . GLN A 1 171 ? -4.812 -6.400 -18.830 1.00 93.50 171 GLN A N 1
ATOM 1343 C CA . GLN A 1 171 ? -4.166 -7.592 -19.400 1.00 93.50 171 GLN A CA 1
ATOM 1344 C C . GLN A 1 171 ? -3.226 -7.250 -20.564 1.00 93.50 171 GLN A C 1
ATOM 1346 O O . GLN A 1 171 ? -2.127 -7.795 -20.630 1.00 93.50 171 GLN A O 1
ATOM 1351 N N . ALA A 1 172 ? -3.627 -6.343 -21.461 1.00 92.19 172 ALA A N 1
ATOM 1352 C CA . ALA A 1 172 ? -2.773 -5.937 -22.578 1.00 92.19 172 ALA A CA 1
ATOM 1353 C C . ALA A 1 172 ? -1.474 -5.284 -22.078 1.00 92.19 172 ALA A C 1
ATOM 1355 O O . ALA A 1 172 ? -0.400 -5.535 -22.622 1.00 92.19 172 ALA A O 1
ATOM 1356 N N . MET A 1 173 ? -1.563 -4.502 -20.998 1.00 94.25 173 MET A N 1
ATOM 1357 C CA . MET A 1 173 ? -0.393 -3.888 -20.383 1.00 94.25 173 MET A CA 1
ATOM 1358 C C . MET A 1 173 ? 0.484 -4.911 -19.656 1.00 94.25 173 MET A C 1
ATOM 1360 O O . MET A 1 173 ? 1.705 -4.874 -19.789 1.00 94.25 173 MET A O 1
ATOM 1364 N N . ALA A 1 174 ? -0.117 -5.869 -18.943 1.00 96.25 174 ALA A N 1
ATOM 1365 C CA . ALA A 1 174 ? 0.624 -6.974 -18.340 1.00 96.25 174 ALA A CA 1
ATOM 1366 C C . ALA A 1 174 ? 1.449 -7.731 -19.395 1.00 96.25 174 ALA A C 1
ATOM 1368 O O . ALA A 1 174 ? 2.622 -8.015 -19.162 1.00 96.25 174 ALA A O 1
ATOM 1369 N N . ASP A 1 175 ? 0.883 -7.981 -20.581 1.00 94.62 175 ASP A N 1
ATOM 1370 C CA . ASP A 1 175 ? 1.586 -8.640 -21.686 1.00 94.62 175 ASP A CA 1
ATOM 1371 C C . ASP A 1 175 ? 2.754 -7.779 -22.230 1.00 94.62 175 ASP A C 1
ATOM 1373 O O . ASP A 1 175 ? 3.815 -8.315 -22.571 1.00 94.62 175 ASP A O 1
ATOM 1377 N N . ILE A 1 176 ? 2.613 -6.445 -22.273 1.00 94.38 176 ILE A N 1
ATOM 1378 C CA . ILE A 1 176 ? 3.706 -5.518 -22.628 1.00 94.38 176 ILE A CA 1
ATOM 1379 C C . ILE A 1 176 ? 4.831 -5.591 -21.592 1.00 94.38 176 ILE A C 1
ATOM 1381 O O . ILE A 1 176 ? 5.982 -5.834 -21.972 1.00 94.38 176 ILE A O 1
ATOM 1385 N N . TYR A 1 177 ? 4.506 -5.462 -20.302 1.00 96.44 177 TYR A N 1
ATOM 1386 C CA . TYR A 1 177 ? 5.494 -5.559 -19.230 1.00 96.44 177 TYR A CA 1
ATOM 1387 C C . TYR A 1 177 ? 6.194 -6.914 -19.237 1.00 96.44 177 TYR A C 1
ATOM 1389 O O . TYR A 1 177 ? 7.414 -6.952 -19.181 1.00 96.44 177 TYR A O 1
ATOM 1397 N N . LEU A 1 178 ? 5.478 -8.030 -19.401 1.00 97.75 178 LEU A N 1
ATOM 1398 C CA . LEU A 1 178 ? 6.077 -9.370 -19.467 1.00 97.75 178 LEU A CA 1
ATOM 1399 C C . LEU A 1 178 ? 7.075 -9.528 -20.624 1.00 97.75 178 LEU A C 1
ATOM 1401 O O . LEU A 1 178 ? 8.031 -10.295 -20.514 1.00 97.75 178 LEU A O 1
ATOM 1405 N N . ARG A 1 179 ? 6.901 -8.818 -21.747 1.00 96.44 179 ARG A N 1
ATOM 1406 C CA . ARG A 1 179 ? 7.917 -8.788 -22.815 1.00 96.44 179 ARG A CA 1
ATOM 1407 C C . ARG A 1 179 ? 9.170 -8.031 -22.378 1.00 96.44 179 ARG A C 1
ATOM 1409 O O . ARG A 1 179 ? 10.257 -8.591 -22.495 1.00 96.44 179 ARG A O 1
ATOM 1416 N N . ARG A 1 180 ? 9.023 -6.818 -21.841 1.00 96.25 180 ARG A N 1
ATOM 1417 C CA . ARG A 1 180 ? 10.148 -5.980 -21.380 1.00 96.25 180 ARG A CA 1
ATOM 1418 C C . ARG A 1 180 ? 10.874 -6.589 -20.174 1.00 96.25 180 ARG A C 1
ATOM 1420 O O . ARG A 1 180 ? 12.095 -6.579 -20.102 1.00 96.25 180 ARG A O 1
ATOM 1427 N N . LEU A 1 181 ? 10.140 -7.258 -19.287 1.00 97.81 181 LEU A N 1
ATOM 1428 C CA . LEU A 1 181 ? 10.670 -7.991 -18.135 1.00 97.81 181 LEU A CA 1
ATOM 1429 C C . LEU A 1 181 ? 11.531 -9.204 -18.510 1.00 97.81 181 LEU A C 1
ATOM 1431 O O . LEU A 1 181 ? 12.261 -9.698 -17.659 1.00 97.81 181 LEU A O 1
ATOM 1435 N N . ARG A 1 182 ? 11.436 -9.708 -19.745 1.00 97.31 182 ARG A N 1
ATOM 1436 C CA . ARG A 1 182 ? 12.287 -10.794 -20.267 1.00 97.31 182 ARG A CA 1
ATOM 1437 C C . ARG A 1 182 ? 13.505 -10.280 -21.030 1.00 97.31 182 ARG A C 1
ATOM 1439 O O . ARG A 1 182 ? 14.308 -11.080 -21.511 1.00 97.31 182 ARG A O 1
ATOM 1446 N N . SER A 1 183 ? 13.610 -8.964 -21.195 1.00 94.69 183 SER A N 1
ATOM 1447 C CA . SER A 1 183 ? 14.667 -8.319 -21.958 1.00 94.69 183 SER A CA 1
ATOM 1448 C C . SER A 1 183 ? 16.023 -8.553 -21.298 1.00 94.69 183 SER A C 1
ATOM 1450 O O . SER A 1 183 ? 16.196 -8.333 -20.105 1.00 94.69 183 SER A O 1
ATOM 1452 N N . ALA A 1 184 ? 17.021 -8.954 -22.088 1.00 89.81 184 ALA A N 1
ATOM 1453 C CA . ALA A 1 184 ? 18.405 -9.034 -21.616 1.00 89.81 184 ALA A CA 1
ATOM 1454 C C . ALA A 1 184 ? 19.022 -7.642 -21.380 1.00 89.81 184 ALA A C 1
ATOM 1456 O O . ALA A 1 184 ? 20.079 -7.521 -20.761 1.00 89.81 184 ALA A O 1
ATOM 1457 N N . ARG A 1 185 ? 18.376 -6.585 -21.889 1.00 92.06 185 ARG A N 1
ATOM 1458 C CA . ARG A 1 185 ? 18.778 -5.200 -21.667 1.00 92.06 185 ARG A CA 1
ATOM 1459 C C . ARG A 1 185 ? 18.386 -4.755 -20.262 1.00 92.06 185 ARG A C 1
ATOM 1461 O O . ARG A 1 185 ? 17.204 -4.657 -19.938 1.00 92.06 185 ARG A O 1
ATOM 1468 N N . THR A 1 186 ? 19.389 -4.433 -19.449 1.00 88.19 186 THR A N 1
ATOM 1469 C CA . THR A 1 186 ? 19.203 -4.027 -18.051 1.00 88.19 186 THR A CA 1
ATOM 1470 C C . THR A 1 186 ? 18.293 -2.811 -17.900 1.00 88.19 186 THR A C 1
ATOM 1472 O O . THR A 1 186 ? 17.485 -2.776 -16.981 1.00 88.19 186 THR A O 1
ATOM 1475 N N . ASP A 1 187 ? 18.405 -1.814 -18.778 1.00 88.75 187 ASP A N 1
ATOM 1476 C CA . ASP A 1 187 ? 17.593 -0.596 -18.719 1.00 88.75 187 ASP A CA 1
ATOM 1477 C C . ASP A 1 187 ? 16.108 -0.866 -18.991 1.00 88.75 187 ASP A C 1
ATOM 1479 O O . ASP A 1 187 ? 15.252 -0.348 -18.276 1.00 88.75 187 ASP A O 1
ATOM 1483 N N . ASP A 1 188 ? 15.814 -1.722 -19.968 1.00 91.62 188 ASP A N 1
ATOM 1484 C CA . ASP A 1 188 ? 14.451 -2.118 -20.326 1.00 91.62 188 ASP A CA 1
ATOM 1485 C C . ASP A 1 188 ? 13.800 -2.983 -19.232 1.00 91.62 188 ASP A C 1
ATOM 1487 O O . ASP A 1 188 ? 12.683 -2.698 -18.794 1.00 91.62 188 ASP A O 1
ATOM 1491 N N . PHE A 1 189 ? 14.540 -3.969 -18.703 1.00 94.81 189 PHE A N 1
ATOM 1492 C CA . PHE A 1 189 ? 14.098 -4.791 -17.571 1.00 94.81 189 PHE A CA 1
ATOM 1493 C C . PHE A 1 189 ? 13.826 -3.948 -16.316 1.00 94.81 189 PHE A C 1
ATOM 1495 O O . PHE A 1 189 ? 12.761 -4.064 -15.712 1.00 94.81 189 PHE A O 1
ATOM 1502 N N . ILE A 1 190 ? 14.778 -3.095 -15.916 1.00 93.88 190 ILE A N 1
ATOM 1503 C CA . ILE A 1 190 ? 14.666 -2.270 -14.705 1.00 93.88 190 ILE A CA 1
ATOM 1504 C C . ILE A 1 190 ? 13.573 -1.205 -14.854 1.00 93.88 190 ILE A C 1
ATOM 1506 O O . ILE A 1 190 ? 12.871 -0.925 -13.883 1.00 93.88 190 ILE A O 1
ATOM 1510 N N . GLY A 1 191 ? 13.396 -0.626 -16.045 1.00 94.50 191 GLY A N 1
ATOM 1511 C CA . GLY A 1 191 ? 12.263 0.253 -16.348 1.00 94.50 191 GLY A CA 1
ATOM 1512 C C . GLY A 1 191 ? 10.932 -0.453 -16.097 1.00 94.50 191 GLY A C 1
ATOM 1513 O O . GLY A 1 191 ? 10.193 -0.063 -15.193 1.00 94.50 191 GLY A O 1
ATOM 1514 N N . ALA A 1 192 ? 10.699 -1.570 -16.795 1.00 96.31 192 ALA A N 1
ATOM 1515 C CA . ALA A 1 192 ? 9.453 -2.328 -16.687 1.00 96.31 192 ALA A CA 1
ATOM 1516 C C . ALA A 1 192 ? 9.192 -2.852 -15.267 1.00 96.31 192 ALA A C 1
ATOM 1518 O O . ALA A 1 192 ? 8.059 -2.831 -14.790 1.00 96.31 192 ALA A O 1
ATOM 1519 N N . LEU A 1 193 ? 10.234 -3.291 -14.553 1.00 97.38 193 LEU A N 1
ATOM 1520 C CA . LEU A 1 193 ? 10.115 -3.729 -13.164 1.00 97.38 193 LEU A CA 1
ATOM 1521 C C . LEU A 1 193 ? 9.507 -2.633 -12.283 1.00 97.38 193 LEU A C 1
ATOM 1523 O O . LEU A 1 193 ? 8.521 -2.882 -11.592 1.00 97.38 193 LEU A O 1
ATOM 1527 N N . PHE A 1 194 ? 10.057 -1.420 -12.315 1.00 96.75 194 PHE A N 1
ATOM 1528 C CA . PHE A 1 194 ? 9.596 -0.344 -11.435 1.00 96.75 194 PHE A CA 1
ATOM 1529 C C . PHE A 1 194 ? 8.322 0.347 -11.921 1.00 96.75 194 PHE A C 1
ATOM 1531 O O . PHE A 1 194 ? 7.539 0.818 -11.096 1.00 96.75 194 PHE A O 1
ATOM 1538 N N . GLU A 1 195 ? 8.035 0.302 -13.219 1.00 97.44 195 GLU A N 1
ATOM 1539 C CA . GLU A 1 195 ? 6.714 0.642 -13.754 1.00 97.44 195 GLU A CA 1
ATOM 1540 C C . GLU A 1 195 ? 5.626 -0.291 -13.191 1.00 97.44 195 GLU A C 1
ATOM 1542 O O . GLU A 1 195 ? 4.555 0.181 -12.799 1.00 97.44 195 GLU A O 1
ATOM 1547 N N . THR A 1 196 ? 5.912 -1.594 -13.030 1.00 97.88 196 THR A N 1
ATOM 1548 C CA . THR A 1 196 ? 4.946 -2.521 -12.409 1.00 97.88 196 THR A CA 1
ATOM 1549 C C . THR A 1 196 ? 4.698 -2.208 -10.932 1.00 97.88 196 THR A C 1
ATOM 1551 O O . THR A 1 196 ? 3.552 -2.276 -10.488 1.00 97.88 196 THR A O 1
ATOM 1554 N N . TYR A 1 197 ? 5.733 -1.814 -10.177 1.00 97.62 197 TYR A N 1
ATOM 1555 C CA . TYR A 1 197 ? 5.581 -1.386 -8.781 1.00 97.62 197 TYR A CA 1
ATOM 1556 C C . TYR A 1 197 ? 4.741 -0.116 -8.665 1.00 97.62 197 TYR A C 1
ATOM 1558 O O . TYR A 1 197 ? 3.841 -0.055 -7.826 1.00 97.62 197 TYR A O 1
ATOM 1566 N N . ALA A 1 198 ? 4.997 0.877 -9.522 1.00 97.81 198 ALA A N 1
ATOM 1567 C CA . ALA A 1 198 ? 4.214 2.104 -9.553 1.00 97.81 198 ALA A CA 1
ATOM 1568 C C . ALA A 1 198 ? 2.738 1.805 -9.848 1.00 97.81 198 ALA A C 1
ATOM 1570 O O . ALA A 1 198 ? 1.873 2.175 -9.058 1.00 97.81 198 ALA A O 1
ATOM 1571 N N . ALA A 1 199 ? 2.439 1.064 -10.918 1.00 97.75 199 ALA A N 1
ATOM 1572 C CA . ALA A 1 199 ? 1.062 0.700 -11.251 1.00 97.75 199 ALA A CA 1
ATOM 1573 C C . ALA A 1 199 ? 0.374 -0.070 -10.108 1.00 97.75 199 ALA A C 1
ATOM 1575 O O . ALA A 1 199 ? -0.748 0.258 -9.723 1.00 97.75 199 ALA A O 1
ATOM 1576 N N . ALA A 1 200 ? 1.058 -1.050 -9.509 1.00 97.62 200 ALA A N 1
ATOM 1577 C CA . ALA A 1 200 ? 0.524 -1.816 -8.387 1.00 97.62 200 ALA A CA 1
ATOM 1578 C C . ALA A 1 200 ? 0.243 -0.947 -7.149 1.00 97.62 200 ALA A C 1
ATOM 1580 O O . ALA A 1 200 ? -0.762 -1.170 -6.476 1.00 97.62 200 ALA A O 1
ATOM 1581 N N . ALA A 1 201 ? 1.078 0.054 -6.850 1.00 97.81 201 ALA A N 1
ATOM 1582 C CA . ALA A 1 201 ? 0.844 0.981 -5.741 1.00 97.81 201 ALA A CA 1
ATOM 1583 C C . ALA A 1 201 ? -0.465 1.767 -5.922 1.00 97.81 201 ALA A C 1
ATOM 1585 O O . ALA A 1 201 ? -1.282 1.819 -5.002 1.00 97.81 201 ALA A O 1
ATOM 1586 N N . PHE A 1 202 ? -0.712 2.298 -7.122 1.00 98.31 202 PHE A N 1
ATOM 1587 C CA . PHE A 1 202 ? -1.955 3.009 -7.433 1.00 98.31 202 PHE A CA 1
ATOM 1588 C C . PHE A 1 202 ? -3.187 2.090 -7.403 1.00 98.31 202 PHE A C 1
ATOM 1590 O O . PHE A 1 202 ? -4.218 2.470 -6.848 1.00 98.31 202 PHE A O 1
ATOM 1597 N N . LEU A 1 203 ? -3.087 0.866 -7.934 1.00 98.06 203 LEU A N 1
ATOM 1598 C CA . LEU A 1 203 ? -4.191 -0.105 -7.896 1.00 98.06 203 LEU A CA 1
ATOM 1599 C C . LEU A 1 203 ? -4.551 -0.505 -6.459 1.00 98.06 203 LEU A C 1
ATOM 1601 O O . LEU A 1 203 ? -5.729 -0.530 -6.105 1.00 98.06 203 LEU A O 1
ATOM 1605 N N . LYS A 1 204 ? -3.550 -0.751 -5.602 1.00 97.69 204 LYS A N 1
ATOM 1606 C CA . LYS A 1 204 ? -3.765 -1.032 -4.171 1.00 97.69 204 LYS A CA 1
ATOM 1607 C C . LYS A 1 204 ? -4.371 0.162 -3.433 1.00 97.69 204 LYS A C 1
ATOM 1609 O O . LYS A 1 204 ? -5.203 -0.035 -2.551 1.00 97.69 204 LYS A O 1
ATOM 1614 N N . ALA A 1 205 ? -4.033 1.385 -3.840 1.00 97.62 205 ALA A N 1
ATOM 1615 C CA . ALA A 1 205 ? -4.640 2.604 -3.311 1.00 97.62 205 ALA A CA 1
ATOM 1616 C C . ALA A 1 205 ? -6.082 2.839 -3.805 1.00 97.62 205 ALA A C 1
ATOM 1618 O O . ALA A 1 205 ? -6.766 3.717 -3.285 1.00 97.62 205 ALA A O 1
ATOM 1619 N N . GLY A 1 206 ? -6.568 2.046 -4.769 1.00 97.06 206 GLY A N 1
ATOM 1620 C CA . GLY A 1 206 ? -7.933 2.123 -5.297 1.00 97.06 206 GLY A CA 1
ATOM 1621 C C . GLY A 1 206 ? -8.101 3.055 -6.499 1.00 97.06 206 GLY A C 1
ATOM 1622 O O . GLY A 1 206 ? -9.229 3.430 -6.813 1.00 97.06 206 GLY A O 1
ATOM 1623 N N . PHE A 1 207 ? -7.015 3.447 -7.171 1.00 98.12 207 PHE A N 1
ATOM 1624 C CA . PHE A 1 207 ? -7.096 4.220 -8.412 1.00 98.12 207 PHE A CA 1
ATOM 1625 C C . PHE A 1 207 ? -7.505 3.342 -9.599 1.00 98.12 207 PHE A C 1
ATOM 1627 O O . PHE A 1 207 ? -7.133 2.171 -9.696 1.00 98.12 207 PHE A O 1
ATOM 1634 N N . GLU A 1 208 ? -8.215 3.945 -10.550 1.00 97.44 208 GLU A N 1
ATOM 1635 C CA . GLU A 1 208 ? -8.451 3.373 -11.878 1.00 97.44 208 GLU A CA 1
ATOM 1636 C C . GLU A 1 208 ? -7.302 3.780 -12.808 1.00 97.44 208 GLU A C 1
ATOM 1638 O O . GLU A 1 208 ? -6.967 4.961 -12.885 1.00 97.44 208 GLU A O 1
ATOM 1643 N N . LEU A 1 209 ? -6.696 2.827 -13.522 1.00 96.44 209 LEU A N 1
ATOM 1644 C CA . LEU A 1 209 ? -5.566 3.101 -14.417 1.00 96.44 209 LEU A CA 1
ATOM 1645 C C . LEU A 1 209 ? -5.966 3.009 -15.890 1.00 96.44 209 LEU A C 1
ATOM 1647 O O . LEU A 1 209 ? -6.631 2.060 -16.303 1.00 96.44 209 LEU A O 1
ATOM 1651 N N . THR A 1 210 ? -5.500 3.970 -16.686 1.00 94.06 210 THR A N 1
ATOM 1652 C CA . THR A 1 210 ? -5.533 3.942 -18.155 1.00 94.06 210 THR A CA 1
ATOM 1653 C C . THR A 1 210 ? -4.105 4.032 -18.681 1.00 94.06 210 THR A C 1
ATOM 1655 O O . THR A 1 210 ? -3.413 5.013 -18.421 1.00 94.06 210 THR A O 1
ATOM 1658 N N . TYR A 1 211 ? -3.650 3.012 -19.405 1.00 90.25 211 TYR A N 1
ATOM 1659 C CA . TYR A 1 211 ? -2.264 2.914 -19.869 1.00 90.25 211 TYR A CA 1
ATOM 1660 C C . TYR A 1 211 ? -2.079 3.590 -21.224 1.00 90.25 211 TYR A C 1
ATOM 1662 O O . TYR A 1 211 ? -2.663 3.152 -22.219 1.00 90.25 211 TYR A O 1
ATOM 1670 N N . GLU A 1 212 ? -1.235 4.619 -21.282 1.00 79.00 212 GLU A N 1
ATOM 1671 C CA . GLU A 1 212 ? -0.997 5.350 -22.529 1.00 79.00 212 GLU A CA 1
ATOM 1672 C C . GLU A 1 212 ? -0.120 4.542 -23.498 1.00 79.00 212 GLU A C 1
ATOM 1674 O O . GLU A 1 212 ? -0.351 4.605 -24.702 1.00 79.00 212 GLU A O 1
ATOM 1679 N N . GLU A 1 213 ? 0.794 3.697 -23.000 1.00 72.62 213 GLU A N 1
ATOM 1680 C CA . GLU A 1 213 ? 1.702 2.866 -23.819 1.00 72.62 213 GLU A CA 1
ATOM 1681 C C . GLU A 1 213 ? 0.964 1.841 -24.713 1.00 72.62 213 GLU A C 1
ATOM 1683 O O . GLU A 1 213 ? 1.510 1.333 -25.692 1.00 72.62 213 GLU A O 1
ATOM 1688 N N . THR A 1 214 ? -0.311 1.555 -24.427 1.00 63.47 214 THR A N 1
ATOM 1689 C CA . THR A 1 214 ? -1.142 0.664 -25.258 1.00 63.47 214 THR A CA 1
ATOM 1690 C C . THR A 1 214 ? -1.649 1.319 -26.550 1.00 63.47 214 THR A C 1
ATOM 1692 O O . THR A 1 214 ? -2.144 0.621 -27.439 1.00 63.47 214 THR A O 1
ATOM 1695 N N . ALA A 1 215 ? -1.497 2.639 -26.692 1.00 62.28 215 ALA A N 1
ATOM 1696 C CA . ALA A 1 215 ? -1.868 3.398 -27.880 1.00 62.28 215 ALA A CA 1
ATOM 1697 C C . ALA A 1 215 ? -0.629 3.842 -28.682 1.00 62.28 215 ALA A C 1
ATOM 1699 O O . ALA A 1 215 ? 0.449 4.074 -28.140 1.00 62.28 215 ALA A O 1
ATOM 1700 N N . ARG A 1 216 ? -0.770 3.975 -30.010 1.00 56.78 216 ARG A N 1
ATOM 1701 C CA . ARG A 1 216 ? 0.283 4.571 -30.850 1.00 56.78 216 ARG A CA 1
ATOM 1702 C C . ARG A 1 216 ? 0.318 6.079 -30.617 1.00 56.78 216 ARG A C 1
ATOM 1704 O O . ARG A 1 216 ? -0.647 6.756 -30.956 1.00 56.78 216 ARG A O 1
ATOM 1711 N N . HIS A 1 217 ? 1.453 6.595 -30.153 1.00 60.00 217 HIS A N 1
ATOM 1712 C CA . HIS A 1 217 ? 1.678 8.033 -29.991 1.00 60.00 217 HIS A CA 1
ATOM 1713 C C . HIS A 1 217 ? 2.753 8.543 -30.947 1.00 60.00 217 HIS A C 1
ATOM 1715 O O . HIS A 1 217 ? 3.768 7.886 -31.168 1.00 60.00 217 HIS A O 1
ATOM 1721 N N . SER A 1 218 ? 2.541 9.739 -31.498 1.00 57.97 218 SER A N 1
ATOM 1722 C CA . SER A 1 218 ? 3.546 10.481 -32.272 1.00 57.97 218 SER A CA 1
ATOM 1723 C C . SER A 1 218 ? 4.493 11.305 -31.387 1.00 57.97 218 SER A C 1
ATOM 1725 O O . SER A 1 218 ? 5.442 11.897 -31.894 1.00 57.97 218 SER A O 1
ATOM 1727 N N . THR A 1 219 ? 4.237 11.361 -30.076 1.00 61.91 219 THR A N 1
ATOM 1728 C CA . THR A 1 219 ? 5.035 12.085 -29.075 1.00 61.91 219 THR A CA 1
ATOM 1729 C C . THR A 1 219 ? 5.278 11.221 -27.841 1.00 61.91 219 THR A C 1
ATOM 1731 O O . THR A 1 219 ? 4.574 10.240 -27.618 1.00 61.91 219 THR A O 1
ATOM 1734 N N . THR A 1 220 ? 6.250 11.592 -27.009 1.00 70.88 220 THR A N 1
ATOM 1735 C CA . THR A 1 220 ? 6.516 10.900 -25.745 1.00 70.88 220 THR A CA 1
ATOM 1736 C C . THR A 1 220 ? 5.363 11.126 -24.754 1.00 70.88 220 THR A C 1
ATOM 1738 O O . THR A 1 220 ? 5.044 12.266 -24.426 1.00 70.88 220 THR A O 1
ATOM 1741 N N . CYS A 1 221 ? 4.733 10.046 -24.290 1.00 79.94 221 CYS A N 1
ATOM 1742 C CA . CYS A 1 221 ? 3.647 10.064 -23.303 1.00 79.94 221 CYS A CA 1
ATOM 1743 C C . CYS A 1 221 ? 4.152 9.652 -21.911 1.00 79.94 221 CYS A C 1
ATOM 1745 O O . CYS A 1 221 ? 5.335 9.302 -21.766 1.00 79.94 221 CYS A O 1
ATOM 1747 N N . VAL A 1 222 ? 3.276 9.727 -20.908 1.00 91.31 222 VAL A N 1
ATOM 1748 C CA . VAL A 1 222 ? 3.560 9.166 -19.582 1.00 91.31 222 VAL A CA 1
ATOM 1749 C C . VAL A 1 222 ? 3.200 7.680 -19.544 1.00 91.31 222 VAL A C 1
ATOM 1751 O O . VAL A 1 222 ? 2.628 7.158 -20.500 1.00 91.31 222 VAL A O 1
ATOM 1754 N N . GLU A 1 223 ? 3.539 6.977 -18.465 1.00 93.00 223 GLU A N 1
ATOM 1755 C CA . GLU A 1 223 ? 3.292 5.529 -18.387 1.00 93.00 223 GLU A CA 1
ATOM 1756 C C . GLU A 1 223 ? 1.793 5.211 -18.273 1.00 93.00 223 GLU A C 1
ATOM 1758 O O . GLU A 1 223 ? 1.260 4.329 -18.956 1.00 93.00 223 GLU A O 1
ATOM 1763 N N . PHE A 1 224 ? 1.077 5.950 -17.423 1.00 95.06 224 PHE A N 1
ATOM 1764 C CA . PHE A 1 224 ? -0.370 5.811 -17.282 1.00 95.06 224 PHE A CA 1
ATOM 1765 C C . PHE A 1 224 ? -1.036 7.055 -16.695 1.00 95.06 224 PHE A C 1
ATOM 1767 O O . PHE A 1 224 ? -0.420 7.877 -16.016 1.00 95.06 224 PHE A O 1
ATOM 1774 N N . VAL A 1 225 ? -2.344 7.154 -16.919 1.00 96.56 225 VAL A N 1
ATOM 1775 C CA . VAL A 1 225 ? -3.233 8.078 -16.217 1.00 96.56 225 VAL A CA 1
ATOM 1776 C C . VAL A 1 225 ? -3.914 7.331 -15.076 1.00 96.56 225 VAL A C 1
ATOM 1778 O O . VAL A 1 225 ? -4.563 6.307 -15.297 1.00 96.56 225 VAL A O 1
ATOM 1781 N N . ALA A 1 226 ? -3.772 7.845 -13.857 1.00 97.88 226 ALA A N 1
ATOM 1782 C CA . ALA A 1 226 ? -4.446 7.343 -12.668 1.00 97.88 226 ALA A CA 1
ATOM 1783 C C . ALA A 1 226 ? -5.629 8.246 -12.318 1.00 97.88 226 ALA A C 1
ATOM 1785 O O . ALA A 1 226 ? -5.462 9.449 -12.130 1.00 97.88 226 ALA A O 1
ATOM 1786 N N . LYS A 1 227 ? -6.824 7.674 -12.204 1.00 98.06 227 LYS A N 1
ATOM 1787 C CA . LYS A 1 227 ? -8.048 8.388 -11.842 1.00 98.06 227 LYS A CA 1
ATOM 1788 C C . LYS A 1 227 ? -8.461 8.034 -10.421 1.00 98.06 227 LYS A C 1
ATOM 1790 O O . LYS A 1 227 ? -8.569 6.856 -10.080 1.00 98.06 227 LYS A O 1
ATOM 1795 N N . TRP A 1 228 ? -8.710 9.053 -9.607 1.00 97.75 228 TRP A N 1
ATOM 1796 C CA . TRP A 1 228 ? -9.208 8.903 -8.247 1.00 97.75 228 TRP A CA 1
ATOM 1797 C C . TRP A 1 228 ? -10.739 8.796 -8.254 1.00 97.75 228 TRP A C 1
ATOM 1799 O O . TRP A 1 228 ? -11.410 9.785 -8.556 1.00 97.75 228 TRP A O 1
ATOM 1809 N N . PRO A 1 229 ? -11.341 7.637 -7.919 1.00 96.25 229 PRO A N 1
ATOM 1810 C CA . PRO A 1 229 ? -12.775 7.442 -8.137 1.00 96.25 229 PRO A CA 1
ATOM 1811 C C . PRO A 1 229 ? -13.673 8.358 -7.301 1.00 96.25 229 PRO A C 1
ATOM 1813 O O . PRO A 1 229 ? -14.785 8.662 -7.723 1.00 96.25 229 PRO A O 1
ATOM 1816 N N . LYS A 1 230 ? -13.208 8.807 -6.125 1.00 94.25 230 LYS A N 1
ATOM 1817 C CA . LYS A 1 230 ? -14.025 9.620 -5.208 1.00 94.25 230 LYS A CA 1
ATOM 1818 C C . LYS A 1 230 ? -14.319 11.021 -5.748 1.00 94.25 230 LYS A C 1
ATOM 1820 O O . LYS A 1 230 ? -15.402 11.535 -5.495 1.00 94.25 230 LYS A O 1
ATOM 1825 N N . THR A 1 231 ? -13.367 11.631 -6.455 1.00 95.62 231 THR A N 1
ATOM 1826 C CA . THR A 1 231 ? -13.477 13.010 -6.970 1.00 95.62 231 THR A CA 1
ATOM 1827 C C . THR A 1 231 ? -13.509 13.070 -8.496 1.00 95.62 231 THR A C 1
ATOM 1829 O O . THR A 1 231 ? -13.952 14.063 -9.063 1.00 95.62 231 THR A O 1
ATOM 1832 N N . GLY A 1 232 ? -13.060 12.011 -9.176 1.00 97.00 232 GLY A N 1
ATOM 1833 C CA . GLY A 1 232 ? -12.875 11.985 -10.625 1.00 97.00 232 GLY A CA 1
ATOM 1834 C C . GLY A 1 232 ? -11.582 12.654 -11.098 1.00 97.00 232 GLY A C 1
ATOM 1835 O O . GLY A 1 232 ? -11.358 12.713 -12.304 1.00 97.00 232 GLY A O 1
ATOM 1836 N N . GLU A 1 233 ? -10.733 13.135 -10.184 1.00 97.44 233 GLU A N 1
ATOM 1837 C CA . GLU A 1 233 ? -9.442 13.733 -10.526 1.00 97.44 233 GLU A CA 1
ATOM 1838 C C . GLU A 1 233 ? -8.537 12.727 -11.239 1.00 97.44 233 GLU A C 1
ATOM 1840 O O . GLU A 1 233 ? -8.422 11.568 -10.832 1.00 97.44 233 GLU A O 1
ATOM 1845 N N . CYS A 1 234 ? -7.868 13.190 -12.291 1.00 98.00 234 CYS A N 1
ATOM 1846 C CA . CYS A 1 234 ? -6.920 12.403 -13.067 1.00 98.00 234 CYS A CA 1
ATOM 1847 C C . CYS A 1 234 ? -5.499 12.914 -12.830 1.00 98.00 234 CYS A C 1
ATOM 1849 O O . CYS A 1 234 ? -5.268 14.116 -12.689 1.00 98.00 234 CYS A O 1
ATOM 1851 N N . PHE A 1 235 ? -4.545 11.991 -12.845 1.00 98.38 235 PHE A N 1
ATOM 1852 C CA . PHE A 1 235 ? -3.131 12.248 -12.625 1.00 98.38 235 PHE A CA 1
ATOM 1853 C C . PHE A 1 235 ? -2.317 11.569 -13.721 1.00 98.38 235 PHE A C 1
ATOM 1855 O O . PHE A 1 235 ? -2.488 10.379 -13.973 1.00 98.38 235 PHE A O 1
ATOM 1862 N N . SER A 1 236 ? -1.429 12.315 -14.370 1.00 97.94 236 SER A N 1
ATOM 1863 C CA . SER A 1 236 ? -0.493 11.773 -15.352 1.00 97.94 236 SER A CA 1
ATOM 1864 C C . SER A 1 236 ? 0.753 11.279 -14.625 1.00 97.94 236 SER A C 1
ATOM 1866 O O . SER A 1 236 ? 1.491 12.090 -14.059 1.00 97.94 236 SER A O 1
ATOM 1868 N N . VAL A 1 237 ? 0.960 9.961 -14.621 1.00 98.12 237 VAL A N 1
ATOM 1869 C CA . VAL A 1 237 ? 1.993 9.292 -13.829 1.00 98.12 237 VAL A CA 1
ATOM 1870 C C . VAL A 1 237 ? 3.164 8.888 -14.714 1.00 98.12 237 VAL A C 1
ATOM 1872 O O . VAL A 1 237 ? 3.035 8.015 -15.570 1.00 98.12 237 VAL A O 1
ATOM 1875 N N . GLU A 1 238 ? 4.320 9.500 -14.476 1.00 97.75 238 GLU A N 1
ATOM 1876 C CA . GLU A 1 238 ? 5.576 9.144 -15.137 1.00 97.75 238 GLU A CA 1
ATOM 1877 C C . GLU A 1 238 ? 6.485 8.385 -14.175 1.00 97.75 238 GLU A C 1
ATOM 1879 O O . GLU A 1 238 ? 6.693 8.808 -13.033 1.00 97.75 238 GLU A O 1
ATOM 1884 N N . VAL A 1 239 ? 7.074 7.290 -14.655 1.00 97.00 239 VAL A N 1
ATOM 1885 C CA . VAL A 1 239 ? 7.976 6.459 -13.859 1.00 97.00 239 VAL A CA 1
ATOM 1886 C C . VAL A 1 239 ? 9.411 6.615 -14.351 1.00 97.00 239 VAL A C 1
ATOM 1888 O O . VAL A 1 239 ? 9.719 6.682 -15.547 1.00 97.00 239 VAL A O 1
ATOM 1891 N N . LYS A 1 240 ? 10.334 6.715 -13.400 1.00 95.88 240 LYS A N 1
ATOM 1892 C CA . LYS A 1 240 ? 11.769 6.746 -13.648 1.00 95.88 240 LYS A CA 1
ATOM 1893 C C . LYS A 1 240 ? 12.463 5.830 -12.667 1.00 95.88 240 LYS A C 1
ATOM 1895 O O . LYS A 1 240 ? 12.234 5.892 -11.470 1.00 95.88 240 LYS A O 1
ATOM 1900 N N . SER A 1 241 ? 13.392 5.038 -13.172 1.00 92.75 241 SER A N 1
ATOM 1901 C CA . SER A 1 241 ? 14.257 4.216 -12.342 1.00 92.75 241 SER A CA 1
ATOM 1902 C C . SER A 1 241 ? 15.718 4.599 -12.529 1.00 92.75 241 SER A C 1
ATOM 1904 O O . SER A 1 241 ? 16.166 5.095 -13.582 1.00 92.75 241 SER A O 1
ATOM 1906 N N . ARG A 1 242 ? 16.485 4.398 -11.461 1.00 87.56 242 ARG A N 1
ATOM 1907 C CA . ARG A 1 242 ? 17.937 4.374 -11.526 1.00 87.56 242 ARG A CA 1
ATOM 1908 C C . ARG A 1 242 ? 18.375 3.037 -12.124 1.00 87.56 242 ARG A C 1
ATOM 1910 O O . ARG A 1 242 ? 18.172 1.979 -11.541 1.00 87.56 242 ARG A O 1
ATOM 1917 N N . VAL A 1 243 ? 19.018 3.109 -13.285 1.00 75.88 243 VAL A N 1
ATOM 1918 C CA . VAL A 1 243 ? 19.733 1.981 -13.884 1.00 75.88 243 VAL A CA 1
ATOM 1919 C C . VAL A 1 243 ? 21.187 2.109 -13.446 1.00 75.88 243 VAL A C 1
ATOM 1921 O O . VAL A 1 243 ? 21.797 3.162 -13.639 1.00 75.88 243 VAL A O 1
ATOM 1924 N N . HIS A 1 244 ? 21.722 1.080 -12.792 1.00 66.06 244 HIS A N 1
ATOM 1925 C CA . HIS A 1 244 ? 23.138 1.042 -12.446 1.00 66.06 244 HIS A CA 1
ATOM 1926 C C . HIS A 1 244 ? 23.922 0.772 -13.737 1.00 66.06 244 HIS A C 1
ATOM 1928 O O . HIS A 1 244 ? 23.876 -0.334 -14.270 1.00 66.06 244 HIS A O 1
ATOM 1934 N N . GLU A 1 245 ? 24.604 1.781 -14.272 1.00 47.34 245 GLU A N 1
ATOM 1935 C CA . GLU A 1 245 ? 25.613 1.567 -15.312 1.00 47.34 245 GLU A CA 1
ATOM 1936 C C . GLU A 1 245 ? 26.800 0.884 -14.626 1.00 47.34 245 GLU A C 1
ATOM 1938 O O . GLU A 1 245 ? 27.419 1.453 -13.731 1.00 47.34 245 GLU A O 1
ATOM 1943 N N . GLY A 1 246 ? 27.011 -0.398 -14.924 1.00 36.66 246 GLY A N 1
ATOM 1944 C CA . GLY A 1 246 ? 27.955 -1.247 -14.207 1.00 36.66 246 GLY A CA 1
ATOM 1945 C C . GLY A 1 246 ? 29.403 -0.765 -14.297 1.00 36.66 246 GLY A C 1
ATOM 1946 O O . GLY A 1 246 ? 29.927 -0.535 -15.382 1.00 36.66 246 GLY A O 1
ATOM 1947 N N . GLY A 1 247 ? 30.048 -0.709 -13.134 1.00 33.78 247 GLY A N 1
ATOM 1948 C CA . GLY A 1 247 ? 31.491 -0.647 -12.932 1.00 33.78 247 GLY A CA 1
ATOM 1949 C C . GLY A 1 247 ? 31.774 -0.276 -11.472 1.00 33.78 247 GLY A C 1
ATOM 1950 O O . GLY A 1 247 ? 31.189 0.700 -11.001 1.00 33.78 247 GLY A O 1
ATOM 1951 N N . PRO A 1 248 ? 32.608 -1.018 -10.718 1.00 35.03 248 PRO A N 1
ATOM 1952 C CA . PRO A 1 248 ? 33.081 -0.518 -9.432 1.00 35.03 248 PRO A CA 1
ATOM 1953 C C . PRO A 1 248 ? 33.804 0.807 -9.696 1.00 35.03 248 PRO A C 1
ATOM 1955 O O . PRO A 1 248 ? 34.750 0.834 -10.486 1.00 35.03 248 PRO A O 1
ATOM 1958 N N . SER A 1 249 ? 33.365 1.914 -9.086 1.00 39.69 249 SER A N 1
ATOM 1959 C CA . SER A 1 249 ? 34.229 3.090 -9.059 1.00 39.69 249 SER A CA 1
ATOM 1960 C C . SER A 1 249 ? 35.391 2.732 -8.145 1.00 39.69 249 SER A C 1
ATOM 1962 O O . SER A 1 249 ? 35.229 2.555 -6.940 1.00 39.69 249 SER A O 1
ATOM 1964 N N . VAL A 1 250 ? 36.564 2.551 -8.744 1.00 40.62 250 VAL A N 1
ATOM 1965 C CA . VAL A 1 250 ? 37.839 2.448 -8.032 1.00 40.62 250 VAL A CA 1
ATOM 1966 C C . VAL A 1 250 ? 38.194 3.860 -7.562 1.00 40.62 250 VAL A C 1
ATOM 1968 O O . VAL A 1 250 ? 39.081 4.513 -8.098 1.00 40.62 250 VAL A O 1
ATOM 1971 N N . SER A 1 251 ? 37.391 4.390 -6.647 1.00 47.38 251 SER A N 1
ATOM 1972 C CA . SER A 1 251 ? 37.624 5.665 -5.988 1.00 47.38 251 SER A CA 1
ATOM 1973 C C . SER A 1 251 ? 37.608 5.404 -4.491 1.00 47.38 251 SER A C 1
ATOM 1975 O O . SER A 1 251 ? 36.583 4.977 -3.965 1.00 47.38 251 SER A O 1
ATOM 1977 N N . ASP A 1 252 ? 38.726 5.680 -3.824 1.00 47.50 252 ASP A N 1
ATOM 1978 C CA . ASP A 1 252 ? 38.865 5.575 -2.364 1.00 47.50 252 ASP A CA 1
ATOM 1979 C C . ASP A 1 252 ? 38.025 6.626 -1.608 1.00 47.50 252 ASP A C 1
ATOM 1981 O O . ASP A 1 252 ? 37.922 6.589 -0.383 1.00 47.50 252 ASP A O 1
ATOM 1985 N N . GLU A 1 253 ? 37.392 7.564 -2.323 1.00 48.66 253 GLU A N 1
ATOM 1986 C CA . GLU A 1 253 ? 36.432 8.498 -1.743 1.00 48.66 253 GLU A CA 1
ATOM 1987 C C . GLU A 1 253 ? 35.055 7.839 -1.551 1.00 48.66 253 GLU A C 1
ATOM 1989 O O . GLU A 1 253 ? 34.525 7.231 -2.492 1.00 48.66 253 GLU A O 1
ATOM 1994 N N . PRO A 1 254 ? 34.422 7.997 -0.370 1.00 49.78 254 PRO A N 1
ATOM 1995 C CA . PRO A 1 254 ? 33.052 7.552 -0.172 1.00 49.78 254 PRO A CA 1
ATOM 1996 C C . PRO A 1 254 ? 32.146 8.233 -1.212 1.00 49.78 254 PRO A C 1
ATOM 1998 O O . PRO A 1 254 ? 32.220 9.453 -1.399 1.00 49.78 254 PRO A O 1
ATOM 2001 N N . PRO A 1 255 ? 31.299 7.473 -1.929 1.00 54.44 255 PRO A N 1
ATOM 2002 C CA . PRO A 1 255 ? 30.496 8.023 -3.009 1.00 54.44 255 PRO A CA 1
ATOM 2003 C C . PRO A 1 255 ? 29.595 9.139 -2.478 1.00 54.44 255 PRO A C 1
ATOM 2005 O O . PRO A 1 255 ? 28.847 8.939 -1.526 1.00 54.44 255 PRO A O 1
ATOM 2008 N N . ASN A 1 256 ? 29.631 10.310 -3.122 1.00 61.72 256 ASN A N 1
ATOM 2009 C CA . ASN A 1 256 ? 28.758 11.428 -2.770 1.00 61.72 256 ASN A CA 1
ATOM 2010 C C . ASN A 1 256 ? 27.287 11.002 -2.915 1.00 61.72 256 ASN A C 1
ATOM 2012 O O . ASN A 1 256 ? 26.764 10.895 -4.030 1.00 61.72 256 ASN A O 1
ATOM 2016 N N . GLU A 1 257 ? 26.628 10.757 -1.782 1.00 55.88 257 GLU A N 1
ATOM 2017 C CA . GLU A 1 257 ? 25.286 10.178 -1.729 1.00 55.88 257 GLU A CA 1
ATOM 2018 C C . GLU A 1 257 ? 24.259 11.031 -2.477 1.00 55.88 257 GLU A C 1
ATOM 2020 O O . GLU A 1 257 ? 23.428 10.488 -3.202 1.00 55.88 257 GLU A O 1
ATOM 2025 N N . VAL A 1 258 ? 24.378 12.362 -2.416 1.00 54.41 258 VAL A N 1
ATOM 2026 C CA . VAL A 1 258 ? 23.501 13.301 -3.131 1.00 54.41 258 VAL A CA 1
ATOM 2027 C C . VAL A 1 258 ? 23.662 13.150 -4.646 1.00 54.41 258 VAL A C 1
ATOM 2029 O O . VAL A 1 258 ? 22.677 12.960 -5.361 1.00 54.41 258 VAL A O 1
ATOM 2032 N N . LYS A 1 259 ? 24.893 13.142 -5.170 1.00 61.19 259 LYS A N 1
ATOM 2033 C CA . LYS A 1 259 ? 25.130 12.945 -6.616 1.00 61.19 259 LYS A CA 1
ATOM 2034 C C . LYS A 1 259 ? 24.751 11.534 -7.088 1.00 61.19 259 LYS A C 1
ATOM 2036 O O . LYS A 1 259 ? 24.374 11.356 -8.249 1.00 61.19 259 LYS A O 1
ATOM 2041 N N . ARG A 1 260 ? 24.813 10.532 -6.204 1.00 71.75 260 ARG A N 1
ATOM 2042 C CA . ARG A 1 260 ? 24.544 9.119 -6.517 1.00 71.75 260 ARG A CA 1
ATOM 2043 C C . ARG A 1 260 ? 23.079 8.835 -6.873 1.00 71.75 260 ARG A C 1
ATOM 2045 O O . ARG A 1 260 ? 22.836 7.982 -7.731 1.00 71.75 260 ARG A O 1
ATOM 2052 N N . LEU A 1 261 ? 22.116 9.530 -6.252 1.00 84.31 261 LEU A N 1
ATOM 2053 C CA . LEU A 1 261 ? 20.683 9.231 -6.434 1.00 84.31 261 LEU A CA 1
ATOM 2054 C C . LEU A 1 261 ? 20.135 9.659 -7.806 1.00 84.31 261 LEU A C 1
ATOM 2056 O O . LEU A 1 261 ? 19.246 9.000 -8.341 1.00 84.31 261 LEU A O 1
ATOM 2060 N N . ARG A 1 262 ? 20.673 10.741 -8.394 1.00 87.69 262 ARG A N 1
ATOM 2061 C CA . ARG A 1 262 ? 20.227 11.333 -9.675 1.00 87.69 262 ARG A CA 1
ATOM 2062 C C . ARG A 1 262 ? 18.733 11.726 -9.713 1.00 87.69 262 ARG A C 1
ATOM 2064 O O . ARG A 1 262 ? 18.157 11.797 -10.800 1.00 87.69 262 ARG A O 1
ATOM 2071 N N . VAL A 1 263 ? 18.108 12.011 -8.565 1.00 94.12 263 VAL A N 1
ATOM 2072 C CA . VAL A 1 263 ? 16.668 12.334 -8.451 1.00 94.12 263 VAL A CA 1
ATOM 2073 C C . VAL A 1 263 ? 16.315 13.572 -9.269 1.00 94.12 263 VAL A C 1
ATOM 2075 O O . VAL A 1 263 ? 15.392 13.515 -10.076 1.00 94.12 263 VAL A O 1
ATOM 2078 N N . GLY A 1 264 ? 17.086 14.658 -9.142 1.00 93.88 264 GLY A N 1
ATOM 2079 C CA . GLY A 1 264 ? 16.807 15.917 -9.845 1.00 93.88 264 GLY A CA 1
ATOM 2080 C C . GLY A 1 264 ? 16.784 15.760 -11.370 1.00 93.88 264 GLY A C 1
ATOM 2081 O O . GLY A 1 264 ? 15.831 16.151 -12.039 1.00 93.88 264 GLY A O 1
ATOM 2082 N N . THR A 1 265 ? 17.784 15.073 -11.931 1.00 93.00 265 THR A N 1
ATOM 2083 C CA . THR A 1 265 ? 17.840 14.795 -13.375 1.00 93.00 265 THR A CA 1
ATOM 2084 C C . THR A 1 265 ? 16.681 13.913 -13.842 1.00 93.00 265 THR A C 1
ATOM 2086 O O . THR A 1 265 ? 16.167 14.106 -14.944 1.00 93.00 265 THR A O 1
ATOM 2089 N N . LYS A 1 266 ? 16.269 12.920 -13.042 1.00 95.31 266 LYS A N 1
ATOM 2090 C CA . LYS A 1 266 ? 15.128 12.055 -13.379 1.00 95.31 266 LYS A CA 1
ATOM 2091 C C . LYS A 1 266 ? 13.808 12.819 -13.311 1.00 95.31 266 LYS A C 1
ATOM 2093 O O . LYS A 1 266 ? 12.999 12.650 -14.217 1.00 95.31 266 LYS A O 1
ATOM 2098 N N . LEU A 1 267 ? 13.643 13.689 -12.316 1.00 97.06 267 LEU A N 1
ATOM 2099 C CA . LEU A 1 267 ? 12.490 14.574 -12.181 1.00 97.06 267 LEU A CA 1
ATOM 2100 C C . LEU A 1 267 ? 12.336 15.469 -13.414 1.00 97.06 267 LEU A C 1
ATOM 2102 O O . LEU A 1 267 ? 11.304 15.426 -14.070 1.00 97.06 267 LEU A O 1
ATOM 2106 N N . VAL A 1 268 ? 13.386 16.195 -13.803 1.00 95.50 268 VAL A N 1
ATOM 2107 C CA . VAL A 1 268 ? 13.365 17.071 -14.988 1.00 95.50 268 VAL A CA 1
ATOM 2108 C C . VAL A 1 268 ? 13.031 16.291 -16.266 1.00 95.50 268 VAL A C 1
ATOM 2110 O O . VAL A 1 268 ? 12.178 16.707 -17.050 1.00 95.50 268 VAL A O 1
ATOM 2113 N N . LYS A 1 269 ? 13.636 15.109 -16.458 1.00 94.12 269 LYS A N 1
ATOM 2114 C CA . LYS A 1 269 ? 13.326 14.231 -17.602 1.00 94.12 269 LYS A CA 1
ATOM 2115 C C . LYS A 1 269 ? 11.875 13.751 -17.605 1.00 94.12 269 LYS A C 1
ATOM 2117 O O . LYS A 1 269 ? 11.301 13.610 -18.679 1.00 94.12 269 LYS A O 1
ATOM 2122 N N . ALA A 1 270 ? 11.303 13.475 -16.435 1.00 95.75 270 ALA A N 1
ATOM 2123 C CA . ALA A 1 270 ? 9.907 13.081 -16.310 1.00 95.75 270 ALA A CA 1
ATOM 2124 C C . ALA A 1 270 ? 8.959 14.243 -16.633 1.00 95.75 270 ALA A C 1
ATOM 2126 O O . ALA A 1 270 ? 8.022 14.080 -17.408 1.00 95.75 270 ALA A O 1
ATOM 2127 N N . LEU A 1 271 ? 9.242 15.438 -16.108 1.00 95.81 271 LEU A N 1
ATOM 2128 C CA . LEU A 1 271 ? 8.426 16.635 -16.336 1.00 95.81 271 LEU A CA 1
ATOM 2129 C C . LEU A 1 271 ? 8.511 17.167 -17.774 1.00 95.81 271 LEU A C 1
ATOM 2131 O O . LEU A 1 271 ? 7.621 17.896 -18.195 1.00 95.81 271 LEU A O 1
ATOM 2135 N N . SER A 1 272 ? 9.532 16.759 -18.535 1.00 92.69 272 SER A N 1
ATOM 2136 C CA . SER A 1 272 ? 9.658 17.045 -19.972 1.00 92.69 272 SER A CA 1
ATOM 2137 C C . SER A 1 272 ? 8.686 16.238 -20.848 1.00 92.69 272 SER A C 1
ATOM 2139 O O . SER A 1 272 ? 8.624 16.466 -22.054 1.00 92.69 272 SER A O 1
ATOM 2141 N N . LYS A 1 273 ? 7.972 15.249 -20.290 1.00 90.25 273 LYS A N 1
ATOM 2142 C CA . LYS A 1 273 ? 6.977 14.467 -21.033 1.00 90.25 273 LYS A CA 1
ATOM 2143 C C . LYS A 1 273 ? 5.682 15.250 -21.227 1.00 90.25 273 LYS A C 1
ATOM 2145 O O . LYS A 1 273 ? 5.198 15.945 -20.323 1.00 90.25 273 LYS A O 1
ATOM 2150 N N . ASN A 1 274 ? 5.068 15.040 -22.390 1.00 87.50 274 ASN A N 1
ATOM 2151 C CA . ASN A 1 274 ? 3.708 15.495 -22.626 1.00 87.50 274 ASN A CA 1
ATOM 2152 C C . ASN A 1 274 ? 2.758 14.714 -21.726 1.00 87.50 274 ASN A C 1
ATOM 2154 O O . ASN A 1 274 ? 2.856 13.496 -21.603 1.00 87.50 274 ASN A O 1
ATOM 2158 N N . ALA A 1 275 ? 1.835 15.434 -21.104 1.00 91.56 275 ALA A N 1
ATOM 2159 C CA . ALA A 1 275 ? 0.769 14.837 -20.322 1.00 91.56 275 ALA A CA 1
ATOM 2160 C C . ALA A 1 275 ? -0.335 15.865 -20.066 1.00 91.56 275 ALA A C 1
ATOM 2162 O O . ALA A 1 275 ? -0.060 17.063 -19.932 1.00 91.56 275 ALA A O 1
ATOM 2163 N N . SER A 1 276 ? -1.567 15.377 -19.970 1.00 92.56 276 SER A N 1
ATOM 2164 C CA . SER A 1 276 ? -2.779 16.205 -19.969 1.00 92.56 276 SER A CA 1
ATOM 2165 C C . SER A 1 276 ? -3.347 16.491 -18.578 1.00 92.56 276 SER A C 1
ATOM 2167 O O . SER A 1 276 ? -4.298 17.259 -18.458 1.00 92.56 276 SER A O 1
ATOM 2169 N N . HIS A 1 277 ? -2.790 15.886 -17.528 1.00 96.19 277 HIS A N 1
ATOM 2170 C CA . HIS A 1 277 ? -3.307 16.002 -16.166 1.00 96.19 277 HIS A CA 1
ATOM 2171 C C . HIS A 1 277 ? -2.227 16.405 -15.156 1.00 96.19 277 HIS A C 1
ATOM 2173 O O . HIS A 1 277 ? -1.035 16.487 -15.486 1.00 96.19 277 HIS A O 1
ATOM 2179 N N . THR A 1 278 ? -2.656 16.640 -13.910 1.00 97.38 278 THR A N 1
ATOM 2180 C CA . THR A 1 278 ? -1.779 16.912 -12.764 1.00 97.38 278 THR A CA 1
ATOM 2181 C C . THR A 1 278 ? -0.665 15.874 -12.695 1.00 97.38 278 THR A C 1
ATOM 2183 O O . THR A 1 278 ? -0.914 14.673 -12.816 1.00 97.38 278 THR A O 1
ATOM 2186 N N . ARG A 1 279 ? 0.580 16.331 -12.549 1.00 97.94 279 ARG A N 1
ATOM 2187 C CA . ARG A 1 279 ? 1.757 15.465 -12.650 1.00 97.94 279 ARG A CA 1
ATOM 2188 C C . ARG A 1 279 ? 1.970 14.668 -11.369 1.00 97.94 279 ARG A C 1
ATOM 2190 O O . ARG A 1 279 ? 1.978 15.234 -10.276 1.00 97.94 279 ARG A O 1
ATOM 2197 N N . VAL A 1 280 ? 2.231 13.374 -11.529 1.00 98.69 280 VAL A N 1
ATOM 2198 C CA . VAL A 1 280 ? 2.837 12.535 -10.495 1.00 98.69 280 VAL A CA 1
ATOM 2199 C C . VAL A 1 280 ? 4.091 11.895 -11.074 1.00 98.69 280 VAL A C 1
ATOM 2201 O O . VAL A 1 280 ? 4.055 11.297 -12.147 1.00 98.69 280 VAL A O 1
ATOM 2204 N N . VAL A 1 281 ? 5.213 12.032 -10.377 1.00 98.62 281 VAL A N 1
ATOM 2205 C CA . VAL A 1 281 ? 6.495 11.462 -10.791 1.00 98.62 281 VAL A CA 1
ATOM 2206 C C . VAL A 1 281 ? 6.933 10.426 -9.764 1.00 98.62 281 VAL A C 1
ATOM 2208 O O . VAL A 1 281 ? 7.189 10.759 -8.608 1.00 98.62 281 VAL A O 1
ATOM 2211 N N . MET A 1 282 ? 7.034 9.174 -10.203 1.00 98.50 282 MET A N 1
ATOM 2212 C CA . MET A 1 282 ? 7.534 8.049 -9.416 1.00 98.50 282 MET A CA 1
ATOM 2213 C C . MET A 1 282 ? 9.011 7.826 -9.756 1.00 98.50 282 MET A C 1
ATOM 2215 O O . MET A 1 282 ? 9.345 7.551 -10.909 1.00 98.50 282 MET A O 1
ATOM 2219 N N . ILE A 1 283 ? 9.906 7.945 -8.776 1.00 98.19 283 ILE A N 1
ATOM 2220 C CA . ILE A 1 283 ? 11.353 7.794 -8.958 1.00 98.19 283 ILE A CA 1
ATOM 2221 C C . ILE A 1 283 ? 11.872 6.677 -8.061 1.00 98.19 283 ILE A C 1
ATOM 2223 O O . ILE A 1 283 ? 12.013 6.854 -6.857 1.00 98.19 283 ILE A O 1
ATOM 2227 N N . GLU A 1 284 ? 12.241 5.550 -8.653 1.00 95.50 284 GLU A N 1
ATOM 2228 C CA . GLU A 1 284 ? 12.934 4.494 -7.927 1.00 95.50 284 GLU A CA 1
ATOM 2229 C C . GLU A 1 284 ? 14.446 4.756 -7.889 1.00 95.50 284 GLU A C 1
ATOM 2231 O O . GLU A 1 284 ? 15.102 4.837 -8.938 1.00 95.50 284 GLU A O 1
ATOM 2236 N N . VAL A 1 285 ? 15.017 4.806 -6.681 1.00 93.00 285 VAL A N 1
ATOM 2237 C CA . VAL A 1 285 ? 16.470 4.939 -6.488 1.00 93.00 285 VAL A CA 1
ATOM 2238 C C . VAL A 1 285 ? 17.204 3.597 -6.448 1.00 93.00 285 VAL A C 1
ATOM 2240 O O . VAL A 1 285 ? 18.360 3.560 -6.876 1.00 93.00 285 VAL A O 1
ATOM 2243 N N . ASN A 1 286 ? 16.558 2.514 -5.997 1.00 88.56 286 ASN A N 1
ATOM 2244 C CA . ASN A 1 286 ? 17.103 1.153 -5.918 1.00 88.56 286 ASN A CA 1
ATOM 2245 C C . ASN A 1 286 ? 18.563 1.106 -5.417 1.00 88.56 286 ASN A C 1
ATOM 2247 O O . ASN A 1 286 ? 19.495 0.767 -6.157 1.00 88.56 286 ASN A O 1
ATOM 2251 N N . ILE A 1 287 ? 18.765 1.508 -4.163 1.00 87.38 287 ILE A N 1
ATOM 2252 C CA . ILE A 1 287 ? 20.059 1.550 -3.467 1.00 87.38 287 ILE A CA 1
ATOM 2253 C C . ILE A 1 287 ? 20.068 0.559 -2.288 1.00 87.38 287 ILE A C 1
ATOM 2255 O O . ILE A 1 287 ? 19.005 0.229 -1.756 1.00 87.38 287 ILE A O 1
ATOM 2259 N N . PRO A 1 288 ? 21.247 0.069 -1.857 1.00 83.38 288 PRO A N 1
ATOM 2260 C CA . PRO A 1 288 ? 21.338 -0.874 -0.738 1.00 83.38 288 PRO A CA 1
ATOM 2261 C C . PRO A 1 288 ? 21.000 -0.246 0.623 1.00 83.38 288 PRO A C 1
ATOM 2263 O O . PRO A 1 288 ? 20.712 -0.971 1.573 1.00 83.38 288 PRO A O 1
ATOM 2266 N N . ASP A 1 289 ? 21.043 1.081 0.720 1.00 82.75 289 ASP A N 1
ATOM 2267 C CA . ASP A 1 289 ? 20.833 1.856 1.937 1.00 82.75 289 ASP A CA 1
ATOM 2268 C C . ASP A 1 289 ? 19.448 1.602 2.552 1.00 82.75 289 ASP A C 1
ATOM 2270 O O . ASP A 1 289 ? 18.439 1.528 1.844 1.00 82.75 289 ASP A O 1
ATOM 2274 N N . ARG A 1 290 ? 19.397 1.514 3.885 1.00 78.19 290 ARG A N 1
ATOM 2275 C CA . ARG A 1 290 ? 18.167 1.321 4.661 1.00 78.19 290 ARG A CA 1
ATOM 2276 C C . ARG A 1 290 ? 18.076 2.378 5.753 1.00 78.19 290 ARG A C 1
ATOM 2278 O O . ARG A 1 290 ? 18.992 2.508 6.557 1.00 78.19 290 ARG A O 1
ATOM 2285 N N . LEU A 1 291 ? 16.965 3.106 5.795 1.00 76.31 291 LEU A N 1
ATOM 2286 C CA . LEU A 1 291 ? 16.626 3.960 6.939 1.00 76.31 291 LEU A CA 1
ATOM 2287 C C . LEU A 1 291 ? 16.138 3.125 8.126 1.00 76.31 291 LEU A C 1
ATOM 2289 O O . LEU A 1 291 ? 15.507 2.085 7.928 1.00 76.31 291 LEU A O 1
ATOM 2293 N N . THR A 1 292 ? 16.395 3.602 9.340 1.00 67.88 292 THR A N 1
ATOM 2294 C CA . THR A 1 292 ? 15.810 3.069 10.576 1.00 67.88 292 THR A CA 1
ATOM 2295 C C . THR A 1 292 ? 14.586 3.899 10.982 1.00 67.88 292 THR A C 1
ATOM 2297 O O . THR A 1 292 ? 14.495 5.085 10.667 1.00 67.88 292 THR A O 1
ATOM 2300 N N . GLU A 1 293 ? 13.641 3.294 11.710 1.00 59.88 293 GLU A N 1
ATOM 2301 C CA . GLU A 1 293 ? 12.375 3.930 12.139 1.00 59.88 293 GLU A CA 1
ATOM 2302 C C . GLU A 1 293 ? 12.554 5.225 12.956 1.00 59.88 293 GLU A C 1
ATOM 2304 O O . GLU A 1 293 ? 11.645 6.054 13.030 1.00 59.88 293 GLU A O 1
ATOM 2309 N N . GLN A 1 294 ? 13.729 5.425 13.559 1.00 54.53 294 GLN A N 1
ATOM 2310 C CA . GLN A 1 294 ? 14.041 6.593 14.385 1.00 54.53 294 GLN A CA 1
ATOM 2311 C C . GLN A 1 294 ? 14.308 7.866 13.558 1.00 54.53 294 GLN A C 1
ATOM 2313 O O . GLN A 1 294 ? 14.143 8.966 14.081 1.00 54.53 294 GLN A O 1
ATOM 2318 N N . HIS A 1 295 ? 14.639 7.741 12.265 1.00 55.91 295 HIS A N 1
ATOM 2319 C CA . HIS A 1 295 ? 15.154 8.839 11.438 1.00 55.91 295 HIS A CA 1
ATOM 2320 C C . HIS A 1 295 ? 14.396 8.962 10.104 1.00 55.91 295 HIS A C 1
ATOM 2322 O O . HIS A 1 295 ? 14.850 8.521 9.048 1.00 55.91 295 HIS A O 1
ATOM 2328 N N . LYS A 1 296 ? 13.200 9.570 10.143 1.00 64.12 296 LYS A N 1
ATOM 2329 C CA . LYS A 1 296 ? 12.272 9.629 8.990 1.00 64.12 296 LYS A CA 1
ATOM 2330 C C . LYS A 1 296 ? 12.691 10.585 7.859 1.00 64.12 296 LYS A C 1
ATOM 2332 O O . LYS A 1 296 ? 12.175 10.445 6.755 1.00 64.12 296 LYS A O 1
ATOM 2337 N N . LEU A 1 297 ? 13.590 11.545 8.108 1.00 79.88 297 LEU A N 1
ATOM 2338 C CA . LEU A 1 297 ? 14.079 12.498 7.097 1.00 79.88 297 LEU A CA 1
ATOM 2339 C C . LEU A 1 297 ? 15.602 12.670 7.174 1.00 79.88 297 LEU A C 1
ATOM 2341 O O . LEU A 1 297 ? 16.120 13.749 7.448 1.00 79.88 297 LEU A O 1
ATOM 2345 N N . GLU A 1 298 ? 16.322 11.580 6.938 1.00 83.62 298 GLU A N 1
ATOM 2346 C CA . GLU A 1 298 ? 17.786 11.538 6.934 1.00 83.62 298 GLU A CA 1
ATOM 2347 C C . GLU A 1 298 ? 18.307 10.686 5.765 1.00 83.62 298 GLU A C 1
ATOM 2349 O O . GLU A 1 298 ? 17.535 10.105 4.989 1.00 83.62 298 GLU A O 1
ATOM 2354 N N . GLY A 1 299 ? 19.631 10.653 5.595 1.00 86.62 299 GLY A N 1
ATOM 2355 C CA . GLY A 1 299 ? 20.301 9.873 4.554 1.00 86.62 299 GLY A CA 1
ATOM 2356 C C . GLY A 1 299 ? 19.757 10.163 3.153 1.00 86.62 299 GLY A C 1
ATOM 2357 O O . GLY A 1 299 ? 19.632 11.319 2.729 1.00 86.62 299 GLY A O 1
ATOM 2358 N N . TRP A 1 300 ? 19.385 9.102 2.431 1.00 88.44 300 TRP A N 1
ATOM 2359 C CA . TRP A 1 300 ? 18.937 9.222 1.044 1.00 88.44 300 TRP A CA 1
ATOM 2360 C C . TRP A 1 300 ? 17.651 10.049 0.884 1.00 88.44 300 TRP A C 1
ATOM 2362 O O . TRP A 1 300 ? 17.485 10.696 -0.148 1.00 88.44 300 TRP A O 1
ATOM 2372 N N . THR A 1 301 ? 16.759 10.080 1.882 1.00 91.62 301 THR A N 1
ATOM 2373 C CA . THR A 1 301 ? 15.507 10.857 1.786 1.00 91.62 301 THR A CA 1
ATOM 2374 C C . THR A 1 301 ? 15.763 12.356 1.856 1.00 91.62 301 THR A C 1
ATOM 2376 O O . THR A 1 301 ? 15.237 13.101 1.030 1.00 91.62 301 THR A O 1
ATOM 2379 N N . LEU A 1 302 ? 16.643 12.803 2.756 1.00 91.00 302 LEU A N 1
ATOM 2380 C CA . LEU A 1 302 ? 17.061 14.202 2.825 1.00 91.00 302 LEU A CA 1
ATOM 2381 C C . LEU A 1 302 ? 17.801 14.619 1.543 1.00 91.00 302 LEU A C 1
ATOM 2383 O O . LEU A 1 302 ? 17.534 15.682 0.983 1.00 91.00 302 LEU A O 1
ATOM 2387 N N . ALA A 1 303 ? 18.676 13.753 1.025 1.00 91.19 303 ALA A N 1
ATOM 2388 C CA . ALA A 1 303 ? 19.388 13.984 -0.231 1.00 91.19 303 ALA A CA 1
ATOM 2389 C C . ALA A 1 303 ? 18.456 14.044 -1.458 1.00 91.19 303 ALA A C 1
ATOM 2391 O O . ALA A 1 303 ? 18.692 14.832 -2.381 1.00 91.19 303 ALA A O 1
ATOM 2392 N N . ALA A 1 304 ? 17.404 13.221 -1.487 1.00 94.06 304 ALA A N 1
ATOM 2393 C CA . ALA A 1 304 ? 16.377 13.255 -2.523 1.00 94.06 304 ALA A CA 1
ATOM 2394 C C . ALA A 1 304 ? 15.552 14.546 -2.439 1.00 94.06 304 ALA A C 1
ATOM 2396 O O . ALA A 1 304 ? 15.380 15.220 -3.454 1.00 94.06 304 ALA A O 1
ATOM 2397 N N . LEU A 1 305 ? 15.115 14.931 -1.235 1.00 95.31 305 LEU A N 1
ATOM 2398 C CA . LEU A 1 305 ? 14.379 16.172 -0.998 1.00 95.31 305 LEU A CA 1
ATOM 2399 C C . LEU A 1 305 ? 15.191 17.401 -1.429 1.00 95.31 305 LEU A C 1
ATOM 2401 O O . LEU A 1 305 ? 14.686 18.240 -2.173 1.00 95.31 305 LEU A O 1
ATOM 2405 N N . ALA A 1 306 ? 16.469 17.471 -1.046 1.00 94.38 306 ALA A N 1
ATOM 2406 C CA . ALA A 1 306 ? 17.366 18.557 -1.439 1.00 94.38 306 ALA A CA 1
ATOM 2407 C C . ALA A 1 306 ? 17.518 18.665 -2.967 1.00 94.38 306 ALA A C 1
ATOM 2409 O O . ALA A 1 306 ? 17.531 19.766 -3.513 1.00 94.38 306 ALA A O 1
ATOM 2410 N N . GLN A 1 307 ? 17.583 17.535 -3.680 1.00 95.06 307 GLN A N 1
ATOM 2411 C CA . GLN A 1 307 ? 17.615 17.535 -5.145 1.00 95.06 307 GLN A CA 1
ATOM 2412 C C . GLN A 1 307 ? 16.304 18.004 -5.770 1.00 95.06 307 GLN A C 1
ATOM 2414 O O . GLN A 1 307 ? 16.348 18.698 -6.783 1.00 95.06 307 GLN A O 1
ATOM 2419 N N . ILE A 1 308 ? 15.155 17.640 -5.198 1.00 96.75 308 ILE A N 1
ATOM 2420 C CA . ILE A 1 308 ? 13.846 18.101 -5.681 1.00 96.75 308 ILE A CA 1
ATOM 2421 C C . ILE A 1 308 ? 13.750 19.622 -5.522 1.00 96.75 308 ILE A C 1
ATOM 2423 O O . ILE A 1 308 ? 13.529 20.317 -6.514 1.00 96.75 308 ILE A O 1
ATOM 2427 N N . ARG A 1 309 ? 14.029 20.142 -4.318 1.00 96.25 309 ARG A N 1
ATOM 2428 C CA . ARG A 1 309 ? 14.038 21.586 -4.014 1.00 96.25 309 ARG A CA 1
ATOM 2429 C C . ARG A 1 309 ? 15.033 22.348 -4.887 1.00 96.25 309 ARG A C 1
ATOM 2431 O O . ARG A 1 309 ? 14.696 23.367 -5.478 1.00 96.25 309 ARG A O 1
ATOM 2438 N N . GLY A 1 310 ? 16.241 21.810 -5.057 1.00 95.06 310 GLY A N 1
ATOM 2439 C CA . GLY A 1 310 ? 17.279 22.410 -5.898 1.00 95.06 310 GLY A CA 1
ATOM 2440 C C . GLY A 1 310 ? 16.927 22.495 -7.389 1.00 95.06 310 GLY A C 1
ATOM 2441 O O . GLY A 1 310 ? 17.597 23.219 -8.119 1.00 95.06 310 GLY A O 1
ATOM 2442 N N . ASN A 1 311 ? 15.891 21.786 -7.854 1.00 95.62 311 ASN A N 1
ATOM 2443 C CA . ASN A 1 311 ? 15.397 21.868 -9.232 1.00 95.62 311 ASN A CA 1
ATOM 2444 C C . ASN A 1 311 ? 14.166 22.780 -9.380 1.00 95.62 311 ASN A C 1
ATOM 2446 O O . ASN A 1 311 ? 13.638 22.899 -10.483 1.00 95.62 311 ASN A O 1
ATOM 2450 N N . GLU A 1 312 ? 13.690 23.448 -8.324 1.00 95.50 312 GLU A N 1
ATOM 2451 C CA . GLU A 1 312 ? 12.487 24.292 -8.407 1.00 95.50 312 GLU A CA 1
ATOM 2452 C C . GLU A 1 312 ? 12.661 25.523 -9.300 1.00 95.50 312 GLU A C 1
ATOM 2454 O O . GLU A 1 312 ? 11.668 26.090 -9.739 1.00 95.50 312 GLU A O 1
ATOM 2459 N N . THR A 1 313 ? 13.882 25.900 -9.673 1.00 95.50 313 THR A N 1
ATOM 2460 C CA . THR A 1 313 ? 14.155 26.956 -10.664 1.00 95.50 313 THR A CA 1
ATOM 2461 C C . THR A 1 313 ? 14.436 26.413 -12.069 1.00 95.50 313 THR A C 1
ATOM 2463 O O . THR A 1 313 ? 14.712 27.190 -12.980 1.00 95.50 313 THR A O 1
ATOM 2466 N N . ALA A 1 314 ? 14.355 25.093 -12.276 1.00 93.75 314 ALA A N 1
ATOM 2467 C CA . ALA A 1 314 ? 14.605 24.483 -13.575 1.00 93.75 314 ALA A CA 1
ATOM 2468 C C . ALA A 1 314 ? 13.563 24.923 -14.620 1.00 93.75 314 ALA A C 1
ATOM 2470 O O . ALA A 1 314 ? 12.352 24.967 -14.355 1.00 93.75 314 ALA A O 1
ATOM 2471 N N . ILE A 1 315 ? 14.067 25.197 -15.824 1.00 94.38 315 ILE A N 1
ATOM 2472 C CA . ILE A 1 315 ? 13.304 25.650 -16.988 1.00 94.38 315 ILE A CA 1
ATOM 2473 C C . ILE A 1 315 ? 13.326 24.609 -18.110 1.00 94.38 315 ILE A C 1
ATOM 2475 O O . ILE A 1 315 ? 14.255 23.807 -18.242 1.00 94.38 315 ILE A O 1
ATOM 2479 N N . GLN A 1 316 ? 12.273 24.637 -18.912 1.00 92.81 316 GLN A N 1
ATOM 2480 C CA . GLN A 1 316 ? 12.120 23.916 -20.163 1.00 92.81 316 GLN A CA 1
ATOM 2481 C C . GLN A 1 316 ? 12.933 24.589 -21.279 1.00 92.81 316 GLN A C 1
ATOM 2483 O O . GLN A 1 316 ? 13.465 25.689 -21.117 1.00 92.81 316 GLN A O 1
ATOM 2488 N N . ALA A 1 317 ? 13.021 23.929 -22.436 1.00 88.69 317 ALA A N 1
ATOM 2489 C CA . ALA A 1 317 ? 13.752 24.445 -23.596 1.00 88.69 317 ALA A CA 1
ATOM 2490 C C . ALA A 1 317 ? 13.175 25.764 -24.146 1.00 88.69 317 ALA A C 1
ATOM 2492 O O . ALA A 1 317 ? 13.908 26.552 -24.736 1.00 88.69 317 ALA A O 1
ATOM 2493 N N . ASP A 1 318 ? 11.882 26.015 -23.933 1.00 91.75 318 ASP A N 1
ATOM 2494 C CA . ASP A 1 318 ? 11.195 27.255 -24.311 1.00 91.75 318 ASP A CA 1
ATOM 2495 C C . ASP A 1 318 ? 11.335 28.379 -23.262 1.00 91.75 318 ASP A C 1
ATOM 2497 O O . ASP A 1 318 ? 10.745 29.447 -23.413 1.00 91.75 318 ASP A O 1
ATOM 2501 N N . GLY A 1 319 ? 12.107 28.150 -22.193 1.00 92.75 319 GLY A N 1
ATOM 2502 C CA . GLY A 1 319 ? 12.317 29.097 -21.098 1.00 92.75 319 GLY A CA 1
ATOM 2503 C C . GLY A 1 319 ? 11.204 29.120 -20.048 1.00 92.75 319 GLY A C 1
ATOM 2504 O O . GLY A 1 319 ? 11.370 29.765 -19.012 1.00 92.75 319 GLY A O 1
ATOM 2505 N N . SER A 1 320 ? 10.094 28.405 -20.259 1.00 94.19 320 SER A N 1
ATOM 2506 C CA . SER A 1 320 ? 9.046 28.264 -19.249 1.00 94.19 320 SER A CA 1
ATOM 2507 C C . SER A 1 320 ? 9.505 27.360 -18.107 1.00 94.19 320 SER A C 1
ATOM 2509 O O . SER A 1 320 ? 10.380 26.510 -18.260 1.00 94.19 320 SER A O 1
ATOM 2511 N N . LEU A 1 321 ? 8.919 27.518 -16.927 1.00 95.62 321 LEU A N 1
ATOM 2512 C CA . LEU A 1 321 ? 9.219 26.631 -15.815 1.00 95.62 321 LEU A CA 1
ATOM 2513 C C . LEU A 1 321 ? 8.498 25.273 -15.973 1.00 95.62 321 LEU A C 1
ATOM 2515 O O . LEU A 1 321 ? 7.371 25.229 -16.459 1.00 95.62 321 LEU A O 1
ATOM 2519 N N . TYR A 1 322 ? 9.091 24.171 -15.492 1.00 95.56 322 TYR A N 1
ATOM 2520 C CA . TYR A 1 322 ? 8.399 22.864 -15.462 1.00 95.56 322 TYR A CA 1
ATOM 2521 C C . TYR A 1 322 ? 7.100 22.904 -14.633 1.00 95.56 322 TYR A C 1
ATOM 2523 O O . TYR A 1 322 ? 7.052 23.633 -13.647 1.00 95.56 322 TYR A O 1
ATOM 2531 N N . PRO A 1 323 ? 6.052 22.128 -14.956 1.00 95.44 323 PRO A N 1
ATOM 2532 C CA . PRO A 1 323 ? 4.802 22.152 -14.192 1.00 95.44 323 PRO A CA 1
ATOM 2533 C C . PRO A 1 323 ? 4.978 21.628 -12.750 1.00 95.44 323 PRO A C 1
ATOM 2535 O O . PRO A 1 323 ? 5.849 20.783 -12.518 1.00 95.44 323 PRO A O 1
ATOM 2538 N N . PRO A 1 324 ? 4.140 22.070 -11.788 1.00 97.69 324 PRO A N 1
ATOM 2539 C CA . PRO A 1 324 ? 4.080 21.473 -10.454 1.00 97.69 324 PRO A CA 1
ATOM 2540 C C . PRO A 1 324 ? 3.765 19.976 -10.507 1.00 97.69 324 PRO A C 1
ATOM 2542 O O . PRO A 1 324 ? 3.032 19.521 -11.392 1.00 97.69 324 PRO A O 1
ATOM 2545 N N . ALA A 1 325 ? 4.292 19.209 -9.553 1.00 98.50 325 ALA A N 1
ATOM 2546 C CA . ALA A 1 325 ? 4.104 17.761 -9.514 1.00 98.50 325 ALA A CA 1
ATOM 2547 C C . ALA A 1 325 ? 4.135 17.193 -8.097 1.00 98.50 325 ALA A C 1
ATOM 2549 O O . ALA A 1 325 ? 4.900 17.651 -7.253 1.00 98.50 325 ALA A O 1
ATOM 2550 N N . TYR A 1 326 ? 3.376 16.125 -7.863 1.00 98.81 326 TYR A N 1
ATOM 2551 C CA . TYR A 1 326 ? 3.631 15.239 -6.731 1.00 98.81 326 TYR A CA 1
ATOM 2552 C C . TYR A 1 326 ? 4.812 14.331 -7.072 1.00 98.81 326 TYR A C 1
ATOM 2554 O O . TYR A 1 326 ? 4.850 13.738 -8.151 1.00 98.81 326 TYR A O 1
ATOM 2562 N N . VAL A 1 327 ? 5.779 14.207 -6.170 1.00 98.75 327 VAL A N 1
ATOM 2563 C CA . VAL A 1 327 ? 6.982 13.401 -6.379 1.00 98.75 327 VAL A CA 1
ATOM 2564 C C . VAL A 1 327 ? 7.064 12.332 -5.302 1.00 98.75 327 VAL A C 1
ATOM 2566 O O . VAL A 1 327 ? 7.102 12.632 -4.109 1.00 98.75 327 VAL A O 1
ATOM 2569 N N . PHE A 1 328 ? 7.119 11.079 -5.741 1.00 98.56 328 PHE A N 1
ATOM 2570 C CA . PHE A 1 328 ? 7.322 9.914 -4.893 1.00 98.56 328 PHE A CA 1
ATOM 2571 C C . PHE A 1 328 ? 8.680 9.311 -5.227 1.00 98.56 328 PHE A C 1
ATOM 2573 O O . PHE A 1 328 ? 8.900 8.857 -6.348 1.00 98.56 328 PHE A O 1
ATOM 2580 N N . VAL A 1 329 ? 9.595 9.306 -4.265 1.00 97.44 329 VAL A N 1
ATOM 2581 C CA . VAL A 1 329 ? 10.897 8.652 -4.397 1.00 97.44 329 VAL A CA 1
ATOM 2582 C C . VAL A 1 329 ? 10.867 7.368 -3.583 1.00 97.44 329 VAL A C 1
ATOM 2584 O O . VAL A 1 329 ? 10.654 7.424 -2.375 1.00 97.44 329 VAL A O 1
ATOM 2587 N N . THR A 1 330 ? 11.056 6.221 -4.228 1.00 95.50 330 THR A N 1
ATOM 2588 C CA . THR A 1 330 ? 10.966 4.893 -3.608 1.00 95.50 330 THR A CA 1
ATOM 2589 C C . THR A 1 330 ? 12.314 4.181 -3.611 1.00 95.50 330 THR A C 1
ATOM 2591 O O . THR A 1 330 ? 13.137 4.387 -4.506 1.00 95.50 330 THR A O 1
ATOM 2594 N N . ASN A 1 331 ? 12.541 3.344 -2.599 1.00 92.88 331 ASN A N 1
ATOM 2595 C CA . ASN A 1 331 ? 13.689 2.455 -2.512 1.00 92.88 331 ASN A CA 1
ATOM 2596 C C . ASN A 1 331 ? 13.255 1.034 -2.131 1.00 92.88 331 ASN A C 1
ATOM 2598 O O . ASN A 1 331 ? 12.893 0.771 -0.982 1.00 92.88 331 ASN A O 1
ATOM 2602 N N . HIS A 1 332 ? 13.339 0.109 -3.083 1.00 91.56 332 HIS A N 1
ATOM 2603 C CA . HIS A 1 332 ? 13.102 -1.319 -2.877 1.00 91.56 332 HIS A CA 1
ATOM 2604 C C . HIS A 1 332 ? 14.427 -2.043 -2.562 1.00 91.56 332 HIS A C 1
ATOM 2606 O O . HIS A 1 332 ? 14.978 -2.786 -3.378 1.00 91.56 332 HIS A O 1
ATOM 2612 N N . SER A 1 333 ? 14.958 -1.815 -1.353 1.00 86.38 333 SER A N 1
ATOM 2613 C CA . SER A 1 333 ? 16.322 -2.228 -0.961 1.00 86.38 333 SER A CA 1
ATOM 2614 C C . SER A 1 333 ? 16.594 -3.741 -1.047 1.00 86.38 333 SER A C 1
ATOM 2616 O O . SER A 1 333 ? 17.735 -4.155 -1.263 1.00 86.38 333 SER A O 1
ATOM 2618 N N . PHE A 1 334 ? 15.560 -4.580 -0.947 1.00 88.50 334 PHE A N 1
ATOM 2619 C CA . PHE A 1 334 ? 15.661 -6.042 -1.044 1.00 88.50 334 PHE A CA 1
ATOM 2620 C C . PHE A 1 334 ? 16.147 -6.544 -2.414 1.00 88.50 334 PHE A C 1
ATOM 2622 O O . PHE A 1 334 ? 16.650 -7.661 -2.508 1.00 88.50 334 PHE A O 1
ATOM 2629 N N . HIS A 1 335 ? 16.088 -5.728 -3.474 1.00 89.19 335 HIS A N 1
ATOM 2630 C CA . HIS A 1 335 ? 16.718 -6.070 -4.754 1.00 89.19 335 HIS A CA 1
ATOM 2631 C C . HIS A 1 335 ? 18.256 -6.105 -4.681 1.00 89.19 335 HIS A C 1
ATOM 2633 O O . HIS A 1 335 ? 18.884 -6.762 -5.514 1.00 89.19 335 HIS A O 1
ATOM 2639 N N . ASN A 1 336 ? 18.857 -5.440 -3.685 1.00 85.81 336 ASN A N 1
ATOM 2640 C CA . ASN A 1 336 ? 20.306 -5.404 -3.455 1.00 85.81 336 ASN A CA 1
ATOM 2641 C C . ASN A 1 336 ? 20.779 -6.431 -2.411 1.00 85.81 336 ASN A C 1
ATOM 2643 O O . ASN A 1 336 ? 21.968 -6.732 -2.354 1.00 85.81 336 ASN A O 1
ATOM 2647 N N . ASP A 1 337 ? 19.867 -6.994 -1.616 1.00 87.81 337 ASP A N 1
ATOM 2648 C CA . ASP A 1 337 ? 20.169 -7.989 -0.585 1.00 87.81 337 ASP A CA 1
ATOM 2649 C C . ASP A 1 337 ? 19.147 -9.131 -0.625 1.00 87.81 337 ASP A C 1
ATOM 2651 O O . ASP A 1 337 ? 18.145 -9.149 0.088 1.00 87.81 337 ASP A O 1
ATOM 2655 N N . LEU A 1 338 ? 19.413 -10.096 -1.506 1.00 90.62 338 LEU A N 1
ATOM 2656 C CA . LEU A 1 338 ? 18.511 -11.217 -1.774 1.00 90.62 338 LEU A CA 1
ATOM 2657 C C . LEU A 1 338 ? 18.433 -12.240 -0.630 1.00 90.62 338 LEU A C 1
ATOM 2659 O O . LEU A 1 338 ? 17.483 -13.021 -0.591 1.00 90.62 338 LEU A O 1
ATOM 2663 N N . ASN A 1 339 ? 19.422 -12.262 0.267 1.00 89.88 339 ASN A N 1
ATOM 2664 C CA . ASN A 1 339 ? 19.464 -13.191 1.401 1.00 89.88 339 ASN A CA 1
ATOM 2665 C C . ASN A 1 339 ? 18.927 -12.555 2.684 1.00 89.88 339 ASN A C 1
ATOM 2667 O O . ASN A 1 339 ? 18.452 -13.274 3.560 1.00 89.88 339 ASN A O 1
ATOM 2671 N N . GLY A 1 340 ? 19.009 -11.230 2.800 1.00 86.38 340 GLY A N 1
ATOM 2672 C CA . GLY A 1 340 ? 18.574 -10.516 3.984 1.00 86.38 340 GLY A CA 1
ATOM 2673 C C . GLY A 1 340 ? 17.082 -10.630 4.250 1.00 86.38 340 GLY A C 1
ATOM 2674 O O . GLY A 1 340 ? 16.251 -10.735 3.345 1.00 86.38 340 GLY A O 1
ATOM 2675 N N . THR A 1 341 ? 16.763 -10.560 5.534 1.00 82.06 341 THR A N 1
ATOM 2676 C CA . THR A 1 341 ? 15.413 -10.461 6.080 1.00 82.06 341 THR A CA 1
ATOM 2677 C C . THR A 1 341 ? 15.202 -9.022 6.549 1.00 82.06 341 THR A C 1
ATOM 2679 O O . THR A 1 341 ? 16.040 -8.494 7.279 1.00 82.06 341 THR A O 1
ATOM 2682 N N . GLY A 1 342 ? 14.125 -8.362 6.115 1.00 66.69 342 GLY A N 1
ATOM 2683 C CA . GLY A 1 342 ? 13.820 -6.975 6.509 1.00 66.69 342 GLY A CA 1
ATOM 2684 C C . GLY A 1 342 ? 14.200 -5.888 5.494 1.00 66.69 342 GLY A C 1
ATOM 2685 O O . GLY A 1 342 ? 14.274 -4.714 5.852 1.00 66.69 342 GLY A O 1
ATOM 2686 N N . GLY A 1 343 ? 14.442 -6.244 4.227 1.00 65.06 343 GLY A N 1
ATOM 2687 C CA . GLY A 1 343 ? 14.468 -5.257 3.147 1.00 65.06 343 GLY A CA 1
ATOM 2688 C C . GLY A 1 343 ? 13.046 -4.776 2.852 1.00 65.06 343 GLY A C 1
ATOM 2689 O O . GLY A 1 343 ? 12.271 -5.484 2.228 1.00 65.06 343 GLY A O 1
ATOM 2690 N N . ASN A 1 344 ? 12.676 -3.584 3.305 1.00 72.00 344 ASN A N 1
ATOM 2691 C CA . ASN A 1 344 ? 11.335 -3.039 3.074 1.00 72.00 344 ASN A CA 1
ATOM 2692 C C . ASN A 1 344 ? 11.352 -1.942 2.008 1.00 72.00 344 ASN A C 1
ATOM 2694 O O . ASN A 1 344 ? 12.403 -1.365 1.708 1.00 72.00 344 ASN A O 1
ATOM 2698 N N . LEU A 1 345 ? 10.176 -1.665 1.437 1.00 87.88 345 LEU A N 1
ATOM 2699 C CA . LEU A 1 345 ? 9.946 -0.450 0.667 1.00 87.88 345 LEU A CA 1
ATOM 2700 C C . LEU A 1 345 ? 10.065 0.751 1.599 1.00 87.88 345 LEU A C 1
ATOM 2702 O O . LEU A 1 345 ? 9.380 0.836 2.615 1.00 87.88 345 LEU A O 1
ATOM 2706 N N . GLN A 1 346 ? 10.918 1.692 1.218 1.00 89.62 346 GLN A N 1
ATOM 2707 C CA . GLN A 1 346 ? 11.006 3.006 1.840 1.00 89.62 346 GLN A CA 1
ATOM 2708 C C . GLN A 1 346 ? 10.601 4.056 0.813 1.00 89.62 346 GLN A C 1
ATOM 2710 O O . GLN A 1 346 ? 10.970 3.946 -0.356 1.00 89.62 346 GLN A O 1
ATOM 2715 N N . ALA A 1 347 ? 9.836 5.064 1.227 1.00 92.81 347 ALA A N 1
ATOM 2716 C CA . ALA A 1 347 ? 9.321 6.075 0.314 1.00 92.81 347 ALA A CA 1
ATOM 2717 C C . ALA A 1 347 ? 9.368 7.481 0.924 1.00 92.81 347 ALA A C 1
ATOM 2719 O O . ALA A 1 347 ? 9.031 7.676 2.090 1.00 92.81 347 ALA A O 1
ATOM 2720 N N . LEU A 1 348 ? 9.734 8.459 0.098 1.00 95.25 348 LEU A N 1
ATOM 2721 C CA . LEU A 1 348 ? 9.563 9.889 0.333 1.00 95.25 348 LEU A CA 1
ATOM 2722 C C . LEU A 1 348 ? 8.462 10.392 -0.600 1.00 95.25 348 LEU A C 1
ATOM 2724 O O . LEU A 1 348 ? 8.556 10.192 -1.808 1.00 95.25 348 LEU A O 1
ATOM 2728 N N . ALA A 1 349 ? 7.463 11.084 -0.061 1.00 97.31 349 ALA A N 1
ATOM 2729 C CA . ALA A 1 349 ? 6.452 11.786 -0.846 1.00 97.31 349 ALA A CA 1
ATOM 2730 C C . ALA A 1 349 ? 6.555 13.289 -0.574 1.00 97.31 349 ALA A C 1
ATOM 2732 O O . ALA A 1 349 ? 6.542 13.704 0.583 1.00 97.31 349 ALA A O 1
ATOM 2733 N N . THR A 1 350 ? 6.690 14.102 -1.617 1.00 98.00 350 THR A N 1
ATOM 2734 C CA . THR A 1 350 ? 6.814 15.561 -1.493 1.00 98.00 350 THR A CA 1
ATOM 2735 C C . THR A 1 350 ? 6.334 16.274 -2.754 1.00 98.00 350 THR A C 1
ATOM 2737 O O . THR A 1 350 ? 6.180 15.661 -3.810 1.00 98.00 350 THR A O 1
ATOM 2740 N N . GLY A 1 351 ? 6.055 17.566 -2.647 1.00 98.12 351 GLY A N 1
ATOM 2741 C CA . GLY A 1 351 ? 5.647 18.418 -3.751 1.00 98.12 351 GLY A CA 1
ATOM 2742 C C . GLY A 1 351 ? 6.854 18.976 -4.490 1.00 98.12 351 GLY A C 1
ATOM 2743 O O . GLY A 1 351 ? 7.832 19.363 -3.866 1.00 98.12 351 GLY A O 1
ATOM 2744 N N . PHE A 1 352 ? 6.793 19.066 -5.811 1.00 98.31 352 PHE A N 1
ATOM 2745 C CA . PHE A 1 352 ? 7.632 19.953 -6.611 1.00 98.31 352 PHE A CA 1
ATOM 2746 C C . PHE A 1 352 ? 6.789 21.178 -6.950 1.00 98.31 352 PHE A C 1
ATOM 2748 O O . PHE A 1 352 ? 5.849 21.068 -7.740 1.00 98.31 352 PHE A O 1
ATOM 2755 N N . ARG A 1 353 ? 7.089 22.319 -6.312 1.00 96.94 353 ARG A N 1
ATOM 2756 C CA . ARG A 1 353 ? 6.259 23.541 -6.365 1.00 96.94 353 ARG A CA 1
ATOM 2757 C C . ARG A 1 353 ? 4.800 23.332 -5.943 1.00 96.94 353 ARG A C 1
ATOM 2759 O O . ARG A 1 353 ? 3.877 23.883 -6.538 1.00 96.94 353 ARG A O 1
ATOM 2766 N N . ILE A 1 354 ? 4.613 22.507 -4.918 1.00 97.31 354 ILE A N 1
ATOM 2767 C CA . ILE A 1 354 ? 3.357 22.343 -4.184 1.00 97.31 354 ILE A CA 1
ATOM 2768 C C . ILE A 1 354 ? 3.724 22.588 -2.719 1.00 97.31 354 ILE A C 1
ATOM 2770 O O . ILE A 1 354 ? 4.320 21.724 -2.080 1.00 97.31 354 ILE A O 1
ATOM 2774 N N . GLU A 1 355 ? 3.485 23.811 -2.243 1.00 93.81 355 GLU A N 1
ATOM 2775 C CA . GLU A 1 355 ? 4.039 24.341 -0.982 1.00 93.81 355 GLU A CA 1
ATOM 2776 C C . GLU A 1 355 ? 3.478 23.660 0.275 1.00 93.81 355 GLU A C 1
ATOM 2778 O O . GLU A 1 355 ? 4.073 23.714 1.347 1.00 93.81 355 GLU A O 1
ATOM 2783 N N . ASP A 1 356 ? 2.332 23.007 0.136 1.00 95.38 356 ASP A N 1
ATOM 2784 C CA . ASP A 1 356 ? 1.524 22.405 1.188 1.00 95.38 356 ASP A CA 1
ATOM 2785 C C . ASP A 1 356 ? 1.498 20.868 1.128 1.00 95.38 356 ASP A C 1
ATOM 2787 O O . ASP A 1 356 ? 0.660 20.235 1.770 1.00 95.38 356 ASP A O 1
ATOM 2791 N N . PHE A 1 357 ? 2.440 20.249 0.403 1.00 96.75 357 PHE A N 1
ATOM 2792 C CA . PHE A 1 357 ? 2.576 18.795 0.327 1.00 96.75 357 PHE A CA 1
ATOM 2793 C C . PHE A 1 357 ? 4.024 18.323 0.538 1.00 96.75 357 PHE A C 1
ATOM 2795 O O . PHE A 1 357 ? 4.902 18.548 -0.293 1.00 96.75 357 PHE A O 1
ATOM 2802 N N . GLY A 1 358 ? 4.275 17.596 1.629 1.00 93.81 358 GLY A N 1
ATOM 2803 C CA . GLY A 1 358 ? 5.578 16.988 1.919 1.00 93.81 358 GLY A CA 1
ATOM 2804 C C . GLY A 1 358 ? 5.946 16.989 3.407 1.00 93.81 358 GLY A C 1
ATOM 2805 O O . GLY A 1 358 ? 5.245 17.595 4.218 1.00 93.81 358 GLY A O 1
ATOM 2806 N N . PRO A 1 359 ? 7.037 16.300 3.788 1.00 90.62 359 PRO A N 1
ATOM 2807 C CA . PRO A 1 359 ? 7.489 16.206 5.178 1.00 90.62 359 PRO A CA 1
ATOM 2808 C C . PRO A 1 359 ? 8.164 17.485 5.693 1.00 90.62 359 PRO A C 1
ATOM 2810 O O . PRO A 1 359 ? 8.309 17.654 6.898 1.00 90.62 359 PRO A O 1
ATOM 2813 N N . ASP A 1 360 ? 8.595 18.370 4.794 1.00 90.81 360 ASP A N 1
ATOM 2814 C CA . ASP A 1 360 ? 9.260 19.640 5.093 1.00 90.81 360 ASP A CA 1
ATOM 2815 C C . ASP A 1 360 ? 8.294 20.832 5.190 1.00 90.81 360 ASP A C 1
ATOM 2817 O O . ASP A 1 360 ? 8.715 21.957 5.465 1.00 90.81 360 ASP A O 1
ATOM 2821 N N . VAL A 1 361 ? 6.993 20.585 5.014 1.00 91.38 361 VAL A N 1
ATOM 2822 C CA . VAL A 1 361 ? 5.949 21.607 5.105 1.00 91.38 361 VAL A CA 1
ATOM 2823 C C . VAL A 1 361 ? 5.721 22.010 6.558 1.00 91.38 361 VAL A C 1
ATOM 2825 O O . VAL A 1 361 ? 5.518 21.172 7.440 1.00 91.38 361 VAL A O 1
ATOM 2828 N N . ARG A 1 362 ? 5.694 23.322 6.804 1.00 90.19 362 ARG A N 1
ATOM 2829 C CA . ARG A 1 362 ? 5.342 23.900 8.104 1.00 90.19 362 ARG A CA 1
ATOM 2830 C C . ARG A 1 362 ? 3.929 24.460 8.053 1.00 90.19 362 ARG A C 1
ATOM 2832 O O . ARG A 1 362 ? 3.684 25.480 7.419 1.00 90.19 362 ARG A O 1
ATOM 2839 N N . TYR A 1 363 ? 3.013 23.798 8.747 1.00 90.88 363 TYR A N 1
ATOM 2840 C CA . TYR A 1 363 ? 1.633 24.257 8.873 1.00 90.88 363 TYR A CA 1
ATOM 2841 C C . TYR A 1 363 ? 1.498 25.270 10.011 1.00 90.88 363 TYR A C 1
ATOM 2843 O O . TYR A 1 363 ? 2.139 25.132 11.052 1.00 90.88 363 TYR A O 1
ATOM 2851 N N . SER A 1 364 ? 0.634 26.270 9.826 1.00 89.50 364 SER A N 1
ATOM 2852 C CA . SER A 1 364 ? 0.336 27.289 10.842 1.00 89.50 364 SER A CA 1
ATOM 2853 C C . SER A 1 364 ? -0.459 26.754 12.039 1.00 89.50 364 SER A C 1
ATOM 2855 O O . SER A 1 364 ? -0.474 27.393 13.086 1.00 89.50 364 SER A O 1
ATOM 2857 N N . GLY A 1 365 ? -1.109 25.598 11.889 1.00 91.62 365 GLY A N 1
ATOM 2858 C CA . GLY A 1 365 ? -1.897 24.935 12.924 1.00 91.62 365 GLY A CA 1
ATOM 2859 C C . GLY A 1 365 ? -2.617 23.704 12.381 1.00 91.62 365 GLY A C 1
ATOM 2860 O O . GLY A 1 365 ? -2.540 23.391 11.186 1.00 91.62 365 GLY A O 1
ATOM 2861 N N . TYR A 1 366 ? -3.348 23.004 13.247 1.00 94.19 366 TYR A N 1
ATOM 2862 C CA . TYR A 1 366 ? -4.022 21.753 12.879 1.00 94.19 366 TYR A CA 1
ATOM 2863 C C . TYR A 1 366 ? -5.098 21.938 11.792 1.00 94.19 366 TYR A C 1
ATOM 2865 O O . TYR A 1 366 ? -5.248 21.091 10.910 1.00 94.19 366 TYR A O 1
ATOM 2873 N N . GLY A 1 367 ? -5.787 23.085 11.767 1.00 94.50 367 GLY A N 1
ATOM 2874 C CA . GLY A 1 367 ? -6.735 23.409 10.693 1.00 94.50 367 GLY A CA 1
ATOM 2875 C C . GLY A 1 367 ? -6.093 23.438 9.299 1.00 94.50 367 GLY A C 1
ATOM 2876 O O . GLY A 1 367 ? -6.672 22.923 8.342 1.00 94.50 367 GLY A O 1
ATOM 2877 N N . ALA A 1 368 ? -4.865 23.959 9.183 1.00 94.50 368 ALA A N 1
ATOM 2878 C CA . ALA A 1 368 ? -4.125 23.972 7.921 1.00 94.50 368 ALA A CA 1
ATOM 2879 C C . ALA A 1 368 ? -3.689 22.560 7.492 1.00 94.50 368 ALA A C 1
ATOM 2881 O O . ALA A 1 368 ? -3.721 22.251 6.301 1.00 94.50 368 ALA A O 1
ATOM 2882 N N . VAL A 1 369 ? -3.361 21.685 8.453 1.00 94.31 369 VAL A N 1
ATOM 2883 C CA . VAL A 1 369 ? -3.087 20.260 8.191 1.00 94.31 369 VAL A CA 1
ATOM 2884 C C . VAL A 1 369 ? -4.319 19.577 7.595 1.00 94.31 369 VAL A C 1
ATOM 2886 O O . VAL A 1 369 ? -4.208 18.880 6.587 1.00 94.31 369 VAL A O 1
ATOM 2889 N N . LEU A 1 370 ? -5.502 19.789 8.184 1.00 94.50 370 LEU A N 1
ATOM 2890 C CA . LEU A 1 370 ? -6.753 19.218 7.676 1.00 94.50 370 LEU A CA 1
ATOM 2891 C C . LEU A 1 370 ? -7.077 19.721 6.267 1.00 94.50 370 LEU A C 1
ATOM 2893 O O . LEU A 1 370 ? -7.388 18.912 5.395 1.00 94.50 370 LEU A O 1
ATOM 2897 N N . ALA A 1 371 ? -6.941 21.027 6.028 1.00 94.44 371 ALA A N 1
ATOM 2898 C CA . ALA A 1 371 ? -7.172 21.617 4.713 1.00 94.44 371 ALA A CA 1
ATOM 2899 C C . ALA A 1 371 ? -6.219 21.049 3.646 1.00 94.44 371 ALA A C 1
ATOM 2901 O O . ALA A 1 371 ? -6.652 20.743 2.536 1.00 94.44 371 ALA A O 1
ATOM 2902 N N . ALA A 1 372 ? -4.938 20.855 3.978 1.00 95.50 372 ALA A N 1
ATOM 2903 C CA . ALA A 1 372 ? -3.974 20.225 3.076 1.00 95.50 372 ALA A CA 1
ATOM 2904 C C . ALA A 1 372 ? -4.309 18.753 2.806 1.00 95.50 372 ALA A C 1
ATOM 2906 O O . ALA A 1 372 ? -4.310 18.315 1.657 1.00 95.50 372 ALA A O 1
ATOM 2907 N N . ARG A 1 373 ? -4.677 17.980 3.833 1.00 94.12 373 ARG A N 1
ATOM 2908 C CA . ARG A 1 373 ? -5.095 16.579 3.656 1.00 94.12 373 ARG A CA 1
ATOM 2909 C C . ARG A 1 373 ? -6.346 16.440 2.792 1.00 94.12 373 ARG A C 1
ATOM 2911 O O . ARG A 1 373 ? -6.436 15.492 2.019 1.00 94.12 373 ARG A O 1
ATOM 2918 N N . GLU A 1 374 ? -7.290 17.369 2.910 1.00 94.31 374 GLU A N 1
ATOM 2919 C CA . GLU A 1 374 ? -8.485 17.419 2.067 1.00 94.31 374 GLU A CA 1
ATOM 2920 C C . GLU A 1 374 ? -8.119 17.740 0.610 1.00 94.31 374 GLU A C 1
ATOM 2922 O O . GLU A 1 374 ? -8.469 16.978 -0.295 1.00 94.31 374 GLU A O 1
ATOM 2927 N N . ARG A 1 375 ? -7.318 18.794 0.396 1.00 96.00 375 ARG A N 1
ATOM 2928 C CA . ARG A 1 375 ? -6.819 19.214 -0.925 1.00 96.00 375 ARG A CA 1
ATOM 2929 C C . ARG A 1 375 ? -6.024 18.118 -1.637 1.00 96.00 375 ARG A C 1
ATOM 2931 O O . ARG A 1 375 ? -6.144 17.961 -2.846 1.00 96.00 375 ARG A O 1
ATOM 2938 N N . HIS A 1 376 ? -5.234 17.346 -0.893 1.00 97.56 376 HIS A N 1
ATOM 2939 C CA . HIS A 1 376 ? -4.372 16.289 -1.428 1.00 97.56 376 HIS A CA 1
ATOM 2940 C C . HIS A 1 376 ? -4.909 14.881 -1.142 1.00 97.56 376 HIS A C 1
ATOM 2942 O O . HIS A 1 376 ? -4.133 13.924 -1.105 1.00 97.56 376 HIS A O 1
ATOM 2948 N N . SER A 1 377 ? -6.221 14.725 -0.935 1.00 96.88 377 SER A N 1
ATOM 2949 C CA . SER A 1 377 ? -6.823 13.473 -0.448 1.00 96.88 377 SER A CA 1
ATOM 2950 C C . SER A 1 377 ? -6.464 12.235 -1.281 1.00 96.88 377 SER A C 1
ATOM 2952 O O . SER A 1 377 ? -6.200 11.174 -0.714 1.00 96.88 377 SER A O 1
ATOM 2954 N N . ALA A 1 378 ? -6.376 12.368 -2.609 1.00 98.19 378 ALA A N 1
ATOM 2955 C CA . ALA A 1 378 ? -5.941 11.296 -3.504 1.00 98.19 378 ALA A CA 1
ATOM 2956 C C . ALA A 1 378 ? -4.498 10.843 -3.207 1.00 98.19 378 ALA A C 1
ATOM 2958 O O . ALA A 1 378 ? -4.219 9.651 -3.084 1.00 98.19 378 ALA A O 1
ATOM 2959 N N . MET A 1 379 ? -3.572 11.792 -3.047 1.00 98.44 379 MET A N 1
ATOM 2960 C CA . MET A 1 379 ? -2.164 11.492 -2.774 1.00 98.44 379 MET A CA 1
ATOM 2961 C C . MET A 1 379 ? -1.947 11.030 -1.331 1.00 98.44 379 MET A C 1
ATOM 2963 O O . MET A 1 379 ? -1.106 10.168 -1.094 1.00 98.44 379 MET A O 1
ATOM 2967 N N . MET A 1 380 ? -2.744 11.521 -0.378 1.00 97.00 380 MET A N 1
ATOM 2968 C CA . MET A 1 380 ? -2.753 11.003 0.993 1.00 97.00 380 MET A CA 1
ATOM 2969 C C . MET A 1 380 ? -3.218 9.543 1.036 1.00 97.00 380 MET A C 1
ATOM 2971 O O . MET A 1 380 ? -2.604 8.738 1.730 1.00 97.00 380 MET A O 1
ATOM 2975 N N . ALA A 1 381 ? -4.236 9.173 0.249 1.00 96.62 381 ALA A N 1
ATOM 2976 C CA . ALA A 1 381 ? -4.669 7.781 0.117 1.00 96.62 381 ALA A CA 1
ATOM 2977 C C . ALA A 1 381 ? -3.583 6.890 -0.512 1.00 96.62 381 ALA A C 1
ATOM 2979 O O . ALA A 1 381 ? -3.396 5.752 -0.082 1.00 96.62 381 ALA A O 1
ATOM 2980 N N . LEU A 1 382 ? -2.829 7.412 -1.488 1.00 98.19 382 LEU A N 1
ATOM 2981 C CA . LEU A 1 382 ? -1.684 6.706 -2.065 1.00 98.19 382 LEU A CA 1
ATOM 2982 C C . LEU A 1 382 ? -0.552 6.510 -1.045 1.00 98.19 382 LEU A C 1
ATOM 2984 O O . LEU A 1 382 ? -0.050 5.395 -0.918 1.00 98.19 382 LEU A O 1
ATOM 2988 N N . ILE A 1 383 ? -0.178 7.554 -0.293 1.00 96.50 383 ILE A N 1
ATOM 2989 C CA . ILE A 1 383 ? 0.823 7.464 0.786 1.00 96.50 383 ILE A CA 1
ATOM 2990 C C . ILE A 1 383 ? 0.406 6.406 1.804 1.00 96.50 383 ILE A C 1
ATOM 2992 O O . ILE A 1 383 ? 1.219 5.560 2.174 1.00 96.50 383 ILE A O 1
ATOM 2996 N N . GLU A 1 384 ? -0.851 6.445 2.242 1.00 94.44 384 GLU A N 1
ATOM 2997 C CA . GLU A 1 384 ? -1.366 5.494 3.220 1.00 94.44 384 GLU A CA 1
ATOM 2998 C C . GLU A 1 384 ? -1.312 4.068 2.679 1.00 94.44 384 GLU A C 1
ATOM 3000 O O . GLU A 1 384 ? -0.753 3.186 3.319 1.00 94.44 384 GLU A O 1
ATOM 3005 N N . SER A 1 385 ? -1.766 3.853 1.444 1.00 96.12 385 SER A N 1
ATOM 3006 C CA . SER A 1 385 ? -1.701 2.540 0.809 1.00 96.12 385 SER A CA 1
ATOM 3007 C C . SER A 1 385 ? -0.274 2.025 0.602 1.00 96.12 385 SER A C 1
ATOM 3009 O O . SER A 1 385 ? -0.070 0.814 0.610 1.00 96.12 385 SER A O 1
ATOM 3011 N N . ILE A 1 386 ? 0.707 2.897 0.356 1.00 94.62 386 ILE A N 1
ATOM 3012 C CA . ILE A 1 386 ? 2.117 2.494 0.250 1.00 94.62 386 ILE A CA 1
ATOM 3013 C C . ILE A 1 386 ? 2.631 1.997 1.605 1.00 94.62 386 ILE A C 1
ATOM 3015 O O . ILE A 1 386 ? 3.388 1.029 1.641 1.00 94.62 386 ILE A O 1
ATOM 3019 N N . LYS A 1 387 ? 2.202 2.623 2.708 1.00 89.44 387 LYS A N 1
ATOM 3020 C CA . LYS A 1 387 ? 2.568 2.212 4.069 1.00 89.44 387 LYS A CA 1
ATOM 3021 C C . LYS A 1 387 ? 1.888 0.909 4.484 1.00 89.44 387 LYS A C 1
ATOM 3023 O O . LYS A 1 387 ? 2.546 0.043 5.048 1.00 89.44 387 LYS A O 1
ATOM 3028 N N . THR A 1 388 ? 0.592 0.769 4.215 1.00 89.25 388 THR A N 1
ATOM 3029 C CA . THR A 1 388 ? -0.229 -0.322 4.768 1.00 89.25 388 THR A CA 1
ATOM 3030 C C . THR A 1 388 ? -0.308 -1.549 3.870 1.00 89.25 388 THR A C 1
ATOM 3032 O O . THR A 1 388 ? -0.291 -2.670 4.367 1.00 89.25 388 THR A O 1
ATOM 3035 N N . HIS A 1 389 ? -0.343 -1.375 2.546 1.00 91.88 389 HIS A N 1
ATOM 3036 C CA . HIS A 1 389 ? -0.557 -2.467 1.587 1.00 91.88 389 HIS A CA 1
ATOM 3037 C C . HIS A 1 389 ? 0.742 -2.918 0.904 1.00 91.88 389 HIS A C 1
ATOM 3039 O O . HIS A 1 389 ? 0.737 -3.303 -0.270 1.00 91.88 389 HIS A O 1
ATOM 3045 N N . TYR A 1 390 ? 1.885 -2.815 1.584 1.00 83.19 390 TYR A N 1
ATOM 3046 C CA . TYR A 1 390 ? 3.160 -3.282 1.036 1.00 83.19 390 TYR A CA 1
ATOM 3047 C C . TYR A 1 390 ? 3.325 -4.808 1.133 1.00 83.19 390 TYR A C 1
ATOM 3049 O O . TYR A 1 390 ? 3.913 -5.415 0.237 1.00 83.19 390 TYR A O 1
ATOM 3057 N N . GLU A 1 391 ? 2.777 -5.440 2.172 1.00 86.50 391 GLU A N 1
ATOM 3058 C CA . GLU A 1 391 ? 2.831 -6.896 2.322 1.00 86.50 391 GLU A CA 1
ATOM 3059 C C . GLU A 1 391 ? 2.020 -7.622 1.237 1.00 86.50 391 GLU A C 1
ATOM 3061 O O . GLU A 1 391 ? 0.978 -7.156 0.775 1.00 86.50 391 GLU A O 1
ATOM 3066 N N . ILE A 1 392 ? 2.506 -8.795 0.824 1.00 91.44 392 ILE A N 1
ATOM 3067 C CA . ILE A 1 392 ? 1.817 -9.649 -0.148 1.00 91.44 392 ILE A CA 1
ATOM 3068 C C . ILE A 1 392 ? 0.832 -10.543 0.617 1.00 91.44 392 ILE A C 1
ATOM 3070 O O . ILE A 1 392 ? 1.284 -11.306 1.478 1.00 91.44 392 ILE A O 1
ATOM 3074 N N . PRO A 1 393 ? -0.474 -10.536 0.285 1.00 93.38 393 PRO A N 1
ATOM 3075 C CA . PRO A 1 393 ? -1.461 -11.373 0.960 1.00 93.38 393 PRO A CA 1
ATOM 3076 C C . PRO A 1 393 ? -1.056 -12.850 0.977 1.00 93.38 393 PRO A C 1
ATOM 3078 O O . PRO A 1 393 ? -0.682 -13.401 -0.057 1.00 93.38 393 PRO A O 1
ATOM 3081 N N . THR A 1 394 ? -1.157 -13.505 2.133 1.00 91.12 394 THR A N 1
ATOM 3082 C CA . THR A 1 394 ? -0.959 -14.963 2.239 1.00 91.12 394 THR A CA 1
ATOM 3083 C C . THR A 1 394 ? -2.242 -15.722 1.892 1.00 91.12 394 THR A C 1
ATOM 3085 O O . THR A 1 394 ? -2.190 -16.778 1.259 1.00 91.12 394 THR A O 1
ATOM 3088 N N . THR A 1 395 ? -3.405 -15.180 2.273 1.00 92.56 395 THR A N 1
ATOM 3089 C CA . THR A 1 395 ? -4.725 -15.789 2.047 1.00 92.56 395 THR A CA 1
ATOM 3090 C C . THR A 1 395 ? -5.416 -15.194 0.817 1.00 92.56 395 THR A C 1
ATOM 3092 O O . THR A 1 395 ? -5.095 -14.098 0.355 1.00 92.56 395 THR A O 1
ATOM 3095 N N . PHE A 1 396 ? -6.394 -15.917 0.266 1.00 94.19 396 PHE A N 1
ATOM 3096 C CA . PHE A 1 396 ? -7.148 -15.461 -0.906 1.00 94.19 396 PHE A CA 1
ATOM 3097 C C . PHE A 1 396 ? -8.305 -14.513 -0.554 1.00 94.19 396 PHE A C 1
ATOM 3099 O O . PHE A 1 396 ? -8.681 -13.671 -1.361 1.00 94.19 396 PHE A O 1
ATOM 3106 N N . ASN A 1 397 ? -8.906 -14.656 0.626 1.00 88.38 397 ASN A N 1
ATOM 3107 C CA . ASN A 1 397 ? -10.214 -14.081 0.965 1.00 88.38 397 ASN A CA 1
ATOM 3108 C C . ASN A 1 397 ? -10.189 -13.102 2.154 1.00 88.38 397 ASN A C 1
ATOM 3110 O O . ASN A 1 397 ? -11.252 -12.645 2.569 1.00 88.38 397 ASN A O 1
ATOM 3114 N N . GLY A 1 398 ? -9.014 -12.755 2.691 1.00 87.88 398 GLY A N 1
ATOM 3115 C CA . GLY A 1 398 ? -8.907 -11.881 3.866 1.00 87.88 398 GLY A CA 1
ATOM 3116 C C . GLY A 1 398 ? -9.041 -12.623 5.199 1.00 87.88 398 GLY A C 1
ATOM 3117 O O . GLY A 1 398 ? -9.310 -12.012 6.235 1.00 87.88 398 GLY A O 1
ATOM 3118 N N . GLU A 1 399 ? -8.882 -13.946 5.200 1.00 90.00 399 GLU A N 1
ATOM 3119 C CA . GLU A 1 399 ? -8.720 -14.714 6.433 1.00 90.00 399 GLU A CA 1
ATOM 3120 C C . GLU A 1 399 ? -7.404 -14.373 7.146 1.00 90.00 399 GLU A C 1
ATOM 3122 O O . GLU A 1 399 ? -6.473 -13.822 6.549 1.00 90.00 399 GLU A O 1
ATOM 3127 N N . LEU A 1 400 ? -7.351 -14.682 8.444 1.00 88.81 400 LEU A N 1
ATOM 3128 C CA . LEU A 1 400 ? -6.121 -14.582 9.225 1.00 88.81 400 LEU A CA 1
ATOM 3129 C C . LEU A 1 400 ? -5.103 -15.599 8.686 1.00 88.81 400 LEU A C 1
ATOM 3131 O O . LEU A 1 400 ? -5.478 -16.755 8.512 1.00 88.81 400 LEU A O 1
ATOM 3135 N N . PRO A 1 401 ? -3.838 -15.222 8.434 1.00 86.00 401 PRO A N 1
ATOM 3136 C CA . PRO A 1 401 ? -2.824 -16.156 7.948 1.00 86.00 401 PRO A CA 1
ATOM 3137 C C . PRO A 1 401 ? -2.677 -17.411 8.816 1.00 86.00 401 PRO A C 1
ATOM 3139 O O . PRO A 1 401 ? -2.492 -18.500 8.273 1.00 86.00 401 PRO A O 1
ATOM 3142 N N . GLY A 1 402 ? -2.826 -17.288 10.138 1.00 81.56 402 GLY A N 1
ATOM 3143 C CA . GLY A 1 402 ? -2.781 -18.421 11.056 1.00 81.56 402 GLY A CA 1
ATOM 3144 C C . GLY A 1 402 ? -3.873 -19.467 10.853 1.00 81.56 402 GLY A C 1
ATOM 3145 O O . GLY A 1 402 ? -3.651 -20.627 11.203 1.00 81.56 402 GLY A O 1
ATOM 3146 N N . SER A 1 403 ? -5.009 -19.125 10.223 1.00 79.69 403 SER A N 1
ATOM 3147 C CA . SER A 1 403 ? -6.068 -20.106 9.927 1.00 79.69 403 SER A CA 1
ATOM 3148 C C . SER A 1 403 ? -5.582 -21.224 9.004 1.00 79.69 403 SER A C 1
ATOM 3150 O O . SER A 1 403 ? -6.085 -22.343 9.084 1.00 79.69 403 SER A O 1
ATOM 3152 N N . LEU A 1 404 ? -4.571 -20.947 8.175 1.00 76.69 404 LEU A N 1
ATOM 3153 C CA . LEU A 1 404 ? -3.975 -21.920 7.265 1.00 76.69 404 LEU A CA 1
ATOM 3154 C C . LEU A 1 404 ? -3.167 -22.993 8.011 1.00 76.69 404 LEU A C 1
ATOM 3156 O O . LEU A 1 404 ? -3.078 -24.120 7.541 1.00 76.69 404 LEU A O 1
ATOM 3160 N N . PHE A 1 405 ? -2.609 -22.677 9.182 1.00 69.19 405 PHE A N 1
ATOM 3161 C CA . PHE A 1 405 ? -1.712 -23.568 9.933 1.00 69.19 405 PHE A CA 1
ATOM 3162 C C . PHE A 1 405 ? -2.402 -24.298 11.096 1.00 69.19 405 PHE A C 1
ATOM 3164 O O . PHE A 1 405 ? -1.786 -25.126 11.764 1.00 69.19 405 PHE A O 1
ATOM 3171 N N . ALA A 1 406 ? -3.685 -24.024 11.341 1.00 61.47 406 ALA A N 1
ATOM 3172 C CA . ALA A 1 406 ? -4.432 -24.486 12.511 1.00 61.47 406 ALA A CA 1
ATOM 3173 C C . ALA A 1 406 ? -4.938 -25.943 12.411 1.00 61.47 406 ALA A C 1
ATOM 3175 O O . ALA A 1 406 ? -6.060 -26.250 12.820 1.00 61.47 406 ALA A O 1
ATOM 3176 N N . SER A 1 407 ? -4.144 -26.878 11.880 1.00 50.81 407 SER A N 1
ATOM 3177 C CA . SER A 1 407 ? -4.510 -28.299 11.913 1.00 50.81 407 SER A CA 1
ATOM 3178 C C . SER A 1 407 ? -4.458 -28.820 13.358 1.00 50.81 407 SER A C 1
ATOM 3180 O O . SER A 1 407 ? -3.385 -29.140 13.862 1.00 50.81 407 SER A O 1
ATOM 3182 N N . GLY A 1 408 ? -5.618 -28.894 14.022 1.00 50.41 408 GLY A N 1
ATOM 3183 C CA . GLY A 1 408 ? -5.777 -29.463 15.369 1.00 50.41 408 GLY A CA 1
ATOM 3184 C C . GLY A 1 408 ? -5.860 -28.460 16.531 1.00 50.41 408 GLY A C 1
ATOM 3185 O O . GLY A 1 408 ? -5.932 -28.894 17.677 1.00 50.41 408 GLY A O 1
ATOM 3186 N N . ILE A 1 409 ? -5.881 -27.149 16.263 1.00 57.00 409 ILE A N 1
ATOM 3187 C CA . ILE A 1 409 ? -6.037 -26.091 17.281 1.00 57.00 409 ILE A CA 1
ATOM 3188 C C . ILE A 1 409 ? -7.482 -25.570 17.234 1.00 57.00 409 ILE A C 1
ATOM 3190 O O . ILE A 1 409 ? -8.076 -25.475 16.158 1.00 57.00 409 ILE A O 1
ATOM 3194 N N . LEU A 1 410 ? -8.068 -25.259 18.397 1.00 62.38 410 LEU A N 1
ATOM 3195 C CA . LEU A 1 410 ? -9.378 -24.604 18.477 1.00 62.38 410 LEU A CA 1
ATOM 3196 C C . LEU A 1 410 ? -9.371 -23.310 17.640 1.00 62.38 410 LEU A C 1
ATOM 3198 O O . LEU A 1 410 ? -8.363 -22.604 17.619 1.00 62.38 410 LEU A O 1
ATOM 3202 N N . PRO A 1 411 ? -10.469 -22.976 16.939 1.00 68.81 411 PRO A N 1
ATOM 3203 C CA . PRO A 1 411 ? -10.528 -21.742 16.168 1.00 68.81 411 PRO A CA 1
ATOM 3204 C C . PRO A 1 411 ? -10.316 -20.523 17.086 1.00 68.81 411 PRO A C 1
ATOM 3206 O O . PRO A 1 411 ? -10.765 -20.562 18.236 1.00 68.81 411 PRO A O 1
ATOM 3209 N N . PRO A 1 412 ? -9.711 -19.426 16.581 1.00 81.69 412 PRO A N 1
ATOM 3210 C CA . PRO A 1 412 ? -9.512 -18.210 17.363 1.00 81.69 412 PRO A CA 1
ATOM 3211 C C . PRO A 1 412 ? -10.809 -17.727 18.016 1.00 81.69 412 PRO A C 1
ATOM 3213 O O . PRO A 1 412 ? -11.899 -17.881 17.448 1.00 81.69 412 PRO A O 1
ATOM 3216 N N . LEU A 1 413 ? -10.693 -17.105 19.193 1.00 89.38 413 LEU A N 1
ATOM 3217 C CA . LEU A 1 413 ? -11.833 -16.517 19.897 1.00 89.38 413 LEU A CA 1
ATOM 3218 C C . LEU A 1 413 ? -12.589 -15.527 18.998 1.00 89.38 413 LEU A C 1
ATOM 3220 O O . LEU A 1 413 ? -11.992 -14.678 18.339 1.00 89.38 413 LEU A O 1
ATOM 3224 N N . ARG A 1 414 ? -13.922 -15.606 19.001 1.00 92.44 414 ARG A N 1
ATOM 3225 C CA . ARG A 1 414 ? -14.809 -14.744 18.217 1.00 92.44 414 ARG A CA 1
ATOM 3226 C C . ARG A 1 414 ? -15.875 -14.124 19.103 1.00 92.44 414 ARG A C 1
ATOM 3228 O O . ARG A 1 414 ? -16.649 -14.830 19.752 1.00 92.44 414 ARG A O 1
ATOM 3235 N N . ILE A 1 415 ? -15.945 -12.796 19.105 1.00 93.88 415 ILE A N 1
ATOM 3236 C CA . ILE A 1 415 ? -17.022 -12.072 19.789 1.00 93.88 415 ILE A CA 1
ATOM 3237 C C . ILE A 1 415 ? -18.351 -12.487 19.154 1.00 93.88 415 ILE A C 1
ATOM 3239 O O . ILE A 1 415 ? -18.451 -12.573 17.936 1.00 93.88 415 ILE A O 1
ATOM 3243 N N . GLY A 1 416 ? -19.357 -12.763 19.979 1.00 91.50 416 GLY A N 1
ATOM 3244 C CA . GLY A 1 416 ? -20.674 -13.268 19.594 1.00 91.50 416 GLY A CA 1
ATOM 3245 C C . GLY A 1 416 ? -20.827 -14.786 19.721 1.00 91.50 416 GLY A C 1
ATOM 3246 O O . GLY A 1 416 ? -21.958 -15.260 19.853 1.00 91.50 416 GLY A O 1
ATOM 3247 N N . GLN A 1 417 ? -19.725 -15.544 19.747 1.00 91.50 417 GLN A N 1
ATOM 3248 C CA . GLN A 1 417 ? -19.749 -17.002 19.910 1.00 91.50 417 GLN A CA 1
ATOM 3249 C C . GLN A 1 417 ? -19.868 -17.417 21.383 1.00 91.50 417 GLN A C 1
ATOM 3251 O O . GLN A 1 417 ? -19.565 -16.642 22.295 1.00 91.50 417 GLN A O 1
ATOM 3256 N N . ARG A 1 418 ? -20.349 -18.645 21.616 1.00 91.94 418 ARG A N 1
ATOM 3257 C CA . ARG A 1 418 ? -20.474 -19.246 22.951 1.00 91.94 418 ARG A CA 1
ATOM 3258 C C . ARG A 1 418 ? -19.315 -20.194 23.230 1.00 91.94 418 ARG A C 1
ATOM 3260 O O . ARG A 1 418 ? -18.962 -20.996 22.372 1.00 91.94 418 ARG A O 1
ATOM 3267 N N . TYR A 1 419 ? -18.798 -20.123 24.447 1.00 92.69 419 TYR A N 1
ATOM 3268 C CA . TYR A 1 419 ? -17.688 -20.930 24.940 1.00 92.69 419 TYR A CA 1
ATOM 3269 C C . TYR A 1 419 ? -18.057 -21.545 26.290 1.00 92.69 419 TYR A C 1
ATOM 3271 O O . TYR A 1 419 ? -18.863 -20.974 27.030 1.00 92.69 419 TYR A O 1
ATOM 3279 N N . LEU A 1 420 ? -17.481 -22.708 26.588 1.00 92.56 420 LEU A N 1
ATOM 3280 C CA . LEU A 1 420 ? -17.520 -23.306 27.920 1.00 92.56 420 LEU A CA 1
ATOM 3281 C C . LEU A 1 420 ? -16.405 -22.673 28.753 1.00 92.56 420 LEU A C 1
ATOM 3283 O O . LEU A 1 420 ? -15.270 -22.565 28.293 1.00 92.56 420 LEU A O 1
ATOM 3287 N N . ILE A 1 421 ? -16.761 -22.180 29.935 1.00 91.75 421 ILE A N 1
ATOM 3288 C CA . ILE A 1 421 ? -15.878 -21.423 30.820 1.00 91.75 421 ILE A CA 1
ATOM 3289 C C . ILE A 1 421 ? -15.797 -22.188 32.140 1.00 91.75 421 ILE A C 1
ATOM 3291 O O . ILE A 1 421 ? -16.855 -22.450 32.715 1.00 91.75 421 ILE A O 1
ATOM 3295 N N . PRO A 1 422 ? -14.600 -22.521 32.645 1.00 89.44 422 PRO A N 1
ATOM 3296 C CA . PRO A 1 422 ? -14.460 -23.142 33.958 1.00 89.44 422 PRO A CA 1
ATOM 3297 C C . PRO A 1 422 ? -15.090 -22.267 35.049 1.00 89.44 422 PRO A C 1
ATOM 3299 O O . PRO A 1 422 ? -14.809 -21.069 35.116 1.00 89.44 422 PRO A O 1
ATOM 3302 N N . ASP A 1 423 ? -15.937 -22.847 35.900 1.00 85.38 423 ASP A N 1
ATOM 3303 C CA . ASP A 1 423 ? -16.638 -22.113 36.968 1.00 85.38 423 ASP A CA 1
ATOM 3304 C C . ASP A 1 423 ? -15.818 -21.960 38.263 1.00 85.38 423 ASP A C 1
ATOM 3306 O O . ASP A 1 423 ? -16.216 -21.219 39.160 1.00 85.38 423 ASP A O 1
ATOM 3310 N N . GLY A 1 424 ? -14.648 -22.604 38.333 1.00 78.75 424 GLY A N 1
ATOM 3311 C CA . GLY A 1 424 ? -13.758 -22.603 39.498 1.00 78.75 424 GLY A CA 1
ATOM 3312 C C . GLY A 1 424 ? -14.030 -23.729 40.501 1.00 78.75 424 GLY A C 1
ATOM 3313 O O . GLY A 1 424 ? -13.147 -24.031 41.299 1.00 78.75 424 GLY A O 1
ATOM 3314 N N . ASP A 1 425 ? -15.174 -24.409 40.392 1.00 81.12 425 ASP A N 1
ATOM 3315 C CA . ASP A 1 425 ? -15.606 -25.516 41.257 1.00 81.12 425 ASP A CA 1
ATOM 3316 C C . ASP A 1 425 ? -15.473 -26.888 40.558 1.00 81.12 425 ASP A C 1
ATOM 3318 O O . ASP A 1 425 ? -15.998 -27.905 41.014 1.00 81.12 425 ASP A O 1
ATOM 3322 N N . GLY A 1 426 ? -14.742 -26.927 39.438 1.00 80.25 426 GLY A N 1
ATOM 3323 C CA . GLY A 1 426 ? -14.540 -28.121 38.612 1.00 80.25 426 GLY A CA 1
ATOM 3324 C C . GLY A 1 426 ? -15.646 -28.369 37.581 1.00 80.25 426 GLY A C 1
ATOM 3325 O O . GLY A 1 426 ? -15.616 -29.402 36.911 1.00 80.25 426 GLY A O 1
ATOM 3326 N N . GLY A 1 427 ? -16.599 -27.443 37.440 1.00 88.00 427 GLY A N 1
ATOM 3327 C CA . GLY A 1 427 ? -17.620 -27.437 36.400 1.00 88.00 427 GLY A CA 1
ATOM 3328 C C . GLY A 1 427 ? -17.322 -26.442 35.276 1.00 88.00 427 GLY A C 1
ATOM 3329 O O . GLY A 1 427 ? -16.307 -25.740 35.259 1.00 88.00 427 GLY A O 1
ATOM 3330 N N . GLU A 1 428 ? -18.234 -26.384 34.307 1.00 92.38 428 GLU A N 1
ATOM 3331 C CA . GLU A 1 428 ? -18.180 -25.447 33.189 1.00 92.38 428 GLU A CA 1
ATOM 3332 C C . GLU A 1 428 ? -19.525 -24.744 33.018 1.00 92.38 428 GLU A C 1
ATOM 3334 O O . GLU A 1 428 ? -20.594 -25.354 33.100 1.00 92.38 428 GLU A O 1
ATOM 3339 N N . VAL A 1 429 ? -19.475 -23.452 32.704 1.00 93.00 429 VAL A N 1
ATOM 3340 C CA . VAL A 1 429 ? -20.644 -22.645 32.374 1.00 93.00 429 VAL A CA 1
ATOM 3341 C C . VAL A 1 429 ? -20.527 -22.095 30.956 1.00 93.00 429 VAL A C 1
ATOM 3343 O O . VAL A 1 429 ? -19.490 -21.584 30.540 1.00 93.00 429 VAL A O 1
ATOM 3346 N N . ALA A 1 430 ? -21.611 -22.190 30.185 1.00 93.88 430 ALA A N 1
ATOM 3347 C CA . ALA A 1 430 ? -21.653 -21.628 28.842 1.00 93.88 430 ALA A CA 1
ATOM 3348 C C . ALA A 1 430 ? -21.846 -20.103 28.895 1.00 93.88 430 ALA A C 1
ATOM 3350 O O . ALA A 1 430 ? -22.859 -19.614 29.404 1.00 93.88 430 ALA A O 1
ATOM 3351 N N . GLY A 1 431 ? -20.919 -19.358 28.296 1.00 94.00 431 GLY A N 1
ATOM 3352 C CA . GLY A 1 431 ? -20.985 -17.903 28.177 1.00 94.00 431 GLY A CA 1
ATOM 3353 C C . GLY A 1 431 ? -20.766 -17.431 26.744 1.00 94.00 431 GLY A C 1
ATOM 3354 O O . GLY A 1 431 ? -19.984 -18.009 25.992 1.00 94.00 431 GLY A O 1
ATOM 3355 N N . ARG A 1 432 ? -21.464 -16.369 26.341 1.00 94.75 432 ARG A N 1
ATOM 3356 C CA . ARG A 1 432 ? -21.261 -15.702 25.048 1.00 94.75 432 ARG A CA 1
ATOM 3357 C C . ARG A 1 432 ? -20.188 -14.633 25.188 1.00 94.75 432 ARG A C 1
ATOM 3359 O O . ARG A 1 432 ? -20.354 -13.725 25.996 1.00 94.75 432 ARG A O 1
ATOM 3366 N N . LEU A 1 433 ? -19.132 -14.698 24.383 1.00 95.25 433 LEU A N 1
ATOM 3367 C CA . LEU A 1 433 ? -18.088 -13.675 24.367 1.00 95.25 433 LEU A CA 1
ATOM 3368 C C . LEU A 1 433 ? -18.668 -12.360 23.831 1.00 95.25 433 LEU A C 1
ATOM 3370 O O . LEU A 1 433 ? -19.124 -12.311 22.692 1.00 95.25 433 LEU A O 1
ATOM 3374 N N . ILE A 1 434 ? -18.667 -11.296 24.632 1.00 94.31 434 ILE A N 1
ATOM 3375 C CA . ILE A 1 434 ? -19.229 -9.988 24.244 1.00 94.31 434 ILE A CA 1
ATOM 3376 C C . ILE A 1 434 ? -18.164 -8.902 24.062 1.00 94.31 434 ILE A C 1
ATOM 3378 O O . ILE A 1 434 ? -18.435 -7.890 23.420 1.00 94.31 434 ILE A O 1
ATOM 3382 N N . SER A 1 435 ? -16.963 -9.102 24.607 1.00 93.00 435 SER A N 1
ATOM 3383 C CA . SER A 1 435 ? -15.808 -8.214 24.439 1.00 93.00 435 SER A CA 1
ATOM 3384 C C . SER A 1 435 ? -14.523 -8.988 24.705 1.00 93.00 435 SER A C 1
ATOM 3386 O O . SER A 1 435 ? -14.530 -9.896 25.536 1.00 93.00 435 SER A O 1
ATOM 3388 N N . ALA A 1 436 ? -13.433 -8.628 24.032 1.00 92.94 436 ALA A N 1
ATOM 3389 C CA . ALA A 1 436 ? -12.125 -9.210 24.281 1.00 92.94 436 ALA A CA 1
ATOM 3390 C C . ALA A 1 436 ? -10.995 -8.208 24.016 1.00 92.94 436 ALA A C 1
ATOM 3392 O O . ALA A 1 436 ? -11.122 -7.332 23.161 1.00 92.94 436 ALA A O 1
ATOM 3393 N N . THR A 1 437 ? -9.889 -8.365 24.738 1.00 91.69 437 THR A N 1
ATOM 3394 C CA . THR A 1 437 ? -8.622 -7.659 24.504 1.00 91.69 437 THR A CA 1
ATOM 3395 C C . THR A 1 437 ? -7.457 -8.630 24.664 1.00 91.69 437 THR A C 1
ATOM 3397 O O . THR A 1 437 ? -7.604 -9.659 25.324 1.00 91.69 437 THR A O 1
ATOM 3400 N N . VAL A 1 438 ? -6.306 -8.325 24.070 1.00 91.88 438 VAL A N 1
ATOM 3401 C CA . VAL A 1 438 ? -5.097 -9.151 24.188 1.00 91.88 438 VAL A CA 1
ATOM 3402 C C . VAL A 1 438 ? -4.012 -8.383 24.920 1.00 91.88 438 VAL A C 1
ATOM 3404 O O . VAL A 1 438 ? -3.660 -7.272 24.524 1.00 91.88 438 VAL A O 1
ATOM 3407 N N . GLU A 1 439 ? -3.449 -9.020 25.942 1.00 91.56 439 GLU A N 1
ATOM 3408 C CA . GLU A 1 439 ? -2.201 -8.604 26.566 1.00 91.56 439 GLU A CA 1
ATOM 3409 C C . GLU A 1 439 ? -1.038 -9.301 25.851 1.00 91.56 439 GLU A C 1
ATOM 3411 O O . GLU A 1 439 ? -0.871 -10.522 25.929 1.00 91.56 439 GLU A O 1
ATOM 3416 N N . GLN A 1 440 ? -0.268 -8.532 25.080 1.00 89.75 440 GLN A N 1
ATOM 3417 C CA . GLN A 1 440 ? 0.703 -9.090 24.135 1.00 89.75 440 GLN A CA 1
ATOM 3418 C C . GLN A 1 440 ? 1.939 -9.671 24.825 1.00 89.75 440 GLN A C 1
ATOM 3420 O O . GLN A 1 440 ? 2.523 -10.626 24.308 1.00 89.75 440 GLN A O 1
ATOM 3425 N N . GLU A 1 441 ? 2.343 -9.106 25.966 1.00 88.38 441 GLU A N 1
ATOM 3426 C CA . GLU A 1 441 ? 3.532 -9.552 26.703 1.00 88.38 441 GLU A CA 1
ATOM 3427 C C . GLU A 1 441 ? 3.299 -10.915 27.359 1.00 88.38 441 GLU A C 1
ATOM 3429 O O . GLU A 1 441 ? 4.131 -11.815 27.250 1.00 88.38 441 GLU A O 1
ATOM 3434 N N . THR A 1 442 ? 2.131 -11.096 27.979 1.00 91.44 442 THR A N 1
ATOM 3435 C CA . THR A 1 442 ? 1.749 -12.351 28.646 1.00 91.44 442 THR A CA 1
ATOM 3436 C C . THR A 1 442 ? 1.082 -13.355 27.708 1.00 91.44 442 THR A C 1
ATOM 3438 O O . THR A 1 442 ? 0.862 -14.500 28.097 1.00 91.44 442 THR A O 1
ATOM 3441 N N . ARG A 1 443 ? 0.790 -12.954 26.463 1.00 92.50 443 ARG A N 1
ATOM 3442 C CA . ARG A 1 443 ? 0.102 -13.754 25.436 1.00 92.50 443 ARG A CA 1
ATOM 3443 C C . ARG A 1 443 ? -1.269 -14.267 25.892 1.00 92.50 443 ARG A C 1
ATOM 3445 O O . ARG A 1 443 ? -1.657 -15.394 25.585 1.00 92.50 443 ARG A O 1
ATOM 3452 N N . LEU A 1 444 ? -2.009 -13.440 26.627 1.00 94.12 444 LEU A N 1
ATOM 3453 C CA . LEU A 1 444 ? -3.338 -13.773 27.140 1.00 94.12 444 LEU A CA 1
ATOM 3454 C C . LEU A 1 444 ? -4.411 -12.929 26.455 1.00 94.12 444 LEU A C 1
ATOM 3456 O O . LEU A 1 444 ? -4.327 -11.702 26.421 1.00 94.12 444 LEU A O 1
ATOM 3460 N N . ALA A 1 445 ? -5.467 -13.578 25.971 1.00 93.44 445 ALA A N 1
ATOM 3461 C CA . ALA A 1 445 ? -6.716 -12.908 25.642 1.00 93.44 445 ALA A CA 1
ATOM 3462 C C . ALA A 1 445 ? -7.600 -12.832 26.891 1.00 93.44 445 ALA A C 1
ATOM 3464 O O . ALA A 1 445 ? -7.911 -13.855 27.493 1.00 93.44 445 ALA A O 1
ATOM 3465 N N . TYR A 1 446 ? -8.038 -11.633 27.258 1.00 94.44 446 TYR A N 1
ATOM 3466 C CA . TYR A 1 446 ? -9.020 -11.393 28.310 1.00 94.44 446 TYR A CA 1
ATOM 3467 C C . TYR A 1 446 ? -10.390 -11.226 27.664 1.00 94.44 446 TYR A C 1
ATOM 3469 O O . TYR A 1 446 ? -10.605 -10.273 26.914 1.00 94.44 446 TYR A O 1
ATOM 3477 N N . GLY A 1 447 ? -11.312 -12.146 27.943 1.00 94.31 447 GLY A N 1
ATOM 3478 C CA . GLY A 1 447 ? -12.677 -12.121 27.427 1.00 94.31 447 GLY A CA 1
ATOM 3479 C C . GLY A 1 447 ? -13.695 -11.779 28.510 1.00 94.31 447 GLY A C 1
ATOM 3480 O O . GLY A 1 447 ? -13.612 -12.285 29.628 1.00 94.31 447 GLY A O 1
ATOM 3481 N N . ILE A 1 448 ? -14.681 -10.952 28.165 1.00 95.75 448 ILE A N 1
ATOM 3482 C CA . ILE A 1 448 ? -15.891 -10.734 28.963 1.00 95.75 448 ILE A CA 1
ATOM 3483 C C . ILE A 1 448 ? -17.003 -11.584 28.357 1.00 95.75 448 ILE A C 1
ATOM 3485 O O . ILE A 1 448 ? -17.362 -11.399 27.190 1.00 95.75 448 ILE A O 1
ATOM 3489 N N . TYR A 1 449 ? -17.573 -12.476 29.158 1.00 95.88 449 TYR A N 1
ATOM 3490 C CA . TYR A 1 449 ? -18.597 -13.420 28.731 1.00 95.88 449 TYR A CA 1
ATOM 3491 C C . TYR A 1 449 ? -19.913 -13.156 29.451 1.00 95.88 449 TYR A C 1
ATOM 3493 O O . TYR A 1 449 ? -19.940 -13.007 30.669 1.00 95.88 449 TYR A O 1
ATOM 3501 N N . GLU A 1 450 ? -21.007 -13.119 28.700 1.00 95.69 450 GLU A N 1
ATOM 3502 C CA . GLU A 1 450 ? -22.367 -13.031 29.228 1.00 95.69 450 GLU A CA 1
ATOM 3503 C C . GLU A 1 450 ? -22.964 -14.437 29.363 1.00 95.69 450 GLU A C 1
ATOM 3505 O O . GLU A 1 450 ? -23.074 -15.174 28.376 1.00 95.69 450 GLU A O 1
ATOM 3510 N N . LEU A 1 451 ? -23.328 -14.813 30.587 1.00 93.81 451 LEU A N 1
ATOM 3511 C CA . LEU A 1 451 ? -23.954 -16.092 30.913 1.00 93.81 451 LEU A CA 1
ATOM 3512 C C . LEU A 1 451 ? -25.454 -16.075 30.582 1.00 93.81 451 LEU A C 1
ATOM 3514 O O . LEU A 1 451 ? -26.050 -15.028 30.332 1.00 93.81 451 LEU A O 1
ATOM 3518 N N . ALA A 1 452 ? -26.093 -17.247 30.610 1.00 88.62 452 ALA A N 1
ATOM 3519 C CA . ALA A 1 452 ? -27.527 -17.372 30.329 1.00 88.62 452 ALA A CA 1
ATOM 3520 C C . ALA A 1 452 ? -28.424 -16.584 31.307 1.00 88.62 452 ALA A C 1
ATOM 3522 O O . ALA A 1 452 ? -29.515 -16.168 30.925 1.00 88.62 452 ALA A O 1
ATOM 3523 N N . ASP A 1 453 ? -27.960 -16.362 32.538 1.00 89.38 453 ASP A N 1
ATOM 3524 C CA . ASP A 1 453 ? -28.650 -15.582 33.574 1.00 89.38 453 ASP A CA 1
ATOM 3525 C C . ASP A 1 453 ? -28.354 -14.066 33.506 1.00 89.38 453 ASP A C 1
ATOM 3527 O O . ASP A 1 453 ? -28.818 -13.304 34.352 1.00 89.38 453 ASP A O 1
ATOM 3531 N N . GLY A 1 454 ? -27.586 -13.620 32.504 1.00 88.81 454 GLY A N 1
ATOM 3532 C CA . GLY A 1 454 ? -27.207 -12.221 32.297 1.00 88.81 454 GLY A CA 1
ATOM 3533 C C . GLY A 1 454 ? -26.001 -11.750 33.116 1.00 88.81 454 GLY A C 1
ATOM 3534 O O . GLY A 1 454 ? -25.551 -10.615 32.927 1.00 88.81 454 GLY A O 1
ATOM 3535 N N . ARG A 1 455 ? -25.431 -12.587 33.998 1.00 93.00 455 ARG A N 1
ATOM 3536 C CA . ARG A 1 455 ? -24.170 -12.254 34.678 1.00 93.00 455 ARG A CA 1
ATOM 3537 C C . ARG A 1 455 ? -23.029 -12.164 33.671 1.00 93.00 455 ARG A C 1
ATOM 3539 O O . ARG A 1 455 ? -23.006 -12.867 32.661 1.00 93.00 455 ARG A O 1
ATOM 3546 N N . LYS A 1 456 ? -22.057 -11.303 33.973 1.00 95.06 456 LYS A N 1
ATOM 3547 C CA . LYS A 1 456 ? -20.829 -11.153 33.191 1.00 95.06 456 LYS A CA 1
ATOM 3548 C C . LYS A 1 456 ? -19.654 -11.704 33.976 1.00 95.06 456 LYS A C 1
ATOM 3550 O O . LYS A 1 456 ? -19.463 -11.325 3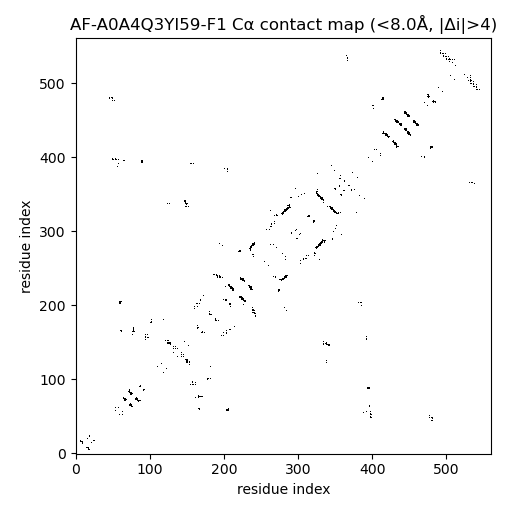5.128 1.00 95.06 456 LYS A O 1
ATOM 3555 N N . VAL A 1 457 ? -18.875 -12.566 33.340 1.00 94.44 457 VAL A N 1
ATOM 3556 C CA . VAL A 1 457 ? -17.650 -13.135 33.907 1.00 94.44 457 VAL A CA 1
ATOM 3557 C C . VAL A 1 457 ? -16.460 -12.773 33.031 1.00 94.44 457 VAL A C 1
ATOM 3559 O O . VAL A 1 457 ? -16.612 -12.544 31.830 1.00 94.44 457 VAL A O 1
ATOM 3562 N N . ILE A 1 458 ? -15.282 -12.698 33.641 1.00 93.88 458 ILE A N 1
ATOM 3563 C CA . ILE A 1 458 ? -14.021 -12.478 32.936 1.00 93.88 458 ILE A CA 1
ATOM 3564 C C . ILE A 1 458 ? -13.254 -13.790 32.969 1.00 93.88 458 ILE A C 1
ATOM 3566 O O . ILE A 1 458 ? -13.081 -14.368 34.038 1.00 93.88 458 ILE A O 1
ATOM 3570 N N . ALA A 1 459 ? -12.790 -14.240 31.810 1.00 93.25 459 ALA A N 1
ATOM 3571 C CA . ALA A 1 459 ? -11.908 -15.393 31.706 1.00 93.25 459 ALA A CA 1
ATOM 3572 C C . ALA A 1 459 ? -10.755 -15.082 30.755 1.00 93.25 459 ALA A C 1
ATOM 3574 O O . ALA A 1 459 ? -10.898 -14.291 29.817 1.00 93.25 459 ALA A O 1
ATOM 3575 N N . THR A 1 460 ? -9.611 -15.703 31.012 1.00 92.94 460 THR A N 1
ATOM 3576 C CA . THR A 1 460 ? -8.424 -15.591 30.171 1.00 92.94 460 THR A CA 1
ATOM 3577 C C . THR A 1 460 ? -8.269 -16.824 29.294 1.00 92.94 460 THR A C 1
ATOM 3579 O O . THR A 1 460 ? -8.620 -17.932 29.690 1.00 92.94 460 THR A O 1
ATOM 3582 N N . ASN A 1 461 ? -7.728 -16.626 28.096 1.00 90.88 461 ASN A N 1
ATOM 3583 C CA . ASN A 1 461 ? -7.370 -17.700 27.182 1.00 90.88 461 ASN A CA 1
ATOM 3584 C C . ASN A 1 461 ? -5.926 -17.494 26.704 1.00 90.88 461 ASN A C 1
ATOM 3586 O O . ASN A 1 461 ? -5.633 -16.422 26.161 1.00 90.88 461 ASN A O 1
ATOM 3590 N N . PRO A 1 462 ? -5.019 -18.468 26.895 1.00 91.00 462 PRO A N 1
ATOM 3591 C CA . PRO A 1 462 ? -3.675 -18.380 26.343 1.00 91.00 462 PRO A CA 1
ATOM 3592 C C . PRO A 1 462 ? -3.727 -18.403 24.817 1.00 91.00 462 PRO A C 1
ATOM 3594 O O . PRO A 1 462 ? -4.501 -19.154 24.225 1.00 91.00 462 PRO A O 1
ATOM 3597 N N . LEU A 1 463 ? -2.905 -17.569 24.189 1.00 89.38 463 LEU A N 1
ATOM 3598 C CA . LEU A 1 463 ? -2.776 -17.493 22.741 1.00 89.38 463 LEU A CA 1
ATOM 3599 C C . LEU A 1 463 ? -1.489 -18.180 22.287 1.00 89.38 463 LEU A C 1
ATOM 3601 O O . LEU A 1 463 ? -0.422 -18.019 22.887 1.00 89.38 463 LEU A O 1
ATOM 3605 N N . SER A 1 464 ? -1.591 -18.927 21.193 1.00 86.62 464 SER A N 1
ATOM 3606 C CA . SER A 1 464 ? -0.436 -19.476 20.486 1.00 86.62 464 SER A CA 1
ATOM 3607 C C . SER A 1 464 ? 0.434 -18.371 19.873 1.00 86.62 464 SER A C 1
ATOM 3609 O O . SER A 1 464 ? 0.028 -17.214 19.744 1.00 86.62 464 SER A O 1
ATOM 3611 N N . GLU A 1 465 ? 1.652 -18.720 19.448 1.00 84.12 465 GLU A N 1
ATOM 3612 C CA . GLU A 1 465 ? 2.544 -17.755 18.784 1.00 84.12 465 GLU A CA 1
ATOM 3613 C C . GLU A 1 465 ? 1.928 -17.197 17.499 1.00 84.12 465 GLU A C 1
ATOM 3615 O O . GLU A 1 465 ? 2.032 -16.002 17.228 1.00 84.12 465 GLU A O 1
ATOM 3620 N N . GLN A 1 466 ? 1.230 -18.052 16.748 1.00 83.88 466 GLN A N 1
ATOM 3621 C CA . GLN A 1 466 ? 0.564 -17.673 15.509 1.00 83.88 466 GLN A CA 1
ATOM 3622 C C . GLN A 1 466 ? -0.632 -16.747 15.761 1.00 83.88 466 GLN A C 1
ATOM 3624 O O . GLN A 1 466 ? -0.818 -15.779 15.031 1.00 83.88 466 GLN A O 1
ATOM 3629 N N . GLU A 1 467 ? -1.415 -17.005 16.808 1.00 88.50 467 GLU A N 1
ATOM 3630 C CA . GLU A 1 467 ? -2.526 -16.136 17.210 1.00 88.50 467 GLU A CA 1
ATOM 3631 C C . GLU A 1 467 ? -2.048 -14.750 17.648 1.00 88.50 467 GLU A C 1
ATOM 3633 O O . GLU A 1 467 ? -2.657 -13.741 17.297 1.00 88.50 467 GLU A O 1
ATOM 3638 N N . ILE A 1 468 ? -0.932 -14.683 18.377 1.00 90.44 468 ILE A N 1
ATOM 3639 C CA . ILE A 1 468 ? -0.325 -13.409 18.767 1.00 90.44 468 ILE A CA 1
ATOM 3640 C C . ILE A 1 468 ? 0.191 -12.644 17.547 1.00 90.44 468 ILE A C 1
ATOM 3642 O O . ILE A 1 468 ? 0.021 -11.428 17.477 1.00 90.44 468 ILE A O 1
ATOM 3646 N N . GLU A 1 469 ? 0.793 -13.331 16.579 1.00 88.44 469 GLU A N 1
ATOM 3647 C CA . GLU A 1 469 ? 1.245 -12.708 15.334 1.00 88.44 469 GLU A CA 1
ATOM 3648 C C . GLU A 1 469 ? 0.067 -12.191 14.493 1.00 88.44 469 GLU A C 1
ATOM 3650 O O . GLU A 1 469 ? 0.085 -11.050 14.025 1.00 88.44 469 GLU A O 1
ATOM 3655 N N . ASP A 1 470 ? -0.999 -12.982 14.372 1.00 89.94 470 ASP A N 1
ATOM 3656 C CA . ASP A 1 470 ? -2.238 -12.579 13.708 1.00 89.94 470 ASP A CA 1
ATOM 3657 C C . ASP A 1 470 ? -2.886 -11.371 14.406 1.00 89.94 470 ASP A C 1
ATOM 3659 O O . ASP A 1 470 ? -3.334 -10.440 13.732 1.00 89.94 470 ASP A O 1
ATOM 3663 N N . TYR A 1 471 ? -2.906 -11.345 15.745 1.00 91.44 471 TYR A N 1
ATOM 3664 C CA . TYR A 1 471 ? -3.406 -10.206 16.515 1.00 91.44 471 TYR A CA 1
ATOM 3665 C C . TYR A 1 471 ? -2.548 -8.956 16.309 1.00 91.44 471 TYR A C 1
ATOM 3667 O O . TYR A 1 471 ? -3.099 -7.881 16.105 1.00 91.44 471 TYR A O 1
ATOM 3675 N N . ARG A 1 472 ? -1.213 -9.071 16.315 1.00 89.69 472 ARG A N 1
ATOM 3676 C CA . ARG A 1 472 ? -0.313 -7.929 16.070 1.00 89.69 472 ARG A CA 1
ATOM 3677 C C . ARG A 1 472 ? -0.553 -7.289 14.709 1.00 89.69 472 ARG A C 1
ATOM 3679 O O . ARG A 1 472 ? -0.515 -6.067 14.603 1.00 89.69 472 ARG A O 1
ATOM 3686 N N . ARG A 1 473 ? -0.816 -8.102 13.683 1.00 88.19 473 ARG A N 1
ATOM 3687 C CA . ARG A 1 473 ? -1.075 -7.618 12.318 1.00 88.19 473 ARG A CA 1
ATOM 3688 C C . ARG A 1 473 ? -2.494 -7.090 12.130 1.00 88.19 473 ARG A C 1
ATOM 3690 O O . ARG A 1 473 ? -2.694 -6.097 11.433 1.00 88.19 473 ARG A O 1
ATOM 3697 N N . TYR A 1 474 ? -3.484 -7.741 12.739 1.00 90.69 474 TYR A N 1
ATOM 3698 C CA . TYR A 1 474 ? -4.906 -7.467 12.507 1.00 90.69 474 TYR A CA 1
ATOM 3699 C C . TYR A 1 474 ? -5.694 -7.230 13.809 1.00 90.69 474 TYR A C 1
ATOM 3701 O O . TYR A 1 474 ? -6.762 -7.830 13.989 1.00 90.69 474 TYR A O 1
ATOM 3709 N N . PRO A 1 475 ? -5.243 -6.342 14.716 1.00 91.38 475 PRO A N 1
ATOM 3710 C CA . PRO A 1 475 ? -5.793 -6.258 16.071 1.00 91.38 475 PRO A CA 1
ATOM 3711 C C . PRO A 1 475 ? -7.274 -5.858 16.071 1.00 91.38 475 PRO A C 1
ATOM 3713 O O . PRO A 1 475 ? -8.077 -6.427 16.810 1.00 91.38 475 PRO A O 1
ATOM 3716 N N . ALA A 1 476 ? -7.669 -4.958 15.165 1.00 91.38 476 ALA A N 1
ATOM 3717 C CA . ALA A 1 476 ? -9.039 -4.462 15.054 1.00 91.38 476 ALA A CA 1
ATOM 3718 C C . ALA A 1 476 ? -10.043 -5.503 14.538 1.00 91.38 476 ALA A C 1
ATOM 3720 O O . ALA A 1 476 ? -11.242 -5.307 14.688 1.00 91.38 476 ALA A O 1
ATOM 3721 N N . THR A 1 477 ? -9.595 -6.598 13.914 1.00 92.81 477 THR A N 1
ATOM 3722 C CA . THR A 1 477 ? -10.495 -7.614 13.330 1.00 92.81 477 THR A CA 1
ATOM 3723 C C . THR A 1 477 ? -10.228 -9.026 13.840 1.00 92.81 477 THR A C 1
ATOM 3725 O O . THR A 1 477 ? -10.905 -9.962 13.408 1.00 92.81 477 THR A O 1
ATOM 3728 N N . TYR A 1 478 ? -9.257 -9.208 14.737 1.00 93.06 478 TYR A N 1
ATOM 3729 C CA . TYR A 1 478 ? -8.815 -10.514 15.223 1.00 93.06 478 TYR A CA 1
ATOM 3730 C C . TYR A 1 478 ? -9.978 -11.356 15.771 1.00 93.06 478 TYR A C 1
ATOM 3732 O O . TYR A 1 478 ? -10.189 -12.484 15.332 1.00 93.06 478 TYR A O 1
ATOM 3740 N N . PHE A 1 479 ? -10.824 -10.759 16.617 1.00 93.06 479 PHE A N 1
ATOM 3741 C CA . PHE A 1 479 ? -11.965 -11.429 17.256 1.00 93.06 479 PHE A CA 1
ATOM 3742 C C . PHE A 1 479 ? -13.203 -11.599 16.354 1.00 93.06 479 PHE A C 1
ATOM 3744 O O . PHE A 1 479 ? -14.323 -11.762 16.843 1.00 93.06 479 PHE A O 1
ATOM 3751 N N . GLY A 1 480 ? -13.034 -11.530 15.032 1.00 90.88 480 GLY A N 1
ATOM 3752 C CA . GLY A 1 480 ? -14.096 -11.761 14.048 1.00 90.88 480 GLY A CA 1
ATOM 3753 C C . GLY A 1 480 ? -15.106 -10.621 13.889 1.00 90.88 480 GLY A C 1
ATOM 3754 O O . GLY A 1 480 ? -15.953 -10.704 13.011 1.00 90.88 480 GLY A O 1
ATOM 3755 N N . VAL A 1 481 ? -15.005 -9.552 14.676 1.00 92.50 481 VAL A N 1
ATOM 3756 C CA . VAL A 1 481 ? -15.781 -8.310 14.536 1.00 92.50 481 VAL A CA 1
ATOM 3757 C C . VAL A 1 481 ? -14.831 -7.118 14.604 1.00 92.50 481 VAL A C 1
ATOM 3759 O O . VAL A 1 481 ? -13.711 -7.262 15.095 1.00 92.50 481 VAL A O 1
ATOM 3762 N N . LEU A 1 482 ? -15.266 -5.951 14.122 1.00 89.88 482 LEU A N 1
ATOM 3763 C CA . LEU A 1 482 ? -14.471 -4.732 14.223 1.00 89.88 482 LEU A CA 1
ATOM 3764 C C . LEU A 1 482 ? -14.468 -4.238 15.676 1.00 89.88 482 LEU A C 1
ATOM 3766 O O . LEU A 1 482 ? -15.528 -3.993 16.258 1.00 89.88 482 LEU A O 1
ATOM 3770 N N . VAL A 1 483 ? -13.281 -4.103 16.253 1.00 87.44 483 VAL A N 1
ATOM 3771 C CA . VAL A 1 483 ? -13.053 -3.595 17.608 1.00 87.44 483 VAL A CA 1
ATOM 3772 C C . VAL A 1 483 ? -12.168 -2.359 17.522 1.00 87.44 483 VAL A C 1
ATOM 3774 O O . VAL A 1 483 ? -11.205 -2.334 16.758 1.00 87.44 483 VAL A O 1
ATOM 3777 N N . ASN A 1 484 ? -12.480 -1.331 18.311 1.00 75.19 484 ASN A N 1
ATOM 3778 C CA . ASN A 1 484 ? -11.636 -0.143 18.381 1.00 75.19 484 ASN A CA 1
ATOM 3779 C C . ASN A 1 484 ? -10.324 -0.490 19.085 1.00 75.19 484 ASN A C 1
ATOM 3781 O O . ASN A 1 484 ? -10.320 -0.844 20.264 1.00 75.19 484 ASN A O 1
ATOM 3785 N N . THR A 1 485 ? -9.216 -0.352 18.371 1.00 68.44 485 THR A N 1
ATOM 3786 C CA . THR A 1 485 ? -7.874 -0.490 18.930 1.00 68.44 485 THR A CA 1
ATOM 3787 C C . THR A 1 485 ? -7.372 0.872 19.382 1.00 68.44 485 THR A C 1
ATOM 3789 O O . THR A 1 485 ? -7.495 1.861 18.661 1.00 68.44 485 THR A O 1
ATOM 3792 N N . VAL A 1 486 ? -6.811 0.942 20.590 1.00 62.19 486 VAL A N 1
ATOM 3793 C CA . VAL A 1 486 ? -6.178 2.170 21.079 1.00 62.19 486 VAL A CA 1
ATOM 3794 C C . VAL A 1 486 ? -4.788 2.259 20.459 1.00 62.19 486 VAL A C 1
ATOM 3796 O O . VAL A 1 486 ? -3.856 1.605 20.922 1.00 62.19 486 VAL A O 1
ATOM 3799 N N . GLU A 1 487 ? -4.642 3.054 19.403 1.00 63.66 487 GLU A N 1
ATOM 3800 C CA . GLU A 1 487 ? -3.321 3.441 18.909 1.00 63.66 487 GLU A CA 1
ATOM 3801 C C . GLU A 1 487 ? -2.740 4.556 19.784 1.00 63.66 487 GLU A C 1
ATOM 3803 O O . GLU A 1 487 ? -3.438 5.486 20.200 1.00 63.66 487 GLU A O 1
ATOM 3808 N N . LYS A 1 488 ? -1.444 4.462 20.095 1.00 69.19 488 LYS A N 1
ATOM 3809 C CA . LYS A 1 488 ? -0.743 5.516 20.831 1.00 69.19 488 LYS A CA 1
ATOM 3810 C C . LYS A 1 488 ? -0.473 6.683 19.881 1.00 69.19 488 LYS A C 1
ATOM 3812 O O . LYS A 1 488 ? 0.220 6.522 18.886 1.00 69.19 488 LYS A O 1
ATOM 3817 N N . ALA A 1 489 ? -0.978 7.866 20.223 1.00 76.62 489 ALA A N 1
ATOM 3818 C CA . ALA A 1 489 ? -0.655 9.101 19.517 1.00 76.62 489 ALA A CA 1
ATOM 3819 C C . ALA A 1 489 ? 0.686 9.668 20.018 1.00 76.62 489 ALA A C 1
ATOM 3821 O O . ALA A 1 489 ? 0.796 10.114 21.165 1.00 76.62 489 ALA A O 1
ATOM 3822 N N . HIS A 1 490 ? 1.710 9.649 19.167 1.00 78.19 490 HIS A N 1
ATOM 3823 C CA . HIS A 1 490 ? 3.070 10.062 19.508 1.00 78.19 490 HIS A CA 1
ATOM 3824 C C . HIS A 1 490 ? 3.346 11.515 19.124 1.00 78.19 490 HIS A C 1
ATOM 3826 O O . HIS A 1 490 ? 3.924 12.264 19.917 1.00 78.19 490 HIS A O 1
ATOM 3832 N N . THR A 1 491 ? 2.930 11.928 17.927 1.00 85.69 491 THR A N 1
ATOM 3833 C CA . THR A 1 491 ? 3.158 13.289 17.423 1.00 85.69 491 THR A CA 1
ATOM 3834 C C . THR A 1 491 ? 2.031 14.245 17.811 1.00 85.69 491 THR A C 1
ATOM 3836 O O . THR A 1 491 ? 0.920 13.831 18.139 1.00 85.69 491 THR A O 1
ATOM 3839 N N . PHE A 1 492 ? 2.298 15.554 17.762 1.00 88.81 492 PHE A N 1
ATOM 3840 C CA . PHE A 1 492 ? 1.265 16.572 17.980 1.00 88.81 492 PHE A CA 1
ATOM 3841 C C . PHE A 1 492 ? 0.076 16.396 17.023 1.00 88.81 492 PHE A C 1
ATOM 3843 O O . PHE A 1 492 ? -1.072 16.412 17.457 1.00 88.81 492 PHE A O 1
ATOM 3850 N N . VAL A 1 493 ? 0.355 16.151 15.738 1.00 89.81 493 VAL A N 1
ATOM 3851 C CA . VAL A 1 493 ? -0.682 15.931 14.722 1.00 89.81 493 VAL A CA 1
ATOM 3852 C C . VAL A 1 493 ? -1.477 14.657 15.008 1.00 89.81 493 VAL A C 1
ATOM 3854 O O . VAL A 1 493 ? -2.696 14.705 14.949 1.00 89.81 493 VAL A O 1
ATOM 3857 N N . GLU A 1 494 ? -0.831 13.554 15.401 1.00 89.06 494 GLU A N 1
ATOM 3858 C CA . GLU A 1 494 ? -1.536 12.317 15.786 1.00 89.06 494 GLU A CA 1
ATOM 3859 C C . GLU A 1 494 ? -2.447 12.521 17.006 1.00 89.06 494 GLU A C 1
ATOM 3861 O O . GLU A 1 494 ? -3.547 11.973 17.063 1.00 89.06 494 GLU A O 1
ATOM 3866 N N . LYS A 1 495 ? -2.024 13.335 17.983 1.00 91.00 495 LYS A N 1
ATOM 3867 C CA . LYS A 1 495 ? -2.869 13.687 19.136 1.00 91.00 495 LYS A CA 1
ATOM 3868 C C . LYS A 1 495 ? -4.077 14.506 18.694 1.00 91.00 495 LYS A C 1
ATOM 3870 O O . LYS A 1 495 ? -5.193 14.217 19.123 1.00 91.00 495 LYS A O 1
ATOM 3875 N N . CYS A 1 496 ? -3.871 15.492 17.821 1.00 93.62 496 CYS A N 1
ATOM 3876 C CA . CYS A 1 496 ? -4.965 16.252 17.223 1.00 93.62 496 CYS A CA 1
ATOM 3877 C C . CYS A 1 496 ? -5.914 15.347 16.424 1.00 93.62 496 CYS A C 1
ATOM 3879 O O . CYS A 1 496 ? -7.121 15.484 16.582 1.00 93.62 496 CYS A O 1
ATOM 3881 N N . ASP A 1 497 ? -5.395 14.397 15.639 1.00 91.12 497 ASP A N 1
ATOM 3882 C CA . ASP A 1 497 ? -6.182 13.426 14.868 1.00 91.12 497 ASP A CA 1
ATOM 3883 C C . ASP A 1 497 ? -7.061 12.568 15.787 1.00 91.12 497 ASP A C 1
ATOM 3885 O O . ASP A 1 497 ? -8.271 12.455 15.575 1.00 91.12 497 ASP A O 1
ATOM 3889 N N . PHE A 1 498 ? -6.480 12.021 16.859 1.00 90.19 498 PHE A N 1
ATOM 3890 C CA . PHE A 1 498 ? -7.200 11.243 17.868 1.00 90.19 498 PHE A CA 1
ATOM 3891 C C . PHE A 1 498 ? -8.342 12.044 18.516 1.00 90.19 498 PHE A C 1
ATOM 3893 O O . PHE A 1 498 ? -9.487 11.582 18.602 1.00 90.19 498 PHE A O 1
ATOM 3900 N N . LEU A 1 499 ? -8.047 13.271 18.948 1.00 93.19 499 LEU A N 1
ATOM 3901 C CA . LEU A 1 499 ? -9.025 14.154 19.579 1.00 93.19 499 LEU A CA 1
ATOM 3902 C C . LEU A 1 499 ? -10.107 14.585 18.588 1.00 93.19 499 LEU A C 1
ATOM 3904 O O . LEU A 1 499 ? -11.291 14.546 18.916 1.00 93.19 499 LEU A O 1
ATOM 3908 N N . PHE A 1 500 ? -9.730 14.932 17.361 1.00 93.88 500 PHE A N 1
ATOM 3909 C CA . PHE A 1 500 ? -10.672 15.359 16.336 1.00 93.88 500 PHE A CA 1
ATOM 3910 C C . PHE A 1 500 ? -11.613 14.223 15.944 1.00 93.88 500 PHE A C 1
ATOM 3912 O O . PHE A 1 500 ? -12.822 14.431 15.914 1.00 93.88 500 PHE A O 1
ATOM 3919 N N . ASN A 1 501 ? -11.108 12.998 15.779 1.00 89.56 501 ASN A N 1
ATOM 3920 C CA . ASN A 1 501 ? -11.950 11.821 15.551 1.00 89.56 501 ASN A CA 1
ATOM 3921 C C . ASN A 1 501 ? -12.977 11.600 16.672 1.00 89.56 501 ASN A C 1
ATOM 3923 O O . ASN A 1 501 ? -14.098 11.172 16.402 1.00 89.56 501 ASN A O 1
ATOM 3927 N N . THR A 1 502 ? -12.621 11.950 17.909 1.00 89.31 502 THR A N 1
ATOM 3928 C CA . THR A 1 502 ? -13.495 11.828 19.083 1.00 89.31 502 THR A CA 1
ATOM 3929 C C . THR A 1 502 ? -14.521 12.964 19.176 1.00 89.31 502 THR A C 1
ATOM 3931 O O . THR A 1 502 ? -15.687 12.730 19.498 1.00 89.31 502 THR A O 1
ATOM 3934 N N . TYR A 1 503 ? -14.108 14.206 18.908 1.00 93.75 503 TYR A N 1
ATOM 3935 C CA . TYR A 1 503 ? -14.888 15.401 19.241 1.00 93.75 503 TYR A CA 1
ATOM 3936 C C . TYR A 1 503 ? -15.487 16.145 18.043 1.00 93.75 503 TYR A C 1
ATOM 3938 O O . TYR A 1 503 ? -16.349 16.995 18.272 1.00 93.75 503 TYR A O 1
ATOM 3946 N N . GLN A 1 504 ? -15.129 15.822 16.793 1.00 94.12 504 GLN A N 1
ATOM 3947 C CA . GLN A 1 504 ? -15.580 16.557 15.595 1.00 94.12 504 GLN A CA 1
ATOM 3948 C C . GLN A 1 504 ? -17.105 16.642 15.438 1.00 94.12 504 GLN A C 1
ATOM 3950 O O . GLN A 1 504 ? -17.605 17.583 14.829 1.00 94.12 504 GLN A O 1
ATOM 3955 N N . HIS A 1 505 ? -17.856 15.695 16.006 1.00 95.25 505 HIS A N 1
ATOM 3956 C CA . HIS A 1 505 ? -19.323 15.672 15.962 1.00 95.25 505 HIS A CA 1
ATOM 3957 C C . HIS A 1 505 ? -19.989 16.206 17.242 1.00 95.25 505 HIS A C 1
ATOM 3959 O O . HIS A 1 505 ? -21.209 16.128 17.385 1.00 95.25 505 HIS A O 1
ATOM 3965 N N . SER A 1 506 ? -19.217 16.743 18.193 1.00 95.88 506 SER A N 1
ATOM 3966 C CA . SER A 1 506 ? -19.781 17.414 19.369 1.00 95.88 506 SER A CA 1
ATOM 3967 C C . SER A 1 506 ? -20.511 18.690 18.955 1.00 95.88 506 SER A C 1
ATOM 3969 O O . SER A 1 506 ? -20.035 19.433 18.097 1.00 95.88 506 SER A O 1
ATOM 3971 N N . THR A 1 507 ? -21.654 18.971 19.584 1.00 97.44 507 THR A N 1
ATOM 3972 C CA . THR A 1 507 ? -22.409 20.200 19.312 1.00 97.44 507 THR A CA 1
ATOM 3973 C C . THR A 1 507 ? -21.593 21.438 19.661 1.00 97.44 507 THR A C 1
ATOM 3975 O O . THR A 1 507 ? -20.709 21.409 20.524 1.00 97.44 507 THR A O 1
ATOM 3978 N N . ARG A 1 508 ? -21.912 22.552 19.002 1.00 97.12 508 ARG A N 1
ATOM 3979 C CA . ARG A 1 508 ? -21.236 23.830 19.220 1.00 97.12 508 ARG A CA 1
ATOM 3980 C C . ARG A 1 508 ? -21.336 24.285 20.676 1.00 97.12 508 ARG A C 1
ATOM 3982 O O . ARG A 1 508 ? -20.343 24.698 21.261 1.00 97.12 508 ARG A O 1
ATOM 3989 N N . GLU A 1 509 ? -22.509 24.135 21.281 1.00 96.38 509 GLU A N 1
ATOM 3990 C CA . GLU A 1 509 ? -22.777 24.478 22.681 1.00 96.38 509 GLU A CA 1
ATOM 3991 C C . GLU A 1 509 ? -21.907 23.649 23.631 1.00 96.38 509 GLU A C 1
ATOM 3993 O O . GLU A 1 509 ? -21.398 24.169 24.621 1.00 96.38 509 GLU A O 1
ATOM 3998 N N . LYS A 1 510 ? -21.690 22.367 23.312 1.00 96.50 510 LYS A N 1
ATOM 3999 C CA . LYS A 1 510 ? -20.864 21.466 24.120 1.00 96.50 510 LYS A CA 1
ATOM 4000 C C . LYS A 1 510 ? -19.387 21.841 24.032 1.00 96.50 510 LYS A C 1
ATOM 4002 O O . LYS A 1 510 ? -18.716 21.892 25.057 1.00 96.50 510 LYS A O 1
ATOM 4007 N N . LEU A 1 511 ? -18.901 22.157 22.831 1.00 96.94 511 LEU A N 1
ATOM 4008 C CA . LEU A 1 511 ? -17.535 22.636 22.614 1.00 96.94 511 LEU A CA 1
ATOM 4009 C C . LEU A 1 511 ? -17.285 23.987 23.308 1.00 96.94 511 LEU A C 1
ATOM 4011 O O . LEU A 1 511 ? -16.263 24.144 23.971 1.00 96.94 511 LEU A O 1
ATOM 4015 N N . LEU A 1 512 ? -18.230 24.934 23.236 1.00 97.00 512 LEU A N 1
ATOM 4016 C CA . LEU A 1 512 ? -18.153 26.194 23.990 1.00 97.00 512 LEU A CA 1
ATOM 4017 C C . LEU A 1 512 ? -18.174 25.953 25.503 1.00 97.00 512 LEU A C 1
ATOM 4019 O O . LEU A 1 512 ? -17.444 26.617 26.230 1.00 97.00 512 LEU A O 1
ATOM 4023 N N . GLY A 1 513 ? -18.965 24.984 25.974 1.00 95.75 513 GLY A N 1
ATOM 4024 C CA . GLY A 1 513 ? -18.963 24.557 27.372 1.00 95.75 513 GLY A CA 1
ATOM 4025 C C . GLY A 1 513 ? -17.603 24.013 27.817 1.00 95.75 513 GLY A C 1
ATOM 4026 O O . GLY A 1 513 ? -17.112 24.385 28.880 1.00 95.75 513 GLY A O 1
ATOM 4027 N N . PHE A 1 514 ? -16.947 23.199 26.986 1.00 95.00 514 PHE A N 1
ATOM 4028 C CA . PHE A 1 514 ? -15.585 22.724 27.254 1.00 95.00 514 PHE A CA 1
ATOM 4029 C C . PHE A 1 514 ? -14.545 23.852 27.265 1.00 95.00 514 PHE A C 1
ATOM 4031 O O . PHE A 1 514 ? -13.546 23.764 27.974 1.00 95.00 514 PHE A O 1
ATOM 4038 N N . LEU A 1 515 ? -14.791 24.921 26.506 1.00 94.44 515 LEU A N 1
ATOM 4039 C CA . LEU A 1 515 ? -13.925 26.094 26.394 1.00 94.44 515 LEU A CA 1
ATOM 4040 C C . LEU A 1 515 ? -14.377 27.268 27.279 1.00 94.44 515 LEU A C 1
ATOM 4042 O O . LEU A 1 515 ? -13.883 28.377 27.102 1.00 94.44 515 LEU A O 1
ATOM 4046 N N . ALA A 1 516 ? -15.274 27.057 28.248 1.00 93.12 516 ALA A N 1
ATOM 4047 C CA . ALA A 1 516 ? -15.895 28.144 29.015 1.00 93.12 516 ALA A CA 1
ATOM 4048 C C . ALA A 1 516 ? -14.895 29.029 29.785 1.00 93.12 516 ALA A C 1
ATOM 4050 O O . ALA A 1 516 ? -15.166 30.204 30.011 1.00 93.12 516 ALA A O 1
ATOM 4051 N N . ASN A 1 517 ? -13.732 28.482 30.151 1.00 91.69 517 ASN A N 1
ATOM 4052 C CA . ASN A 1 517 ? -12.672 29.203 30.866 1.00 91.69 517 ASN A CA 1
ATOM 4053 C C . ASN A 1 517 ? -11.602 29.802 29.931 1.00 91.69 517 ASN A C 1
ATOM 4055 O O . ASN A 1 517 ? -10.560 30.257 30.399 1.00 91.69 517 ASN A O 1
ATOM 4059 N N . ALA A 1 518 ? -11.809 29.761 28.611 1.00 91.62 518 ALA A N 1
ATOM 4060 C CA . ALA A 1 518 ? -10.884 30.339 27.647 1.00 91.62 518 ALA A CA 1
ATOM 4061 C C . ALA A 1 518 ? -10.883 31.874 27.730 1.00 91.62 518 ALA A C 1
ATOM 4063 O O . ALA A 1 518 ? -11.940 32.505 27.721 1.00 91.62 518 ALA A O 1
ATOM 4064 N N . SER A 1 519 ? -9.696 32.486 27.747 1.00 92.38 519 SER A N 1
ATOM 4065 C CA . SER A 1 519 ? -9.541 33.949 27.792 1.00 92.38 519 SER A CA 1
ATOM 4066 C C . SER A 1 519 ? -10.124 34.663 26.569 1.00 92.38 519 SER A C 1
ATOM 4068 O O . SER A 1 519 ? -10.470 35.837 26.644 1.00 92.38 519 SER A O 1
ATOM 4070 N N . ASP A 1 520 ? -10.260 33.953 25.451 1.00 95.06 520 ASP A N 1
ATOM 4071 C CA . ASP A 1 520 ? -10.772 34.441 24.175 1.00 95.06 520 ASP A CA 1
ATOM 4072 C C . ASP A 1 520 ? -12.187 33.923 23.850 1.00 95.06 520 ASP A C 1
ATOM 4074 O O . ASP A 1 520 ? -12.571 33.850 22.682 1.00 95.06 520 ASP A O 1
ATOM 4078 N N . LEU A 1 521 ? -12.982 33.568 24.870 1.00 93.94 521 LEU A N 1
ATOM 4079 C CA . LEU A 1 521 ? -14.318 32.979 24.701 1.00 93.94 521 LEU A CA 1
ATOM 4080 C C . LEU A 1 521 ? -15.244 33.787 23.777 1.00 93.94 521 LEU A C 1
ATOM 4082 O O . LEU A 1 521 ? -15.972 33.191 22.985 1.00 93.94 521 LEU A O 1
ATOM 4086 N N . GLU A 1 522 ? -15.215 35.121 23.838 1.00 94.06 522 GLU A N 1
ATOM 4087 C CA . GLU A 1 522 ? -16.049 35.957 22.960 1.00 94.06 522 GLU A CA 1
ATOM 4088 C C . GLU A 1 522 ? -15.685 35.794 21.479 1.00 94.06 522 GLU A C 1
ATOM 4090 O O . GLU A 1 522 ? -16.575 35.764 20.634 1.00 94.06 522 GLU A O 1
ATOM 4095 N N . ASN A 1 523 ? -14.403 35.593 21.156 1.00 94.44 523 ASN A N 1
ATOM 4096 C CA . ASN A 1 523 ? -13.990 35.277 19.791 1.00 94.44 523 ASN A CA 1
ATOM 4097 C C . ASN A 1 523 ? -14.453 33.867 19.392 1.00 94.44 523 ASN A C 1
ATOM 4099 O O . ASN A 1 523 ? -15.042 33.682 18.331 1.00 94.44 523 ASN A O 1
ATOM 4103 N N . LEU A 1 524 ? -14.282 32.875 20.273 1.00 94.94 524 LEU A N 1
ATOM 4104 C CA . LEU A 1 524 ? -14.730 31.496 20.030 1.00 94.94 524 LEU A CA 1
ATOM 4105 C C . LEU A 1 524 ? -16.244 31.399 19.775 1.00 94.94 524 LEU A C 1
ATOM 4107 O O . LEU A 1 524 ? -16.694 30.562 18.993 1.00 94.94 524 LEU A O 1
ATOM 4111 N N . ARG A 1 525 ? -17.039 32.288 20.384 1.00 95.62 525 ARG A N 1
ATOM 4112 C CA . ARG A 1 525 ? -18.484 32.421 20.138 1.00 95.62 525 ARG A CA 1
ATOM 4113 C C . ARG A 1 525 ? -18.842 32.957 18.754 1.00 95.62 525 ARG A C 1
ATOM 4115 O O . ARG A 1 525 ? -20.027 32.932 18.423 1.00 95.62 525 ARG A O 1
ATOM 4122 N N . THR A 1 526 ? -17.887 33.408 17.949 1.00 96.44 526 THR A N 1
ATOM 4123 C CA . THR A 1 526 ? -18.135 33.803 16.552 1.00 96.44 526 THR A CA 1
ATOM 4124 C C . THR A 1 526 ? -17.927 32.654 15.569 1.00 96.44 526 THR A C 1
ATOM 4126 O O . THR A 1 526 ? -18.467 32.693 14.470 1.00 96.44 526 THR A O 1
ATOM 4129 N N . LEU A 1 527 ? -17.212 31.604 15.982 1.00 95.75 527 LEU A N 1
ATOM 4130 C CA . LEU A 1 527 ? -16.787 30.526 15.095 1.00 95.75 527 LEU A CA 1
ATOM 4131 C C . LEU A 1 527 ? -17.893 29.508 14.826 1.00 95.75 527 LEU A C 1
ATOM 4133 O O . LEU A 1 527 ? -18.772 29.254 15.672 1.00 95.75 527 LEU A O 1
ATOM 4137 N N . GLU A 1 528 ? -17.806 28.882 13.655 1.00 96.50 528 GLU A N 1
ATOM 4138 C CA . GLU A 1 528 ? -18.650 27.749 13.298 1.00 96.50 528 GLU A CA 1
ATOM 4139 C C . GLU A 1 528 ? -18.235 26.479 14.054 1.00 96.50 528 GLU A C 1
ATOM 4141 O O . GLU A 1 528 ? -17.139 26.366 14.608 1.00 96.50 528 GLU A O 1
ATOM 4146 N N . GLN A 1 529 ? -19.126 25.483 14.089 1.00 96.38 529 GLN A N 1
ATOM 4147 C CA . GLN A 1 529 ? -18.914 24.259 14.868 1.00 96.38 529 GLN A CA 1
ATOM 4148 C C . GLN A 1 529 ? -17.613 23.534 14.488 1.00 96.38 529 GLN A C 1
ATOM 4150 O O . GLN A 1 529 ? -16.882 23.102 15.380 1.00 96.38 529 GLN A O 1
ATOM 4155 N N . ARG A 1 530 ? -17.306 23.421 13.188 1.00 95.38 530 ARG A N 1
ATOM 4156 C CA . ARG A 1 530 ? -16.116 22.705 12.709 1.00 95.38 530 ARG A CA 1
ATOM 4157 C C . ARG A 1 530 ? -14.829 23.401 13.146 1.00 95.38 530 ARG A C 1
ATOM 4159 O O . ARG A 1 530 ? -13.926 22.741 13.648 1.00 95.38 530 ARG A O 1
ATOM 4166 N N . GLU A 1 531 ? -14.757 24.719 12.992 1.00 95.38 531 GLU A N 1
ATOM 4167 C CA . GLU A 1 531 ? -13.601 25.524 13.410 1.00 95.38 531 GLU A CA 1
ATOM 4168 C C . GLU A 1 531 ? -13.397 25.449 14.923 1.00 95.38 531 GLU A C 1
ATOM 4170 O O . GLU A 1 531 ? -12.281 25.241 15.401 1.00 95.38 531 GLU A O 1
ATOM 4175 N N . LEU A 1 532 ? -14.493 25.522 15.681 1.00 96.56 532 LEU A N 1
ATOM 4176 C CA . LEU A 1 532 ? -14.461 25.385 17.129 1.00 96.56 532 LEU A CA 1
ATOM 4177 C C . LEU A 1 532 ? -13.958 23.998 17.561 1.00 96.56 532 LEU A C 1
ATOM 4179 O O . LEU A 1 532 ? -13.172 23.898 18.503 1.00 96.56 532 LEU A O 1
ATOM 4183 N N . ALA A 1 533 ? -14.362 22.933 16.861 1.00 96.69 533 ALA A N 1
ATOM 4184 C CA . ALA A 1 533 ? -13.877 21.579 17.119 1.00 96.69 533 ALA A CA 1
ATOM 4185 C C . ALA A 1 533 ? -12.371 21.448 16.843 1.00 96.69 533 ALA A C 1
ATOM 4187 O O . ALA A 1 533 ? -11.659 20.839 17.642 1.00 96.69 533 ALA A O 1
ATOM 4188 N N . ILE A 1 534 ? -11.877 22.045 15.753 1.00 96.50 534 ILE A N 1
ATOM 4189 C CA . ILE A 1 534 ? -10.446 22.072 15.411 1.00 96.50 534 ILE A CA 1
ATOM 4190 C C . ILE A 1 534 ? -9.652 22.761 16.524 1.00 96.50 534 ILE A C 1
ATOM 4192 O O . ILE A 1 534 ? -8.724 22.162 17.065 1.00 96.50 534 ILE A O 1
ATOM 4196 N N . ILE A 1 535 ? -10.055 23.974 16.916 1.00 95.62 535 ILE A N 1
ATOM 4197 C CA . ILE A 1 535 ? -9.375 24.749 17.965 1.00 95.62 535 ILE A CA 1
ATOM 4198 C C . ILE A 1 535 ? -9.409 24.014 19.304 1.00 95.62 535 ILE A C 1
ATOM 4200 O O . ILE A 1 535 ? -8.405 23.975 20.015 1.00 95.62 535 ILE A O 1
ATOM 4204 N N . PHE A 1 536 ? -10.548 23.414 19.659 1.00 96.12 536 PHE A N 1
ATOM 4205 C CA . PHE A 1 536 ? -10.671 22.623 20.879 1.00 96.12 536 PHE A CA 1
ATOM 4206 C C . PHE A 1 536 ? -9.656 21.472 20.911 1.00 96.12 536 PHE A C 1
ATOM 4208 O O . PHE A 1 536 ? -8.910 21.331 21.883 1.00 96.12 536 PHE A O 1
ATOM 4215 N N . CYS A 1 537 ? -9.583 20.689 19.832 1.00 95.81 537 CYS A N 1
ATOM 4216 C CA . CYS A 1 537 ? -8.664 19.556 19.730 1.00 95.81 537 CYS A CA 1
ATOM 4217 C C . CYS A 1 537 ? -7.201 20.009 19.752 1.00 95.81 537 CYS A C 1
ATOM 4219 O O . CYS A 1 537 ? -6.376 19.393 20.421 1.00 95.81 537 CYS A O 1
ATOM 4221 N N . GLU A 1 538 ? -6.886 21.120 19.089 1.00 95.00 538 GLU A N 1
ATOM 4222 C CA . GLU A 1 538 ? -5.544 21.699 19.073 1.00 95.00 538 GLU A CA 1
ATOM 4223 C C . GLU A 1 538 ? -5.098 22.166 20.469 1.00 95.00 538 GLU A C 1
ATOM 4225 O O . GLU A 1 538 ? -3.974 21.895 20.900 1.00 95.00 538 GLU A O 1
ATOM 4230 N N . ARG A 1 539 ? -5.991 22.806 21.236 1.00 94.75 539 ARG A N 1
ATOM 4231 C CA . ARG A 1 539 ? -5.720 23.204 22.631 1.00 94.75 539 ARG A CA 1
ATOM 4232 C C . ARG A 1 539 ? -5.515 21.997 23.542 1.00 94.75 539 ARG A C 1
ATOM 4234 O O . ARG A 1 539 ? -4.586 21.992 24.348 1.00 94.75 539 ARG A O 1
ATOM 4241 N N . MET A 1 540 ? -6.340 20.963 23.394 1.00 94.00 540 MET A N 1
ATOM 4242 C CA . MET A 1 540 ? -6.191 19.720 24.152 1.00 94.00 540 MET A CA 1
ATOM 4243 C C . MET A 1 540 ? -4.872 19.007 23.835 1.00 94.00 540 MET A C 1
ATOM 4245 O O . MET A 1 540 ? -4.157 18.616 24.759 1.00 94.00 540 MET A O 1
ATOM 4249 N N . ALA A 1 541 ? -4.507 18.887 22.556 1.00 93.06 541 ALA A N 1
ATOM 4250 C CA . ALA A 1 541 ? -3.245 18.277 22.147 1.00 93.06 541 ALA A CA 1
ATOM 4251 C C . ALA A 1 541 ? -2.036 19.036 22.718 1.00 93.06 541 ALA A C 1
ATOM 4253 O O . ALA A 1 541 ? -1.095 18.410 23.210 1.00 93.06 541 ALA A O 1
ATOM 4254 N N . ASN A 1 542 ? -2.084 20.373 22.726 1.00 92.00 542 ASN A N 1
ATOM 4255 C CA . ASN A 1 542 ? -1.059 21.207 23.358 1.00 92.00 542 ASN A CA 1
ATOM 4256 C C . ASN A 1 542 ? -0.958 20.959 24.873 1.00 92.00 542 ASN A C 1
ATOM 4258 O O . ASN A 1 542 ? 0.150 20.839 25.403 1.00 92.00 542 ASN A O 1
ATOM 4262 N N . SER A 1 543 ? -2.090 20.817 25.572 1.00 90.56 543 SER A N 1
ATOM 4263 C CA . SER A 1 543 ? -2.099 20.465 27.000 1.00 90.56 543 SER A CA 1
ATOM 4264 C C . SER A 1 543 ? -1.440 19.105 27.249 1.00 90.56 543 SER A C 1
ATOM 4266 O O . SER A 1 543 ? -0.528 19.005 28.070 1.00 90.56 543 SER A O 1
ATOM 4268 N N . MET A 1 544 ? -1.814 18.082 26.470 1.00 89.19 544 MET A N 1
ATOM 4269 C CA . MET A 1 544 ? -1.224 16.737 26.552 1.00 89.19 544 MET A CA 1
ATOM 4270 C C . MET A 1 544 ? 0.286 16.746 26.279 1.00 89.19 544 MET A C 1
ATOM 4272 O O . MET A 1 544 ? 1.043 15.994 26.891 1.00 89.19 544 MET A O 1
ATOM 4276 N N . GLN A 1 545 ? 0.742 17.568 25.331 1.00 85.56 545 GLN A N 1
ATOM 4277 C CA . GLN A 1 545 ? 2.162 17.735 25.023 1.00 85.56 545 GLN A CA 1
ATOM 4278 C C . GLN A 1 545 ? 2.917 18.381 26.195 1.00 85.56 545 GLN A C 1
ATOM 4280 O O . GLN A 1 545 ? 3.940 17.855 26.632 1.00 85.56 545 GLN A O 1
ATOM 4285 N N . THR A 1 546 ? 2.366 19.461 26.752 1.00 87.25 546 THR A N 1
ATOM 4286 C CA . THR A 1 546 ? 2.951 20.193 27.886 1.00 87.25 546 THR A CA 1
ATOM 4287 C C . THR A 1 546 ? 3.074 19.311 29.131 1.00 87.25 546 THR A C 1
ATOM 4289 O O . THR A 1 546 ? 4.085 19.351 29.831 1.00 87.25 546 THR A O 1
ATOM 4292 N N . GLU A 1 547 ? 2.061 18.495 29.421 1.00 82.75 547 GLU A N 1
ATOM 4293 C CA . GLU A 1 547 ? 2.086 17.554 30.547 1.00 82.75 547 GLU A CA 1
ATOM 4294 C C . GLU A 1 547 ? 3.121 16.441 30.353 1.00 82.75 547 GLU A C 1
ATOM 4296 O O . GLU A 1 547 ? 3.881 16.144 31.276 1.00 82.75 547 GLU A O 1
ATOM 4301 N N . ALA A 1 548 ? 3.219 15.876 29.145 1.00 78.31 548 ALA A N 1
ATOM 4302 C CA . ALA A 1 548 ? 4.224 14.863 28.829 1.00 78.31 548 ALA A CA 1
ATOM 4303 C C . ALA A 1 548 ? 5.658 15.403 28.980 1.00 78.31 548 ALA A C 1
ATOM 4305 O O . ALA A 1 548 ? 6.536 14.705 29.486 1.00 78.31 548 ALA A O 1
ATOM 4306 N N . GLU A 1 549 ? 5.904 16.652 28.580 1.00 79.06 549 GLU A N 1
ATOM 4307 C CA . GLU A 1 549 ? 7.206 17.312 28.737 1.00 79.06 549 GLU A CA 1
ATOM 4308 C C . GLU A 1 549 ? 7.542 17.603 30.204 1.00 79.06 549 GLU A C 1
ATOM 4310 O O . GLU A 1 549 ? 8.687 17.410 30.620 1.00 79.06 549 GLU A O 1
ATOM 4315 N N . LYS A 1 550 ? 6.553 18.001 31.016 1.00 76.12 550 LYS A N 1
ATOM 4316 C CA . LYS A 1 550 ? 6.724 18.156 32.470 1.00 76.12 550 LYS A CA 1
ATOM 4317 C C . LYS A 1 550 ? 7.060 16.824 33.144 1.00 76.12 550 LYS A C 1
ATOM 4319 O O . LYS A 1 550 ? 7.984 16.784 33.949 1.00 76.12 550 LYS A O 1
ATOM 4324 N N . SER A 1 551 ? 6.365 15.745 32.778 1.00 71.81 551 SER A N 1
ATOM 4325 C CA . SER A 1 551 ? 6.600 14.402 33.327 1.00 71.81 551 SER A CA 1
ATOM 4326 C C . SER A 1 551 ? 7.966 13.820 32.929 1.00 71.81 551 SER A C 1
ATOM 4328 O O . SER A 1 551 ? 8.596 13.130 33.728 1.00 71.81 551 SER A O 1
ATOM 4330 N N . LYS A 1 552 ? 8.471 14.131 31.726 1.00 71.50 552 LYS A N 1
ATOM 4331 C CA . LYS A 1 552 ? 9.846 13.777 31.332 1.00 71.50 552 LYS A CA 1
ATOM 4332 C C . LYS A 1 552 ? 10.889 14.532 32.155 1.00 71.50 552 LYS A C 1
ATOM 4334 O O . LYS A 1 552 ? 11.805 13.907 32.676 1.00 71.50 552 LYS A O 1
ATOM 4339 N N . LYS A 1 553 ? 10.710 15.846 32.339 1.00 64.06 553 LYS A N 1
ATOM 4340 C CA . LYS A 1 553 ? 11.616 16.672 33.154 1.00 64.06 553 LYS A CA 1
ATOM 4341 C C . LYS A 1 553 ? 11.626 16.275 34.632 1.00 64.06 553 LYS A C 1
ATOM 4343 O O . LYS A 1 553 ? 12.665 16.389 35.264 1.00 64.06 553 LYS A O 1
ATOM 4348 N N . SER A 1 554 ? 10.507 15.801 35.184 1.00 58.81 554 SER A N 1
ATOM 4349 C CA . SER A 1 554 ? 10.472 15.289 36.561 1.00 58.81 554 SER A CA 1
ATOM 4350 C C . SER A 1 554 ? 11.162 13.931 36.716 1.00 58.81 554 SER A C 1
ATOM 4352 O O . SER A 1 554 ? 11.708 13.667 37.778 1.00 58.81 554 SER A O 1
ATOM 4354 N N . ASN A 1 555 ? 11.176 13.091 35.673 1.00 53.22 555 ASN A N 1
ATOM 4355 C CA . ASN A 1 555 ? 11.852 11.787 35.698 1.00 53.22 555 ASN A CA 1
ATOM 4356 C C . ASN A 1 555 ? 13.367 11.873 35.429 1.00 53.22 555 ASN A C 1
ATOM 4358 O O . ASN A 1 555 ? 14.084 10.950 35.789 1.00 53.22 555 ASN A O 1
ATOM 4362 N N . GLU A 1 556 ? 13.865 12.953 34.818 1.00 52.91 556 GLU A N 1
ATOM 4363 C CA . GLU A 1 556 ? 15.313 13.218 34.682 1.00 52.91 556 GLU A CA 1
ATOM 4364 C C . GLU A 1 556 ? 15.938 13.842 35.948 1.00 52.91 556 GLU A C 1
ATOM 4366 O O . GLU A 1 556 ? 17.157 13.947 36.040 1.00 52.91 556 GLU A O 1
ATOM 4371 N N . PHE A 1 557 ? 15.120 14.244 36.929 1.00 46.31 557 PHE A N 1
ATOM 4372 C CA . PHE A 1 557 ? 15.547 14.891 38.178 1.00 46.31 557 PHE A CA 1
ATOM 4373 C C . PHE A 1 557 ? 15.324 14.030 39.433 1.00 46.31 557 PHE A C 1
ATOM 4375 O O . PHE A 1 557 ? 15.305 14.570 40.537 1.00 46.31 557 PHE A O 1
ATOM 4382 N N . ASP A 1 558 ? 15.182 12.711 39.281 1.00 43.38 558 ASP A N 1
ATOM 4383 C CA . ASP A 1 558 ? 15.229 11.760 40.398 1.00 43.38 558 ASP A CA 1
ATOM 4384 C C . ASP A 1 558 ? 16.636 11.129 40.465 1.00 43.38 558 ASP A C 1
ATOM 4386 O O . ASP A 1 558 ? 16.941 10.260 39.648 1.00 43.38 558 ASP A O 1
ATOM 4390 N N . PRO A 1 559 ? 17.534 11.579 41.366 1.00 45.12 559 PRO A N 1
ATOM 4391 C CA . PRO A 1 559 ? 18.855 10.983 41.525 1.00 45.12 559 PRO A CA 1
ATOM 4392 C C . PRO A 1 559 ? 18.832 9.658 42.308 1.00 45.12 559 PRO A C 1
ATOM 4394 O O . PRO A 1 559 ? 19.896 9.065 42.468 1.00 45.12 559 PRO A O 1
ATOM 4397 N N . ASP A 1 560 ? 17.664 9.187 42.769 1.00 45.94 560 ASP A N 1
ATOM 4398 C CA . ASP A 1 560 ? 17.512 7.958 43.563 1.00 45.94 560 ASP A CA 1
ATOM 4399 C C . ASP A 1 560 ? 16.723 6.843 42.829 1.00 45.94 560 ASP A C 1
ATOM 4401 O O . ASP A 1 560 ? 16.116 5.972 43.464 1.00 45.94 560 ASP A O 1
ATOM 4405 N N . ARG A 1 561 ? 16.772 6.809 41.486 1.00 42.81 561 ARG A N 1
ATOM 4406 C CA . ARG A 1 561 ? 16.355 5.647 40.674 1.00 42.81 561 ARG A CA 1
ATOM 4407 C C . ARG A 1 561 ? 17.445 5.089 39.772 1.00 42.81 561 ARG A C 1
ATOM 4409 O O . ARG A 1 561 ? 18.078 5.877 39.037 1.00 42.81 561 ARG A O 1
#

Mean predicted aligned error: 9.7 Å

Radius of gyration: 29.19 Å; Cα contacts (8 Å, |Δi|>4): 810; chains: 1; bounding box: 106×69×76 Å

pLDDT: mean 87.49, std 13.58, range [33.78, 98.81]